Protein 7ZH4 (pdb70)

B-factor: mean 16.84, std 9.89, range [3.86, 49.09]

Sequence (362 aa):
SMQIFVKTLTGKTITLEVEPSDTIENVKAKIQDKEGIPPDQQRLIFAGKQLEDGRTLSDYNIQKESTLHLVLRLRGGGLNNLGNTSYLNSILQVLYFCPGFKSGVKHLFNIISRKKYELICSLQSLIISVEQLQASFLLNPLQHDAQEVLQCILGNIQETCQLLKKGFELVEKLFQGQLVLRTRCLECESLTERREDFQDISVPVQEDMKTLRWAISQFASVERIVGEDKYFCENCHHYTEAERSLLFDKMPEVITIHLKCFAASGLSKINTPLLTPLKLSLEEWSTKPTNDSYGLFAVVMHSGITISSGHYTASVKVTYEGKWLLFDDSEVKVTEEKDFLNSLSPSTSPTSTPYLLFYKKL

Nearest PDB structures (foldseek):
  7zh4-assembly1_D  TM=1.004E+00  e=1.076E-63  Homo sapiens
  7zh3-assembly1_D  TM=9.764E-01  e=8.180E-55  Homo sapiens
  9fci-assembly1_D  TM=9.762E-01  e=3.890E-54  Homo sapiens
  7ay1-assembly1_D  TM=9.703E-01  e=2.088E-48  Homo sapiens
  2y5b-assembly1_A  TM=7.813E-01  e=5.963E-24  Homo sapiens

Foldseek 3Di:
DAKEWEQEPVRDIDIDDDDQFDWLQRVLVVVCVVPVDHSVFWWKAFPRDTRDGPDGNVVVPQGHHGYIYIDGDDDDD/DLPCLQVVQLVVQLLVAQLQQPCNVVLLVLLPVLVVVVVHVLSVVNNVVSVVVVVVVVCCVPPNLPDHNVVSNVVSLVVLLVSLVVSVCVSCNLVQAFKFKKWKWKAFPPVRDIDIDIDMDRAFEFEFDPCLAAVVVRVCVRFPWDKQDDPRFDQDPVVNDTTIMIMGMATEGDHQKYKYFYPQWDVVPIWGNQQGHLYDQKADRCVRHPDRDPKIWGWFKWKWWADGGDSDTTIWMWGAAVLHQWIWTDDSPDIDTHHPVVVSVQQHSVVRHRTGTGMIMIGID

Secondary structure (DSSP, 8-state):
-EEEEEE-TTS-EEEEEE-TT-BHHHHHHHHHHHH---GGG-EEEETTEEPPTT-BHHHHT--TT-EEEEE---EE-/--TTGGGGHHHHHHHHHHHTSTTHHHHHHHHHHHHHHH--HHHHHHHHHHHHHHHHHHHHHH----EEHHHHHHHHHHHHHHHHHHHH----HHHHHH-EEEEEEEEETTT--EEEEEEEESSEEEESS----BHHHHHHHHHS-EEE-GGG-EEETTTTEEE-EEEEEEE-S--SEEEEEEE-EEE--EEE--PPPB--SEE--GGGBSS-----EEEEEEEEEESSSSSS-EEEEEEE---TTPEEEEETTEEEEE-HHHHHHHT-GGG--SEEEEEEEEEE-

Radius of gyration: 20.9 Å; Cα contacts (8 Å, |Δi|>4): 756; chains: 2; bounding box: 49×69×42 Å

Solvent-accessible surface area: 16731 Å² total; per-residue (Å²): 98,22,5,0,0,0,6,2,11,36,5,90,3,3,11,8,82,0,75,60,86,14,35,0,69,63,0,17,45,64,0,69,129,79,52,55,2,52,44,103,63,1,1,0,12,21,32,8,79,46,4,105,84,54,97,33,0,68,70,40,111,5,110,34,6,6,0,0,23,0,0,0,56,0,74,0,21,107,111,147,107,61,14,84,46,2,24,58,20,2,0,28,35,0,2,17,37,6,55,42,2,69,76,12,0,116,79,0,52,72,15,0,49,171,127,166,93,150,47,0,32,64,10,15,66,59,8,84,56,49,69,120,124,66,56,58,86,91,139,118,150,179,57,62,0,0,5,28,24,8,18,73,14,4,11,70,0,17,109,12,2,76,118,24,102,186,60,55,61,16,1,37,130,8,2,35,1,50,5,3,1,75,1,84,2,53,122,47,99,47,94,50,80,72,134,15,53,10,15,24,0,8,0,1,9,70,122,142,166,58,50,0,149,50,0,0,19,74,5,2,46,88,39,141,3,66,43,163,11,77,6,57,6,97,100,44,138,118,100,2,66,0,38,8,22,5,30,1,38,88,43,0,78,0,1,3,0,1,6,2,2,1,21,38,138,92,45,60,13,19,68,90,13,7,72,14,45,44,125,13,59,5,89,94,9,21,41,136,122,53,157,73,34,4,10,4,1,0,0,0,16,0,31,29,153,63,12,74,54,16,45,4,20,0,2,0,47,26,94,122,134,32,60,0,20,45,33,52,62,61,83,59,82,58,21,70,33,138,81,4,58,98,63,11,19,17,93,70,88,30,117,32,2,5,0,0,0,1,0,28,68,136

Structure (mmCIF, N/CA/C/O backbone):
data_7ZH4
#
_entry.id   7ZH4
#
_cell.length_a   1.00
_cell.length_b   1.00
_cell.length_c   1.00
_cell.angle_alpha   90.00
_cell.angle_beta   90.00
_cell.angle_gamma   90.00
#
_symmetry.space_group_name_H-M   'P 1'
#
loop_
_entity.id
_entity.type
_entity.pdbx_description
1 polymer 'Ubiquitin-60S ribosomal protein L40'
2 polymer 'Ubiquitin carboxyl-terminal hydrolase 1'
3 non-polymer 'ZINC ION'
4 non-polymer 5-methyl-2-(2-propan-2-ylphenyl)-~{N}-[[4-(1,2,3-triazol-1-yl)phenyl]methyl]pyrimidin-4-amine
5 water water
#
loop_
_atom_site.group_PDB
_atom_site.id
_atom_site.type_symbol
_atom_site.label_atom_id
_atom_site.label_alt_id
_atom_site.label_comp_id
_atom_site.label_asym_id
_atom_site.label_entity_id
_atom_site.label_seq_id
_atom_site.pdbx_PDB_ins_code
_atom_site.Cartn_x
_atom_site.Cartn_y
_atom_site.Cartn_z
_atom_site.occupancy
_atom_site.B_iso_or_equiv
_atom_site.auth_seq_id
_atom_site.auth_comp_id
_atom_site.auth_asym_id
_atom_site.auth_atom_id
_atom_site.pdbx_PDB_model_num
ATOM 1 N N . SER A 1 4 ? 184.58099 167.47999 128.89499 1.000 17.65784 0 SER C N 1
ATOM 2 C CA . SER A 1 4 ? 185.41199 167.49199 127.69699 1.000 17.65784 0 SER C CA 1
ATOM 3 C C . SER A 1 4 ? 184.58499 167.16399 126.45799 1.000 17.65784 0 SER C C 1
ATOM 4 O O . SER A 1 4 ? 184.66799 167.85399 125.44399 1.000 17.65784 0 SER C O 1
ATOM 7 N N . MET A 1 5 ? 183.79099 166.10199 126.54599 1.000 15.92504 1 MET C N 1
ATOM 8 C CA . MET A 1 5 ? 182.89399 165.70199 125.47299 1.000 15.92504 1 MET C CA 1
ATOM 9 C C . MET A 1 5 ? 181.53399 165.35699 126.05799 1.000 15.92504 1 MET C C 1
ATOM 10 O O . MET A 1 5 ? 181.41499 165.00999 127.23399 1.000 15.92504 1 MET C O 1
ATOM 15 N N . GLN A 1 6 ? 180.50699 165.46299 125.22599 1.000 11.00092 2 GLN C N 1
ATOM 16 C CA . GLN A 1 6 ? 179.13399 165.25299 125.65999 1.000 11.00092 2 GLN C CA 1
ATOM 17 C C . GLN A 1 6 ? 178.60999 163.94899 125.07999 1.000 11.00092 2 GLN C C 1
ATOM 18 O O . GLN A 1 6 ? 178.75499 163.69399 123.88099 1.000 11.00092 2 GLN C O 1
ATOM 24 N N . ILE A 1 7 ? 178.01399 163.12199 125.93699 1.000 10.13705 3 ILE C N 1
ATOM 25 C CA . ILE A 1 7 ? 177.42599 161.85699 125.52499 1.000 10.13705 3 ILE C CA 1
ATOM 26 C C . ILE A 1 7 ? 175.96499 161.82799 125.94999 1.000 10.13705 3 ILE C C 1
ATOM 27 O O . ILE A 1 7 ? 175.51999 162.59899 126.80099 1.000 10.13705 3 ILE C O 1
ATOM 32 N N . PHE A 1 8 ? 175.22099 160.91399 125.34099 1.000 9.29765 4 PHE C N 1
ATOM 33 C CA . PHE A 1 8 ? 173.80499 160.73399 125.61099 1.000 9.29765 4 PHE C CA 1
ATOM 34 C C . PHE A 1 8 ? 173.56799 159.43099 126.36099 1.000 9.29765 4 PHE C C 1
ATOM 35 O O . PHE A 1 8 ? 174.29699 158.45299 126.19099 1.000 9.29765 4 PHE C O 1
ATOM 43 N N . VAL A 1 9 ? 172.53699 159.42999 127.19999 1.000 8.95804 5 VAL C N 1
ATOM 44 C CA . VAL A 1 9 ? 172.11999 158.25099 127.95199 1.000 8.95804 5 VAL C CA 1
ATOM 45 C C . VAL A 1 9 ? 170.60699 158.14099 127.85299 1.000 8.95804 5 VAL C C 1
ATOM 46 O O . VAL A 1 9 ? 169.88799 159.05799 128.26099 1.000 8.95804 5 VAL C O 1
ATOM 50 N N . LYS A 1 10 ? 170.12299 157.02799 127.30799 1.000 8.79493 6 LYS C N 1
ATOM 51 C CA . LYS A 1 10 ? 168.69099 156.75099 127.28899 1.000 8.79493 6 LYS C CA 1
ATOM 52 C C . LYS A 1 10 ? 168.30199 156.10599 128.61299 1.000 8.79493 6 LYS C C 1
ATOM 53 O O . LYS A 1 10 ? 168.85599 155.07399 128.99699 1.000 8.79493 6 LYS C O 1
ATOM 59 N N . THR A 1 11 ? 167.34599 156.71099 129.30699 1.000 9.00482 7 THR C N 1
ATOM 60 C CA . THR A 1 11 ? 167.02899 156.32999 130.67499 1.000 9.00482 7 THR C CA 1
ATOM 61 C C . THR A 1 11 ? 165.90799 155.29099 130.69399 1.000 9.00482 7 THR C C 1
ATOM 62 O O . THR A 1 11 ? 165.49599 154.76099 129.65999 1.000 9.00482 7 THR C O 1
ATOM 66 N N . LEU A 1 12 ? 165.39899 154.99299 131.89299 1.000 8.94548 8 LEU C N 1
ATOM 67 C CA . LEU A 1 12 ? 164.43499 153.90799 132.05199 1.000 8.94548 8 LEU C CA 1
ATOM 68 C C . LEU A 1 12 ? 163.11699 154.20099 131.35399 1.000 8.94548 8 LEU C C 1
ATOM 69 O O . LEU A 1 12 ? 162.39299 153.27199 130.98499 1.000 8.94548 8 LEU C O 1
ATOM 74 N N . THR A 1 13 ? 162.78099 155.47299 131.16799 1.000 12.04591 9 THR C N 1
ATOM 75 C CA . THR A 1 13 ? 161.55699 155.84099 130.47099 1.000 12.04591 9 THR C CA 1
ATOM 76 C C . THR A 1 13 ? 161.78899 156.20199 129.01099 1.000 12.04591 9 THR C C 1
ATOM 77 O O . THR A 1 13 ? 160.88599 156.75399 128.37799 1.000 12.04591 9 THR C O 1
ATOM 81 N N . GLY A 1 14 ? 162.96599 155.90899 128.46399 1.000 10.55447 10 GLY C N 1
ATOM 82 C CA . GLY A 1 14 ? 163.30199 156.30699 127.11799 1.000 10.55447 10 GLY C CA 1
ATOM 83 C C . GLY A 1 14 ? 163.77099 157.73499 126.96599 1.000 10.55447 10 GLY C C 1
ATOM 84 O O . GLY A 1 14 ? 164.30499 158.07999 125.90799 1.000 10.55447 10 GLY C O 1
ATOM 85 N N . LYS A 1 15 ? 163.58399 158.57699 127.97999 1.000 10.74008 11 LYS C N 1
ATOM 86 C CA . LYS A 1 15 ? 164.03999 159.95799 127.91499 1.000 10.74008 11 LYS C CA 1
ATOM 87 C C . LYS A 1 15 ? 165.56299 160.01699 127.87899 1.000 10.74008 11 LYS C C 1
ATOM 88 O O . LYS A 1 15 ? 166.24699 159.24899 128.55699 1.000 10.74008 11 LYS C O 1
ATOM 94 N N . THR A 1 16 ? 166.09299 160.93199 127.07599 1.000 9.93466 12 THR C N 1
ATOM 95 C CA . THR A 1 16 ? 167.52899 161.07899 126.89099 1.000 9.93466 12 THR C CA 1
ATOM 96 C C . THR A 1 16 ? 168.05399 162.20799 127.76799 1.000 9.93466 12 THR C C 1
ATOM 97 O O . THR A 1 16 ? 167.47999 163.30099 127.78899 1.000 9.93466 12 THR C O 1
ATOM 101 N N . ILE A 1 17 ? 169.13199 161.93599 128.49599 1.000 9.96311 13 ILE C N 1
ATOM 102 C CA . ILE A 1 17 ? 169.85799 162.94899 129.24599 1.000 9.96311 13 ILE C CA 1
ATOM 103 C C . ILE A 1 17 ? 171.25499 163.06799 128.65199 1.000 9.96311 13 ILE C C 1
ATOM 104 O O . ILE A 1 17 ? 171.71499 162.20799 127.89799 1.000 9.96311 13 ILE C O 1
ATOM 109 N N . THR A 1 18 ? 171.93599 164.15099 128.99999 1.000 10.04398 14 THR C N 1
ATOM 110 C CA . THR A 1 18 ? 173.29299 164.38899 128.53899 1.000 10.04398 14 THR C CA 1
ATOM 111 C C . THR A 1 18 ? 174.27199 164.30599 129.70399 1.000 10.04398 14 THR C C 1
ATOM 112 O O . THR A 1 18 ? 173.90099 164.49199 130.86399 1.000 10.04398 14 THR C O 1
ATOM 116 N N . LEU A 1 19 ? 175.52799 164.00899 129.37999 1.000 11.33932 15 LEU C N 1
ATOM 117 C CA . LEU A 1 19 ? 176.61099 163.95599 130.35099 1.000 11.33932 15 LEU C CA 1
ATOM 118 C C . LEU A 1 19 ? 177.86799 164.56699 129.75299 1.000 11.33932 15 LEU C C 1
ATOM 119 O O . LEU A 1 19 ? 178.20799 164.29999 128.59899 1.000 11.33932 15 LEU C O 1
ATOM 124 N N . GLU A 1 20 ? 178.55499 165.38099 130.54799 1.000 14.79215 16 GLU C N 1
ATOM 125 C CA . GLU A 1 20 ? 179.87499 165.89299 130.20499 1.000 14.79215 16 GLU C CA 1
ATOM 126 C C . GLU A 1 20 ? 180.914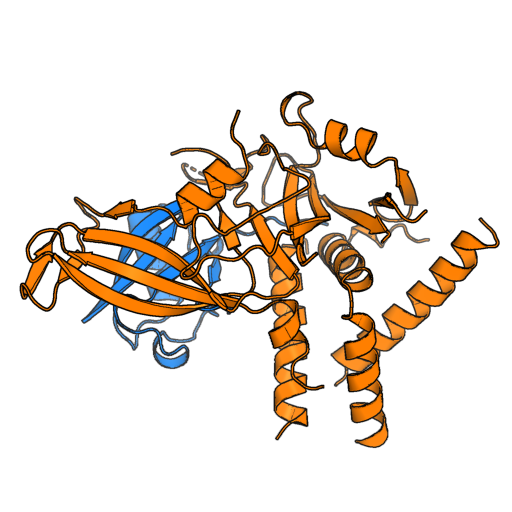99 164.96699 130.81799 1.000 14.79215 16 GLU C C 1
ATOM 127 O O . GLU A 1 20 ? 180.98999 164.83999 132.04299 1.000 14.79215 16 GLU C O 1
ATOM 133 N N . VAL A 1 21 ? 181.70999 164.31699 129.97099 1.000 16.42730 17 VAL C N 1
ATOM 134 C CA . VAL A 1 21 ? 182.64399 163.29199 130.41499 1.000 16.42730 17 VAL C CA 1
ATOM 135 C C . VAL A 1 21 ? 184.00199 163.51499 129.76699 1.000 16.42730 17 VAL C C 1
ATOM 136 O O . VAL A 1 21 ? 184.14899 164.28199 128.81499 1.000 16.42730 17 VAL C O 1
ATOM 140 N N . GLU A 1 22 ? 185.00099 162.83299 130.30899 1.000 20.00543 18 GLU C N 1
ATOM 141 C CA . GLU A 1 22 ? 186.36499 162.71599 129.82099 1.000 20.00543 18 GLU C CA 1
ATOM 142 C C . GLU A 1 22 ? 186.58199 161.34099 129.20999 1.000 20.00543 18 GLU C C 1
ATOM 143 O O . GLU A 1 22 ? 185.99899 160.35899 129.67699 1.000 20.00543 18 GLU C O 1
ATOM 149 N N . PRO A 1 23 ? 187.39799 161.22699 128.16599 1.000 21.59202 19 PRO C N 1
ATOM 150 C CA . PRO A 1 23 ? 187.78499 159.88899 127.69299 1.000 21.59202 19 PRO C CA 1
ATOM 151 C C . PRO A 1 23 ? 188.51499 159.07299 128.74599 1.000 21.59202 19 PRO C C 1
ATOM 152 O O . PRO A 1 23 ? 188.57899 157.84399 128.63599 1.000 21.59202 19 PRO C O 1
ATOM 156 N N . SER A 1 24 ? 189.06499 159.72299 129.77099 1.000 22.75977 20 SER C N 1
ATOM 157 C CA . SER A 1 24 ? 189.71899 159.02199 130.86599 1.000 22.75977 20 SER C CA 1
ATOM 158 C C . SER A 1 24 ? 188.77299 158.70599 132.01599 1.000 22.75977 20 SER C C 1
ATOM 159 O O . SER A 1 24 ? 189.20299 158.08699 132.99399 1.000 22.75977 20 SER C O 1
ATOM 162 N N . ASP A 1 25 ? 187.50999 159.11299 131.92599 1.000 22.00079 21 ASP C N 1
ATOM 163 C CA . ASP A 1 25 ? 186.55899 158.83799 132.99199 1.000 22.00079 21 ASP C CA 1
ATOM 164 C C . ASP A 1 25 ? 186.26899 157.34799 133.08099 1.000 22.00079 21 ASP C C 1
ATOM 165 O O . ASP A 1 25 ? 186.21899 156.64499 132.06899 1.000 22.00079 21 ASP C O 1
ATOM 170 N N . THR A 1 26 ? 186.07399 156.86699 134.30299 1.000 20.39297 22 THR C N 1
ATOM 171 C CA . THR A 1 26 ? 185.74499 155.46799 134.49999 1.000 20.39297 22 THR C CA 1
ATOM 172 C C . THR A 1 26 ? 184.23299 155.26299 134.50899 1.000 20.39297 22 THR C C 1
ATOM 173 O O . THR A 1 26 ? 183.43899 156.20599 134.62199 1.000 20.39297 22 THR C O 1
ATOM 177 N N . ILE A 1 27 ? 183.84399 153.99399 134.37899 1.000 18.93050 23 ILE C N 1
ATOM 178 C CA . ILE A 1 27 ? 182.43099 153.64399 134.37499 1.000 18.93050 23 ILE C CA 1
ATOM 179 C C . ILE A 1 27 ? 181.80299 153.98699 135.71599 1.000 18.93050 23 ILE C C 1
ATOM 180 O O . ILE A 1 27 ? 180.62799 154.35999 135.77999 1.000 18.93050 23 ILE C O 1
ATOM 185 N N . GLU A 1 28 ? 182.57999 153.91299 136.79999 1.000 20.63338 24 GLU C N 1
ATOM 186 C CA . GLU A 1 28 ? 182.08999 154.35299 138.10299 1.000 20.63338 24 GLU C CA 1
ATOM 187 C C . GLU A 1 28 ? 181.76399 155.84199 138.09899 1.000 20.63338 24 GLU C C 1
ATOM 188 O O . GLU A 1 28 ? 180.74599 156.26399 138.65999 1.000 20.63338 24 GLU C O 1
ATOM 194 N N . ASN A 1 29 ? 182.62799 156.65499 137.48899 1.000 19.42537 25 ASN C N 1
ATOM 195 C CA . ASN A 1 29 ? 182.36899 158.08899 137.40099 1.000 19.42537 25 ASN C CA 1
ATOM 196 C C . ASN A 1 29 ? 181.11999 158.36999 136.57999 1.000 19.42537 25 ASN C C 1
ATOM 197 O O . ASN A 1 29 ? 180.28799 159.20899 136.95499 1.000 19.42537 25 ASN C O 1
ATOM 202 N N . VAL A 1 30 ? 180.97999 157.68699 135.44399 1.000 16.02745 26 VAL C N 1
ATOM 203 C CA . VAL A 1 30 ? 179.79699 157.87599 134.60799 1.000 16.02745 26 VAL C CA 1
ATOM 204 C C . VAL A 1 30 ? 178.53799 157.48299 135.37299 1.000 16.02745 26 VAL C C 1
ATOM 205 O O . VAL A 1 30 ? 177.50599 158.15899 135.29899 1.000 16.02745 26 VAL C O 1
ATOM 209 N N . LYS A 1 31 ? 178.60999 156.39099 136.13499 1.000 14.24403 27 LYS C N 1
ATOM 210 C CA . LYS A 1 31 ? 177.45599 155.94999 136.90699 1.000 14.24403 27 LYS C CA 1
ATOM 211 C C . LYS A 1 31 ? 177.12499 156.93399 138.01999 1.000 14.24403 27 LYS C C 1
ATOM 212 O O . LYS A 1 31 ? 175.95199 157.14499 138.34099 1.000 14.24403 27 LYS C O 1
ATOM 218 N N . ALA A 1 32 ? 178.14499 157.56399 138.60699 1.000 15.00284 28 ALA C N 1
ATOM 219 C CA . ALA A 1 32 ? 177.89799 158.59599 139.60999 1.000 15.00284 28 ALA C CA 1
ATOM 220 C C . ALA A 1 32 ? 177.21199 159.81199 138.99799 1.000 15.00284 28 ALA C C 1
ATOM 221 O O . ALA A 1 32 ? 176.31799 160.40299 139.61199 1.000 15.00284 28 ALA C O 1
ATOM 223 N N . LYS A 1 33 ? 177.61399 160.19999 137.78799 1.000 14.38840 29 LYS C N 1
ATOM 224 C CA . LYS A 1 33 ? 176.94599 161.31599 137.11799 1.000 14.38840 29 LYS C CA 1
ATOM 225 C C . LYS A 1 33 ? 175.50199 160.96399 136.76499 1.000 14.38840 29 LYS C C 1
ATOM 226 O O . LYS A 1 33 ? 174.58799 161.79299 136.90599 1.000 14.38840 29 LYS C O 1
ATOM 232 N N . ILE A 1 34 ? 175.27799 159.72999 136.31399 1.000 13.57416 30 ILE C N 1
ATOM 233 C CA . ILE A 1 34 ? 173.92399 159.28399 136.01499 1.000 13.57416 30 ILE C CA 1
ATOM 234 C C . ILE A 1 34 ? 173.07699 159.26899 137.27799 1.000 13.57416 30 ILE C C 1
ATOM 235 O O . ILE A 1 34 ? 171.88599 159.57899 137.23899 1.000 13.57416 30 ILE C O 1
ATOM 240 N N . GLN A 1 35 ? 173.67099 158.92099 138.41899 1.000 15.34850 31 GLN C N 1
ATOM 241 C CA . GLN A 1 35 ? 172.92899 158.99499 139.67199 1.000 15.34850 31 GLN C CA 1
ATOM 242 C C . GLN 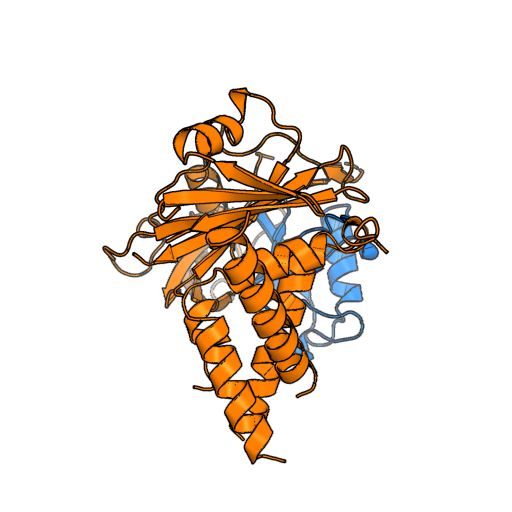A 1 35 ? 172.62099 160.43899 140.03899 1.000 15.34850 31 GLN C C 1
ATOM 243 O O . GLN A 1 35 ? 171.51799 160.74799 140.49899 1.000 15.34850 31 GLN C O 1
ATOM 249 N N . ASP A 1 36 ? 173.58899 161.33399 139.84199 1.000 18.99972 32 ASP C N 1
ATOM 250 C CA . ASP A 1 36 ? 173.35599 162.75299 140.07699 1.000 18.99972 32 ASP C CA 1
ATOM 251 C C . ASP A 1 36 ? 172.16899 163.26799 139.27799 1.000 18.99972 32 ASP C C 1
ATOM 252 O O . ASP A 1 36 ? 171.45199 164.16199 139.73999 1.000 18.99972 32 ASP C O 1
ATOM 257 N N . LYS A 1 37 ? 171.94699 162.73099 138.08099 1.000 15.96365 33 LYS C N 1
ATOM 258 C CA . LYS A 1 37 ? 170.82599 163.20699 137.27399 1.000 15.96365 33 LYS C CA 1
ATOM 259 C C . LYS A 1 37 ? 169.53499 162.40999 137.44599 1.000 15.96365 33 LYS C C 1
ATOM 260 O O . LYS A 1 37 ? 168.45599 162.96899 137.23599 1.000 15.96365 33 LYS C O 1
ATOM 266 N N . GLU A 1 38 ? 169.59699 161.13299 137.82399 1.000 15.39243 34 GLU C N 1
ATOM 267 C CA . GLU A 1 38 ? 168.42999 160.26299 137.77899 1.000 15.39243 34 GLU C CA 1
ATOM 268 C C . GLU A 1 38 ? 168.00699 159.69599 139.12599 1.000 15.39243 34 GLU C C 1
ATOM 269 O O . GLU A 1 38 ? 166.85499 159.26999 139.25799 1.000 15.39243 34 GLU C O 1
ATOM 275 N N . GLY A 1 39 ? 168.89299 159.65399 140.11499 1.000 14.44926 35 GLY C N 1
ATOM 276 C CA . GLY A 1 39 ? 168.53999 159.07299 141.39299 1.000 14.44926 35 GLY C CA 1
ATOM 277 C C . GLY A 1 39 ? 168.57899 157.56599 141.43999 1.000 14.44926 35 GLY C C 1
ATOM 278 O O . GLY A 1 39 ? 167.76399 156.95899 142.13699 1.000 14.44926 35 GLY C O 1
ATOM 279 N N . ILE A 1 40 ? 169.49699 156.94199 140.71899 1.000 13.33661 36 ILE C N 1
ATOM 280 C CA . ILE A 1 40 ? 169.65699 155.48999 140.71799 1.000 13.33661 36 ILE C CA 1
ATOM 281 C C . ILE A 1 40 ? 171.06099 155.16999 141.21599 1.000 13.33661 36 ILE C C 1
ATOM 282 O O . ILE A 1 40 ? 172.03399 155.67099 140.63899 1.000 13.33661 36 ILE C O 1
ATOM 287 N N . PRO A 1 41 ? 171.20899 154.36299 142.26499 1.000 13.55255 37 PRO C N 1
ATOM 288 C CA . PRO A 1 41 ? 172.54299 154.08499 142.78599 1.000 13.55255 37 PRO C CA 1
ATOM 289 C C . PRO A 1 41 ? 173.39499 153.38699 141.74499 1.000 13.55255 37 PRO C C 1
ATOM 290 O O . PRO A 1 41 ? 172.88999 152.57799 140.94499 1.000 13.55255 37 PRO C O 1
ATOM 294 N N . PRO A 1 42 ? 174.69899 153.66799 141.71999 1.000 14.08230 38 PRO C N 1
ATOM 295 C CA . PRO A 1 42 ? 175.55899 153.07999 140.67799 1.000 14.08230 38 PRO C CA 1
ATOM 296 C C . PRO A 1 42 ? 175.62799 151.56199 140.69099 1.000 14.08230 38 PRO C C 1
ATOM 297 O O . PRO A 1 42 ? 175.95999 150.96199 139.66199 1.000 14.08230 38 PRO C O 1
ATOM 301 N N . ASP A 1 43 ? 175.33499 150.91799 141.82199 1.000 15.69677 39 ASP C N 1
ATOM 302 C CA . ASP A 1 43 ? 175.39499 149.46099 141.86899 1.000 15.69677 39 ASP C CA 1
ATOM 303 C C . ASP A 1 43 ? 174.17599 148.81099 141.23399 1.000 15.69677 39 ASP C C 1
ATOM 304 O O . ASP A 1 43 ? 174.19399 147.60399 140.97999 1.000 15.69677 39 ASP C O 1
ATOM 309 N N . GLN A 1 44 ? 173.12099 149.57899 140.97999 1.000 14.00696 40 GLN C N 1
ATOM 310 C CA . GLN A 1 44 ? 171.92799 149.08399 140.31599 1.000 14.00696 40 GLN C CA 1
ATOM 311 C C . GLN A 1 44 ? 171.89999 149.41499 138.83299 1.000 14.00696 40 GLN C C 1
ATOM 312 O O . GLN A 1 44 ? 170.99599 148.95999 138.12799 1.000 14.00696 40 GLN C O 1
ATOM 318 N N . GLN A 1 45 ? 172.86799 150.17999 138.34399 1.000 11.43828 41 GLN C N 1
ATOM 319 C CA . GLN A 1 45 ? 172.89899 150.63299 136.96199 1.000 11.43828 41 GLN C CA 1
ATOM 320 C C . GLN A 1 45 ? 173.66399 149.63999 136.10099 1.000 11.43828 41 GLN C C 1
ATOM 321 O O . GLN A 1 45 ? 174.72399 149.15099 136.49899 1.000 11.43828 41 GLN C O 1
ATOM 327 N N . ARG A 1 46 ? 173.11799 149.34299 134.92799 1.000 7.88326 42 ARG C N 1
ATOM 328 C CA . ARG A 1 46 ? 173.83999 148.66299 133.86299 1.000 7.88326 42 ARG C CA 1
ATOM 329 C C . ARG A 1 46 ? 173.85299 149.57399 132.64599 1.000 7.88326 42 ARG C C 1
ATOM 330 O O . ARG A 1 46 ? 172.80799 150.09399 132.24599 1.000 7.88326 42 ARG C O 1
ATOM 338 N N . LEU A 1 47 ? 175.03399 149.77999 132.07499 1.000 10.02122 43 LEU C N 1
ATOM 339 C CA . LEU A 1 47 ? 175.21099 150.65199 130.92499 1.000 10.02122 43 LEU C CA 1
ATOM 340 C C . LEU A 1 47 ? 175.62299 149.82399 129.72099 1.000 10.02122 43 LEU C C 1
ATOM 341 O O . LEU A 1 47 ? 176.62099 149.10199 129.77099 1.000 10.02122 43 LEU C O 1
ATOM 346 N N . ILE A 1 48 ? 174.85099 149.92999 128.64599 1.000 10.44379 44 ILE C N 1
ATOM 347 C CA . ILE A 1 48 ? 175.10499 149.20599 127.40899 1.000 10.44379 44 ILE C CA 1
ATOM 348 C C . ILE A 1 48 ? 175.52499 150.22099 126.35799 1.000 10.44379 44 ILE C C 1
ATOM 349 O O . ILE A 1 48 ? 174.83099 151.22099 126.14099 1.000 10.44379 44 ILE C O 1
ATOM 354 N N . PHE A 1 49 ? 176.65899 149.97299 125.71199 1.000 11.81559 45 PHE C N 1
ATOM 355 C CA . PHE A 1 49 ? 177.10199 150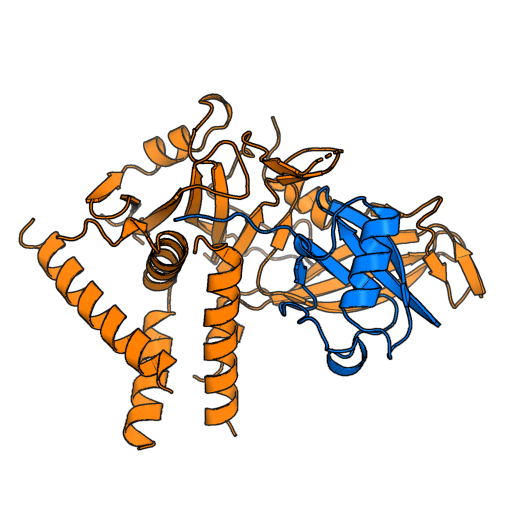.77299 124.58199 1.000 11.81559 45 PHE C CA 1
ATOM 356 C C . PHE A 1 49 ? 177.44499 149.85899 123.41899 1.000 11.81559 45 PHE C C 1
ATOM 357 O O . PHE A 1 49 ? 178.30599 148.98599 123.54899 1.000 11.81559 45 PHE C O 1
ATOM 365 N N . ALA A 1 50 ? 176.78199 150.07799 122.28499 1.000 13.01964 46 ALA C N 1
ATOM 366 C CA . ALA A 1 50 ? 177.01999 149.31499 121.05999 1.000 13.01964 46 ALA C CA 1
ATOM 367 C C . ALA A 1 50 ? 176.90699 147.81299 121.29999 1.000 13.01964 46 ALA C C 1
ATOM 368 O O . ALA A 1 50 ? 177.66199 147.01999 120.73699 1.000 13.01964 46 ALA C O 1
ATOM 370 N N . GLY A 1 51 ? 175.95999 147.41499 122.14299 1.000 14.28892 47 GLY C N 1
ATOM 371 C CA . GLY A 1 51 ? 175.73799 146.01699 122.42799 1.000 14.28892 47 GLY C CA 1
ATOM 372 C C . GLY A 1 51 ? 176.55899 145.44399 123.55699 1.000 14.28892 47 GLY C C 1
ATOM 373 O O . GLY A 1 51 ? 176.27399 144.32699 123.99899 1.000 14.28892 47 GLY C O 1
ATOM 374 N N . LYS A 1 52 ? 177.56699 146.16399 124.03999 1.000 14.94744 48 LYS C N 1
ATOM 375 C CA . LYS A 1 52 ? 178.44199 145.68099 125.09399 1.000 14.94744 48 LYS C CA 1
ATOM 376 C C . LYS A 1 52 ? 178.07999 146.35999 126.40299 1.000 14.94744 48 LYS C C 1
ATOM 377 O O . LYS A 1 52 ? 177.77599 147.55399 126.42699 1.000 14.94744 48 LYS C O 1
ATOM 383 N N . GLN A 1 53 ? 178.12899 145.59899 127.48999 1.000 11.70337 49 GLN C N 1
ATOM 384 C CA . GLN A 1 53 ? 177.94299 146.15899 128.81999 1.000 11.70337 49 GLN C CA 1
ATOM 385 C C . GLN A 1 53 ? 179.25399 146.75099 129.32199 1.000 11.70337 49 GLN C C 1
ATOM 386 O O . GLN A 1 53 ? 180.29099 146.08299 129.30999 1.000 11.70337 49 GLN C O 1
ATOM 392 N N . LEU A 1 54 ? 179.20599 148.00299 129.76599 1.000 15.16092 50 LEU C N 1
ATOM 393 C CA . LEU A 1 54 ? 180.39499 148.69099 130.25199 1.000 15.16092 50 LEU C CA 1
ATOM 394 C C . LEU A 1 54 ? 180.76799 148.16199 131.62999 1.000 15.16092 50 LEU C C 1
ATOM 395 O O . LEU A 1 54 ? 179.97199 148.24899 132.56999 1.000 15.16092 50 LEU C O 1
ATOM 400 N N . GLU A 1 55 ? 181.97599 147.62099 131.75099 1.000 22.54644 51 GLU C N 1
ATOM 401 C CA . GLU A 1 55 ? 182.41899 147.01299 132.99599 1.000 22.54644 51 GLU C CA 1
ATOM 402 C C . GLU A 1 55 ? 183.07099 148.04199 133.90799 1.000 22.54644 51 GLU C C 1
ATOM 403 O O . GLU A 1 55 ? 183.80399 148.92499 133.46199 1.000 22.54644 51 GLU C O 1
ATOM 409 N N . ASP A 1 56 ? 182.80599 147.90399 135.20199 1.000 24.20107 52 ASP C N 1
ATOM 410 C CA . ASP A 1 56 ? 183.37999 148.80099 136.19399 1.000 24.20107 52 ASP C CA 1
ATOM 411 C C . ASP A 1 56 ? 184.89699 148.66199 136.24599 1.000 24.20107 52 ASP C C 1
ATOM 412 O O . ASP A 1 56 ? 185.45499 147.57299 136.08699 1.000 24.20107 52 ASP C O 1
ATOM 417 N N . GLY A 1 57 ? 185.56699 149.79099 136.47399 1.000 23.31855 53 GLY C N 1
ATOM 418 C CA . GLY A 1 57 ? 187.00999 149.84499 136.45699 1.000 23.31855 53 GLY C CA 1
ATOM 419 C C . GLY A 1 57 ? 187.62299 150.16099 135.11199 1.000 23.31855 53 GLY C C 1
ATOM 420 O O . GLY A 1 57 ? 188.80399 150.51699 135.05599 1.000 23.31855 53 GLY C O 1
ATOM 421 N N . ARG A 1 58 ? 186.86799 150.03599 134.02699 1.000 25.07744 54 ARG C N 1
ATOM 422 C CA . ARG A 1 58 ? 187.36199 150.39399 132.71099 1.000 25.07744 54 ARG C CA 1
ATOM 423 C C . ARG A 1 58 ? 187.13399 151.88699 132.48499 1.000 25.07744 54 ARG C C 1
ATOM 424 O O . ARG A 1 58 ? 186.50799 152.56999 133.29699 1.000 25.07744 54 ARG C O 1
ATOM 432 N N . THR A 1 59 ? 187.64999 152.40499 131.37599 1.000 22.24707 55 THR C N 1
ATOM 433 C CA . THR A 1 59 ? 187.43299 153.79999 131.02299 1.000 22.24707 55 THR C CA 1
ATOM 434 C C . THR A 1 59 ? 186.66399 153.89099 129.71299 1.000 22.24707 55 THR C C 1
ATOM 435 O O . THR A 1 59 ? 186.52899 152.91199 128.97899 1.000 22.24707 55 THR C O 1
ATOM 439 N N . LEU A 1 60 ? 186.14899 155.09099 129.43499 1.000 20.70882 56 LEU C N 1
ATOM 440 C CA . LEU A 1 60 ? 185.41799 155.31699 128.19199 1.000 20.70882 56 LEU C CA 1
ATOM 441 C C . LEU A 1 60 ? 186.33399 155.15799 126.98599 1.000 20.70882 56 LEU C C 1
ATOM 442 O O . LEU A 1 60 ? 185.89499 154.74199 125.90599 1.000 20.70882 56 LEU C O 1
ATOM 447 N N . SER A 1 61 ? 187.61699 155.48299 127.15599 1.000 23.26595 57 SER C N 1
ATOM 448 C CA . SER A 1 61 ? 188.57999 155.29699 126.07699 1.000 23.26595 57 SER C CA 1
ATOM 449 C C . SER A 1 61 ? 188.77599 153.82099 125.75899 1.000 23.26595 57 SER C C 1
ATOM 450 O O . SER A 1 61 ? 189.05199 153.45899 124.61099 1.000 23.26595 57 SER C O 1
ATOM 453 N N . ASP A 1 62 ? 188.64799 152.95399 126.76699 1.000 23.25129 58 ASP C N 1
ATOM 454 C CA . ASP A 1 62 ? 188.73399 151.51899 126.52299 1.000 23.25129 58 ASP C CA 1
ATOM 455 C C . ASP A 1 62 ? 187.61999 151.04299 125.60499 1.000 23.25129 58 ASP C C 1
ATOM 456 O O . ASP A 1 62 ? 187.77699 150.03699 124.90499 1.000 23.25129 58 ASP C O 1
ATOM 461 N N . TYR A 1 63 ? 186.49399 151.74499 125.59599 1.000 18.82772 59 TYR C N 1
ATOM 462 C CA . TYR A 1 63 ? 185.34599 151.37399 124.78699 1.000 18.82772 59 TYR C CA 1
ATOM 463 C C . TYR A 1 63 ? 185.21599 152.21599 123.53099 1.000 18.82772 59 TYR C C 1
ATOM 464 O O . TYR A 1 63 ? 184.33499 151.94199 122.71199 1.000 18.82772 59 TYR C O 1
ATOM 473 N N . ASN A 1 64 ? 186.06699 153.22999 123.36699 1.000 20.82723 60 ASN C N 1
ATOM 474 C CA . ASN A 1 64 ? 186.02299 154.13199 122.21599 1.000 20.82723 60 ASN C CA 1
ATOM 475 C C . ASN A 1 64 ? 184.71099 154.90799 122.18699 1.000 20.82723 60 ASN C C 1
ATOM 476 O O . ASN A 1 64 ? 184.10799 155.10299 121.13299 1.000 20.82723 60 ASN C O 1
ATOM 481 N N . ILE A 1 65 ? 184.26499 155.34099 123.35899 1.000 16.30901 61 ILE C N 1
ATOM 482 C CA . ILE A 1 65 ? 183.09099 156.19499 123.46899 1.000 16.30901 61 ILE C CA 1
ATOM 483 C C . ILE A 1 65 ? 183.51199 157.61799 123.13499 1.000 16.30901 61 ILE C C 1
ATOM 484 O O . ILE A 1 65 ? 184.40299 158.18099 123.77899 1.000 16.30901 61 ILE C O 1
ATOM 489 N N . GLN A 1 66 ? 182.89099 158.19199 122.11699 1.000 15.78068 62 GLN C N 1
ATOM 490 C CA . GLN A 1 66 ? 183.23999 159.50499 121.60399 1.000 15.78068 62 GLN C CA 1
ATOM 491 C C . GLN A 1 66 ? 182.12999 160.49199 121.94799 1.000 15.78068 62 GLN C C 1
ATOM 492 O O . GLN A 1 66 ? 181.23499 160.19999 122.74299 1.000 15.78068 62 GLN C O 1
ATOM 498 N N . LYS A 1 67 ? 182.19799 161.67499 121.34499 1.000 13.85580 63 LYS C N 1
ATOM 499 C CA . LYS A 1 67 ? 181.11899 162.63899 121.49499 1.000 13.85580 63 LYS C CA 1
ATOM 500 C C . LYS A 1 67 ? 179.88599 162.15099 120.74599 1.000 13.85580 63 LYS C C 1
ATOM 501 O O . LYS A 1 67 ? 179.99199 161.54099 119.67899 1.000 13.85580 63 LYS C O 1
ATOM 507 N N . GLU A 1 68 ? 178.71299 162.41099 121.32499 1.000 12.73912 64 GLU C N 1
ATOM 508 C CA . GLU A 1 68 ? 177.41199 161.97399 120.82499 1.000 12.73912 64 GLU C CA 1
ATOM 509 C C . GLU A 1 68 ? 177.24099 160.46399 120.85899 1.000 12.73912 64 GLU C C 1
ATOM 510 O O . GLU A 1 68 ? 176.34799 159.93399 120.19499 1.000 12.73912 64 GLU C O 1
ATOM 516 N N . SER A 1 69 ? 178.07699 159.75199 121.60599 1.000 11.23632 65 SER C N 1
ATOM 517 C CA . SER A 1 69 ? 177.86299 158.33799 121.85799 1.000 11.23632 65 SER C CA 1
ATOM 518 C C . SER A 1 69 ? 176.70199 158.18199 122.82599 1.000 11.23632 65 SER C C 1
ATOM 519 O O . SER A 1 69 ? 176.51899 158.99999 123.72899 1.000 11.23632 65 SER C O 1
ATOM 522 N N . THR A 1 70 ? 175.91199 157.13599 122.62799 1.000 10.54850 66 THR C N 1
ATOM 523 C CA . THR A 1 70 ? 174.69599 156.92399 123.39699 1.000 10.54850 66 THR C CA 1
ATOM 524 C C . THR A 1 70 ? 174.84999 155.67799 124.25599 1.000 10.54850 66 THR C C 1
ATOM 525 O O . THR A 1 70 ? 175.03099 154.57499 123.73199 1.000 10.54850 66 THR C O 1
ATOM 529 N N . LEU A 1 71 ? 174.78399 155.85899 125.56699 1.000 9.53529 67 LEU C N 1
ATOM 530 C CA . LEU A 1 71 ? 174.67999 154.74399 126.49099 1.000 9.53529 67 LEU C CA 1
ATOM 531 C C . LEU A 1 71 ? 173.21299 154.42499 126.73799 1.000 9.53529 67 LEU C C 1
ATOM 532 O O . LEU A 1 71 ? 172.33899 155.28099 126.59699 1.000 9.53529 67 LEU C O 1
ATOM 537 N N . HIS A 1 72 ? 172.94799 153.17799 127.09899 1.000 8.65443 68 HIS C N 1
ATOM 538 C CA . HIS A 1 72 ? 171.60599 152.72699 127.43099 1.000 8.65443 68 HIS C CA 1
ATOM 539 C C . HIS A 1 72 ? 171.59199 152.25599 128.87499 1.000 8.65443 68 HIS C C 1
ATOM 540 O O . HIS A 1 72 ? 172.38799 151.39499 129.25999 1.000 8.65443 68 HIS C O 1
ATOM 547 N N . LEU A 1 73 ? 170.69999 152.82999 129.66999 1.000 8.19510 69 LEU C N 1
ATOM 548 C CA . LEU A 1 73 ? 170.62699 152.55299 131.09499 1.000 8.19510 69 LEU C CA 1
ATOM 549 C C . LEU A 1 73 ? 169.48499 151.58899 131.37699 1.000 8.19510 69 LEU C C 1
ATOM 550 O O . LEU A 1 73 ? 168.31799 151.91699 131.14399 1.000 8.19510 69 LEU C O 1
ATOM 555 N N . VAL A 1 74 ? 169.82599 150.39999 131.86799 1.000 7.35532 70 VAL C N 1
ATOM 556 C CA . VAL A 1 74 ? 168.84699 149.42699 132.32499 1.000 7.35532 70 VAL C CA 1
ATOM 557 C C . VAL A 1 74 ? 169.16799 149.06599 133.76799 1.000 7.35532 70 VAL C C 1
ATOM 558 O O . VAL A 1 74 ? 170.19699 149.45899 134.31999 1.000 7.35532 70 VAL C O 1
ATOM 562 N N . LEU A 1 75 ? 168.25799 148.32399 134.38099 1.000 7.36837 71 LEU C N 1
ATOM 563 C CA . LEU A 1 75 ? 168.45199 147.77499 135.70899 1.000 7.36837 71 LEU C CA 1
ATOM 564 C C . LEU A 1 75 ? 168.59299 146.25899 135.60799 1.000 7.36837 71 LEU C C 1
ATOM 565 O O . LEU A 1 75 ? 168.53999 145.67799 134.52199 1.000 7.36837 71 LEU C O 1
ATOM 570 N N . ARG A 1 76 ? 168.78399 145.60599 136.74699 1.000 6.63478 72 ARG C N 1
ATOM 571 C CA . ARG A 1 76 ? 168.83199 144.15399 136.82599 1.000 6.63478 72 ARG C CA 1
ATOM 572 C C . ARG A 1 76 ? 167.50099 143.64099 137.34999 1.000 6.63478 72 ARG C C 1
ATOM 573 O O . ARG A 1 76 ? 167.00799 144.11799 138.37599 1.000 6.63478 72 ARG C O 1
ATOM 581 N N . LEU A 1 77 ? 166.93299 142.67499 136.64599 1.000 4.90027 73 LEU C N 1
ATOM 582 C CA . LEU A 1 77 ? 165.72399 141.97799 137.06599 1.000 4.90027 73 LEU C CA 1
ATOM 583 C C . LEU A 1 77 ? 166.14899 140.55699 137.42199 1.000 4.90027 73 LEU C C 1
ATOM 584 O O . LEU A 1 77 ? 166.29399 139.70499 136.54599 1.000 4.90027 73 LEU C O 1
ATOM 589 N N . ARG A 1 78 ? 166.35999 140.30899 138.70899 1.000 4.95491 74 ARG C N 1
ATOM 590 C CA . ARG A 1 78 ? 166.97499 139.06899 139.15799 1.000 4.95491 74 ARG C CA 1
ATOM 591 C C . ARG A 1 78 ? 165.93899 137.97099 139.34599 1.000 4.95491 74 ARG C C 1
ATOM 592 O O . ARG A 1 78 ? 164.87099 138.18699 139.91899 1.000 4.95491 74 ARG C O 1
ATOM 600 N N . GLY A 1 79 ? 166.27299 136.78099 138.86099 1.000 4.56768 75 GLY C N 1
ATOM 601 C CA . GLY A 1 79 ? 165.36199 135.65799 138.94599 1.000 4.56768 75 GLY C CA 1
ATOM 602 C C . GLY A 1 79 ? 166.09299 134.39499 139.32799 1.000 4.56768 75 GLY C C 1
ATOM 603 O O . GLY A 1 79 ? 167.29499 134.25799 139.09299 1.000 4.56768 75 GLY C O 1
ATOM 604 N N . GLY A 1 80 ? 165.35499 133.46599 139.91999 1.000 5.43524 76 GLY C N 1
ATOM 605 C CA . GLY A 1 80 ? 165.89699 132.19599 140.35399 1.000 5.43524 76 GLY C CA 1
ATOM 606 C C . GLY A 1 80 ? 164.82099 131.33099 140.97499 1.000 5.43524 76 GLY C C 1
ATOM 607 O O . GLY A 1 80 ? 165.06499 130.59799 141.93299 1.000 5.43524 76 GLY C O 1
ATOM 608 N N . GLY B 2 83 ? 163.96699 114.81999 141.04199 1.000 36.12027 82 GLY D N 1
ATOM 609 C CA . GLY B 2 83 ? 165.32599 115.24799 141.31499 1.000 36.12027 82 GLY D CA 1
ATOM 610 C C . GLY B 2 83 ? 165.65299 116.58399 140.68299 1.000 36.12027 82 GLY D C 1
ATOM 611 O O . GLY B 2 83 ? 166.62999 117.23499 141.04899 1.000 36.12027 82 GLY D O 1
ATOM 612 N N . LEU B 2 84 ? 164.82099 116.99799 139.72799 1.000 31.91409 83 LEU D N 1
ATOM 613 C CA . LEU B 2 84 ? 165.01099 118.26699 139.02799 1.000 31.91409 83 LEU D CA 1
ATOM 614 C C . LEU B 2 84 ? 164.34499 119.40799 139.80199 1.000 31.91409 83 LEU D C 1
ATOM 615 O O . LEU B 2 84 ? 163.77499 120.34399 139.24199 1.000 31.91409 83 LEU D O 1
ATOM 620 N N . ASN B 2 85 ? 164.42299 119.30399 141.12899 1.000 34.39934 84 ASN D N 1
ATOM 621 C CA . ASN B 2 85 ? 164.05499 120.38499 142.03399 1.000 34.39934 84 ASN D CA 1
ATOM 622 C C . ASN B 2 85 ? 165.21899 121.34799 142.24299 1.000 34.39934 84 ASN D C 1
ATOM 623 O O . ASN B 2 85 ? 165.29499 122.03199 143.26499 1.000 34.39934 84 ASN D O 1
ATOM 628 N N . ASN B 2 86 ? 166.14599 121.38799 141.28799 1.000 24.86841 85 ASN D N 1
ATOM 629 C CA . ASN B 2 86 ? 167.23699 122.34999 141.32499 1.000 24.86841 85 ASN D CA 1
ATOM 630 C C . ASN B 2 86 ? 167.34699 123.13099 140.02199 1.000 24.86841 85 ASN D C 1
ATOM 631 O O . ASN B 2 86 ? 168.20099 124.01999 139.92399 1.000 24.86841 85 ASN D O 1
ATOM 636 N N . LEU B 2 87 ? 166.52099 122.82099 139.01999 1.000 15.71508 86 LEU D N 1
ATOM 637 C CA . LEU B 2 87 ? 166.48899 123.62999 137.80799 1.000 15.71508 86 LEU D CA 1
ATOM 638 C C . LEU B 2 87 ? 166.05199 125.05499 138.09999 1.000 15.71508 86 LEU D C 1
ATOM 639 O O . LEU B 2 87 ? 166.49399 125.98699 137.42199 1.000 15.71508 86 LEU D O 1
ATOM 644 N N . GLY B 2 88 ? 165.19199 125.24099 139.09899 1.000 11.63411 87 GLY D N 1
ATOM 645 C CA . GLY B 2 88 ? 164.66299 126.56299 139.37399 1.000 11.63411 87 GLY D CA 1
ATOM 646 C C . GLY B 2 88 ? 165.69999 127.54199 139.87699 1.000 11.63411 87 GLY D C 1
ATOM 647 O O . GLY B 2 88 ? 165.48699 128.75099 139.82099 1.000 11.63411 87 GLY D O 1
ATOM 648 N N . ASN B 2 89 ? 166.83799 127.04299 140.36199 1.000 12.07480 88 ASN D N 1
ATOM 649 C CA . ASN B 2 89 ? 167.85699 127.93799 140.89899 1.000 12.07480 88 ASN D CA 1
ATOM 650 C C . ASN B 2 89 ? 168.53999 128.74199 139.80299 1.000 12.07480 88 ASN D C 1
ATOM 651 O O . ASN B 2 89 ? 169.05999 129.83099 140.06599 1.000 12.07480 88 ASN D O 1
ATOM 656 N N . THR B 2 90 ? 168.55199 128.23199 138.57499 1.000 8.94420 89 THR D N 1
ATOM 657 C CA . THR B 2 90 ? 169.13999 128.92199 137.43599 1.000 8.94420 89 THR D CA 1
ATOM 658 C C . THR B 2 90 ? 168.09999 129.25099 136.37099 1.000 8.94420 89 THR D C 1
ATOM 659 O O . THR B 2 90 ? 168.36999 129.11899 135.17799 1.000 8.94420 89 THR D O 1
ATOM 663 N N . SER B 2 91 ? 166.90999 129.68599 136.78999 1.000 6.77274 90 SER D N 1
ATOM 664 C CA . SER B 2 91 ? 165.81399 129.89099 135.84599 1.000 6.77274 90 SER D CA 1
ATOM 665 C C . SER B 2 91 ? 166.13699 130.96799 134.81699 1.000 6.77274 90 SER D C 1
ATOM 666 O O . SER B 2 91 ? 165.60699 130.93499 133.70299 1.000 6.77274 90 SER D O 1
ATOM 669 N N . TYR B 2 92 ? 167.00999 131.91699 135.16099 1.000 6.19525 91 TYR D N 1
ATOM 670 C CA . TYR B 2 92 ? 167.48299 132.88999 134.17999 1.000 6.19525 91 TYR D CA 1
ATOM 671 C C . TYR B 2 92 ? 168.27799 132.20499 133.07199 1.000 6.19525 91 TYR D C 1
ATOM 672 O O . TYR B 2 92 ? 167.99399 132.37899 131.87699 1.000 6.19525 91 TYR D O 1
ATOM 681 N N . LEU B 2 93 ? 169.25699 131.38799 133.45999 1.000 6.51281 92 LEU D N 1
ATOM 682 C CA . LEU B 2 93 ? 170.06599 130.67099 132.48699 1.000 6.51281 92 LEU D CA 1
ATOM 683 C C . LEU B 2 93 ? 169.23999 129.63199 131.74599 1.000 6.51281 92 LEU D C 1
ATOM 684 O O . LEU B 2 93 ? 169.42899 129.42899 130.54399 1.000 6.51281 92 LEU D O 1
ATOM 689 N N . ASN B 2 94 ? 168.31399 128.96999 132.44299 1.000 7.70641 93 ASN D N 1
ATOM 690 C CA . ASN B 2 94 ? 167.45699 127.98899 131.78499 1.000 7.70641 93 ASN D CA 1
ATOM 691 C C . ASN B 2 94 ? 166.57599 128.64599 130.73499 1.000 7.70641 93 ASN D C 1
ATOM 692 O O . ASN B 2 94 ? 166.41899 128.11799 129.63199 1.000 7.70641 93 ASN D O 1
ATOM 697 N N . SER B 2 95 ? 165.99299 129.79999 131.05899 1.000 6.52985 94 SER D N 1
ATOM 698 C CA . SER B 2 95 ? 165.16199 130.50299 130.09099 1.000 6.52985 94 SER D CA 1
ATOM 699 C C . SER B 2 95 ? 165.97499 130.93499 128.87999 1.000 6.52985 94 SER D C 1
ATOM 700 O O . SER B 2 95 ? 165.52399 130.79599 127.73599 1.000 6.52985 94 SER D O 1
ATOM 703 N N . ILE B 2 96 ? 167.18799 131.44199 129.10999 1.000 6.90907 95 ILE D N 1
ATOM 704 C CA . ILE B 2 96 ? 168.01899 131.87699 127.98899 1.000 6.90907 95 ILE D CA 1
ATOM 705 C C . ILE B 2 96 ? 168.43499 130.69199 127.12699 1.000 6.90907 95 ILE D C 1
ATOM 706 O O . ILE B 2 96 ? 168.46699 130.78599 125.89499 1.000 6.90907 95 ILE D O 1
ATOM 711 N N . LEU B 2 97 ? 168.73999 129.55499 127.74999 1.000 7.70541 96 LEU D N 1
ATOM 712 C CA . LEU B 2 97 ? 169.11799 128.37699 126.97999 1.000 7.70541 96 LEU D CA 1
ATOM 713 C C . LEU B 2 97 ? 167.94199 127.81099 126.20099 1.000 7.70541 96 LEU D C 1
ATOM 714 O O . LEU B 2 97 ? 168.12199 127.33099 125.07899 1.000 7.70541 96 LEU D O 1
ATOM 719 N N . GLN B 2 98 ? 166.73599 127.86499 126.77199 1.000 8.61665 97 GLN D N 1
ATOM 720 C CA . GLN B 2 98 ? 165.55399 127.39999 126.05399 1.000 8.61665 97 GLN D CA 1
ATOM 721 C C . GLN B 2 98 ? 165.22499 128.31799 124.88799 1.000 8.61665 97 GLN D C 1
ATOM 722 O O . GLN B 2 98 ? 164.69499 127.86399 123.86999 1.000 8.61665 97 GLN D O 1
ATOM 728 N N . VAL B 2 99 ? 165.51699 129.61299 125.01899 1.000 7.87273 98 VAL D N 1
ATOM 729 C CA . VAL B 2 99 ? 165.29099 130.52999 123.90299 1.000 7.87273 98 VAL D CA 1
ATOM 730 C C . VAL B 2 99 ? 166.33499 130.31199 122.81199 1.000 7.87273 98 VAL D C 1
ATOM 731 O O . VAL B 2 99 ? 166.02299 130.33599 121.61799 1.000 7.87273 98 VAL D O 1
ATOM 735 N N . LEU B 2 100 ? 167.58799 130.08399 123.20699 1.000 10.15928 99 LEU D N 1
ATOM 736 C CA . LEU B 2 100 ? 168.64499 129.88899 122.22099 1.000 10.15928 99 LEU D CA 1
ATOM 737 C C . LEU B 2 100 ? 168.52799 128.54899 121.50999 1.000 10.15928 99 LEU D C 1
ATOM 738 O O . LEU B 2 100 ? 168.91899 128.43599 120.34399 1.000 10.15928 99 LEU D O 1
ATOM 743 N N . TYR B 2 101 ? 167.99999 127.52599 122.18099 1.000 12.89924 100 TYR D N 1
ATOM 744 C CA . TYR B 2 101 ? 167.85599 126.22699 121.53899 1.000 12.89924 100 TYR D CA 1
ATOM 745 C C . TYR B 2 101 ? 166.84199 126.27199 120.40299 1.000 12.89924 100 TYR D C 1
ATOM 746 O O . TYR B 2 101 ? 166.92999 125.47899 119.45999 1.000 12.89924 100 TYR D O 1
ATOM 755 N N . PHE B 2 102 ? 165.88699 127.19599 120.46299 1.000 12.44241 101 PHE D N 1
ATOM 756 C CA . PHE B 2 102 ? 164.86199 127.32399 119.43999 1.000 12.44241 101 PHE D CA 1
ATOM 757 C C . PHE B 2 102 ? 165.07499 128.52299 118.52599 1.000 12.44241 101 PHE D C 1
ATOM 758 O O . PHE B 2 102 ? 164.20899 128.80599 117.69499 1.000 12.44241 101 PHE D O 1
ATOM 766 N N . CYS B 2 103 ? 166.18799 129.23599 118.66099 1.000 14.54985 102 CYS D N 1
ATOM 767 C CA . CYS B 2 103 ? 166.55399 130.23199 117.65999 1.000 14.54985 102 CYS D CA 1
ATOM 768 C C . CYS B 2 103 ? 166.92299 129.51999 116.36399 1.000 14.54985 102 CYS D C 1
ATOM 769 O O . CYS B 2 103 ? 167.60799 128.49299 116.40499 1.000 14.54985 102 CYS D O 1
ATOM 772 N N . PRO B 2 104 ? 166.50499 130.02699 115.20699 1.000 17.05958 103 PRO D N 1
ATOM 773 C CA . PRO B 2 104 ? 166.81299 129.33399 113.95099 1.000 17.05958 103 PRO D CA 1
ATOM 774 C C . PRO B 2 104 ? 168.26399 129.54499 113.54699 1.000 17.05958 103 PRO D C 1
ATOM 775 O O . PRO B 2 104 ? 168.73499 130.67699 113.41999 1.000 17.05958 103 PRO D O 1
ATOM 779 N N . GLY B 2 105 ? 168.97499 128.43799 113.35399 1.000 17.55035 104 GLY D N 1
ATOM 780 C CA . GLY B 2 105 ? 170.35199 128.46599 112.93199 1.000 17.55035 104 GLY D CA 1
ATOM 781 C C . GLY B 2 105 ? 171.36599 128.58699 114.04699 1.000 17.55035 104 GLY D C 1
ATOM 782 O O . GLY B 2 105 ? 172.56799 128.53399 113.77499 1.000 17.55035 104 GLY D O 1
ATOM 783 N N . PHE B 2 106 ? 170.91999 128.74399 115.29499 1.000 16.61701 105 PHE D N 1
ATOM 784 C CA . PHE B 2 106 ? 171.85799 128.89999 116.40199 1.000 16.61701 105 PHE D CA 1
ATOM 785 C C . PHE B 2 106 ? 172.60899 127.60399 116.67699 1.000 16.61701 105 PHE D C 1
ATOM 786 O O . PHE B 2 106 ? 173.84199 127.59599 116.76899 1.000 16.61701 105 PHE D O 1
ATOM 794 N N . LYS B 2 107 ? 171.88499 126.49699 116.82399 1.000 20.74579 106 LYS D N 1
ATOM 795 C CA . LYS B 2 107 ? 172.55799 125.25699 117.18499 1.000 20.74579 106 LYS D CA 1
ATOM 796 C C . LYS B 2 107 ? 173.29699 124.65299 115.99799 1.000 20.74579 106 LYS D C 1
ATOM 797 O O . LYS B 2 107 ? 174.27699 123.92899 116.18799 1.000 20.74579 106 LYS D O 1
ATOM 803 N N . SER B 2 108 ? 172.89699 124.99699 114.77399 1.000 24.46472 107 SER D N 1
ATOM 804 C CA . SER B 2 108 ? 173.71299 124.65799 113.61199 1.000 24.46472 107 SER D CA 1
ATOM 805 C C . SER B 2 108 ? 175.06299 125.36299 113.66799 1.000 24.46472 107 SER D C 1
ATOM 806 O O . SER B 2 108 ? 176.10999 124.74499 113.42499 1.000 24.46472 107 SER D O 1
ATOM 809 N N . GLY B 2 109 ? 175.05899 126.65399 113.99999 1.000 24.50718 108 GLY D N 1
ATOM 810 C CA . GLY B 2 109 ? 176.31099 127.37999 114.11799 1.000 24.50718 108 GLY D CA 1
ATOM 811 C C . GLY B 2 109 ? 177.16499 126.88599 115.26599 1.000 24.50718 108 GLY D C 1
ATOM 812 O O . GLY B 2 109 ? 178.39399 126.83799 115.16199 1.000 24.50718 108 GLY D O 1
ATOM 813 N N . VAL B 2 110 ? 176.52999 126.49899 116.37299 1.000 24.97601 109 VAL D N 1
ATOM 814 C CA . VAL B 2 110 ? 177.28599 125.98699 117.51299 1.000 24.97601 109 VAL D CA 1
ATOM 815 C C . VAL B 2 110 ? 177.90099 124.63299 117.17899 1.000 24.97601 109 VAL D C 1
ATOM 816 O O . VAL B 2 110 ? 179.03199 124.33699 117.57399 1.000 24.97601 109 VAL D O 1
ATOM 820 N N . LYS B 2 111 ? 177.18599 123.80499 116.41399 1.000 30.28203 110 LYS D N 1
ATOM 821 C CA . LYS B 2 111 ? 177.76299 122.54899 115.94199 1.000 30.28203 110 LYS D CA 1
ATOM 822 C C . LYS B 2 111 ? 178.94999 122.79899 115.01899 1.000 30.28203 110 LYS D C 1
ATOM 823 O O . LYS B 2 111 ? 179.96899 122.10199 115.09599 1.000 30.28203 110 LYS D O 1
ATOM 829 N N . HIS B 2 112 ? 178.82799 123.78299 114.12399 1.000 32.89954 111 HIS D N 1
AT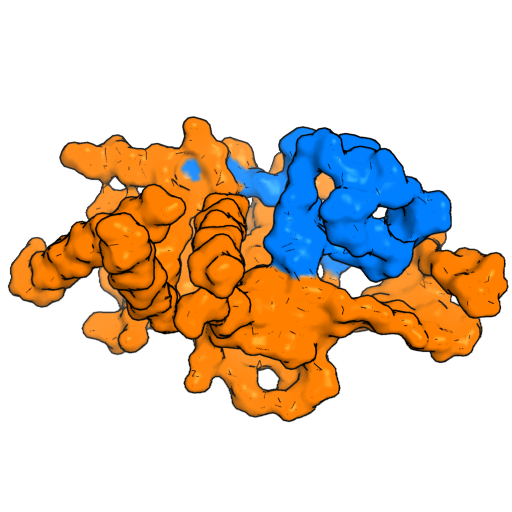OM 830 C CA . HIS B 2 112 ? 179.93399 124.11099 113.22799 1.000 32.89954 111 HIS D CA 1
ATOM 831 C C . HIS B 2 112 ? 181.16999 124.53799 114.01299 1.000 32.89954 111 HIS D C 1
ATOM 832 O O . HIS B 2 112 ? 182.28399 124.04999 113.76799 1.000 32.89954 111 HIS D O 1
ATOM 839 N N . LEU B 2 113 ? 180.98799 125.44999 114.96699 1.000 32.34065 112 LEU D N 1
ATOM 840 C CA . LEU B 2 113 ? 182.11299 125.89599 115.77899 1.000 32.34065 112 LEU D CA 1
ATOM 841 C C . LEU B 2 113 ? 182.68099 124.75499 116.60899 1.000 32.34065 112 LEU D C 1
ATOM 842 O O . LEU B 2 113 ? 183.89099 124.68899 116.83799 1.000 32.34065 112 LEU D O 1
ATOM 847 N N . PHE B 2 114 ? 181.82399 123.84199 117.06799 1.000 34.21901 113 PHE D N 1
ATOM 848 C CA . PHE B 2 114 ? 182.30699 122.70199 117.83599 1.000 34.21901 113 PHE D CA 1
ATOM 849 C C . PHE B 2 114 ? 183.17399 121.79399 116.98099 1.000 34.21901 113 PHE D C 1
ATOM 850 O O . PHE B 2 114 ? 184.20999 121.30999 117.43799 1.000 34.21901 113 PHE D O 1
ATOM 858 N N . ASN B 2 115 ? 182.75799 121.53999 115.73999 1.000 37.46557 114 ASN D N 1
ATOM 859 C CA . ASN B 2 115 ? 183.58299 120.75199 114.82799 1.000 37.46557 114 ASN D CA 1
ATOM 860 C C . ASN B 2 115 ? 184.92899 121.42499 114.59399 1.000 37.46557 114 ASN D C 1
ATOM 861 O O . ASN B 2 115 ? 185.98099 120.76199 114.59599 1.000 37.46557 114 ASN D O 1
ATOM 866 N N . ILE B 2 116 ? 184.91399 122.74499 114.39499 1.000 38.61448 115 ILE D N 1
ATOM 867 C CA . ILE B 2 116 ? 186.15799 123.47899 114.17499 1.000 38.61448 115 ILE D CA 1
ATOM 868 C C . ILE B 2 116 ? 187.08099 123.33799 115.37999 1.000 38.61448 115 ILE D C 1
ATOM 869 O O . ILE B 2 116 ? 188.26499 123.01799 115.24199 1.000 38.61448 115 ILE D O 1
ATOM 874 N N . ILE B 2 117 ? 186.54699 123.56499 116.58099 1.000 39.69150 116 ILE D N 1
ATOM 875 C CA . ILE B 2 117 ? 187.35499 123.48099 117.79499 1.000 39.69150 116 ILE D CA 1
ATOM 876 C C . ILE B 2 117 ? 187.80999 122.04999 118.05099 1.000 39.69150 116 ILE D C 1
ATOM 877 O O . ILE B 2 117 ? 188.87599 121.82199 118.63399 1.000 39.69150 116 ILE D O 1
ATOM 882 N N . SER B 2 118 ? 187.03099 121.06499 117.60699 1.000 42.00561 117 SER D N 1
ATOM 883 C CA . SER B 2 118 ? 187.41699 119.67399 117.80399 1.000 42.00561 117 SER D CA 1
ATOM 884 C C . SER B 2 118 ? 188.62699 119.31799 116.95499 1.000 42.00561 117 SER D C 1
ATOM 885 O O . SER B 2 118 ? 189.59199 118.72999 117.45499 1.000 42.00561 117 SER D O 1
ATOM 888 N N . ARG B 2 119 ? 188.60599 119.66499 115.66599 1.000 44.89085 118 ARG D N 1
ATOM 889 C CA . ARG B 2 119 ? 189.81599 119.33599 114.91599 1.000 44.89085 118 ARG D CA 1
ATOM 890 C C . ARG B 2 119 ? 190.89799 120.39899 115.07699 1.000 44.89085 118 ARG D C 1
ATOM 891 O O . ARG B 2 119 ? 191.99099 120.24199 114.52299 1.000 44.89085 118 ARG D O 1
ATOM 899 N N . LYS B 2 120 ? 190.62099 121.46799 115.82899 1.000 46.59100 119 LYS D N 1
ATOM 900 C CA . LYS B 2 120 ? 191.67899 122.35999 116.28999 1.000 46.59100 119 LYS D CA 1
ATOM 901 C C . LYS B 2 120 ? 192.58099 121.67599 117.30799 1.000 46.59100 119 LYS D C 1
ATOM 902 O O . LYS B 2 120 ? 193.79399 121.91499 117.32499 1.000 46.59100 119 LYS D O 1
ATOM 908 N N . LYS B 2 121 ? 192.01299 120.82999 118.15799 1.000 47.52829 120 LYS D N 1
ATOM 909 C CA . LYS B 2 121 ? 192.78199 120.10999 119.16199 1.000 47.52829 120 LYS D CA 1
ATOM 910 C C . LYS B 2 121 ? 193.57999 118.97199 118.53599 1.000 47.52829 120 LYS D C 1
ATOM 911 O O . LYS B 2 121 ? 193.05299 117.88399 118.31299 1.000 47.52829 120 LYS D O 1
ATOM 917 N N . TYR B 2 144 ? 186.84799 127.93699 124.49499 1.000 39.16831 143 TYR D N 1
ATOM 918 C CA . TYR B 2 144 ? 186.44299 126.75199 123.74799 1.000 39.16831 143 TYR D CA 1
ATOM 919 C C . TYR B 2 144 ? 185.53899 125.87399 124.60399 1.000 39.16831 143 TYR D C 1
ATOM 920 O O . TYR B 2 144 ? 184.69899 125.12199 124.09399 1.000 39.16831 143 TYR D O 1
ATOM 929 N N . GLU B 2 145 ? 185.71799 125.97599 125.91999 1.000 37.53453 144 GLU D N 1
ATOM 930 C CA . GLU B 2 145 ? 184.92599 125.16199 126.83099 1.000 37.53453 144 GLU D CA 1
ATOM 931 C C . GLU B 2 145 ? 183.46099 125.57399 126.80999 1.000 37.53453 144 GLU D C 1
ATOM 932 O O . GLU B 2 145 ? 182.58099 124.73099 126.99699 1.000 37.53453 144 GLU D O 1
ATOM 938 N N . LEU B 2 146 ? 183.17499 126.85399 126.55299 1.000 31.75777 145 LEU D N 1
ATOM 939 C CA . LEU B 2 146 ? 181.78799 127.26899 126.37999 1.000 31.75777 145 LEU D CA 1
ATOM 940 C C . LEU B 2 146 ? 181.15599 126.59199 125.17699 1.000 31.75777 145 LEU D C 1
ATOM 941 O O . LEU B 2 146 ? 180.02099 126.11999 125.25099 1.000 31.75777 145 LEU D O 1
ATOM 946 N N . ILE B 2 147 ? 181.87299 126.53699 124.05699 1.000 30.81727 146 ILE D N 1
ATOM 947 C CA . ILE B 2 147 ? 181.32399 125.89899 122.86799 1.000 30.81727 146 ILE D CA 1
ATOM 948 C C . ILE B 2 147 ? 181.12599 124.41099 123.10699 1.000 30.81727 146 ILE D C 1
ATOM 949 O O . ILE B 2 147 ? 180.10999 123.83399 122.70099 1.000 30.81727 146 ILE D O 1
ATOM 954 N N . CYS B 2 148 ? 182.06999 123.76699 123.79399 1.000 31.75775 147 CYS D N 1
ATOM 955 C CA . CYS B 2 148 ? 181.93399 122.33099 124.01999 1.000 31.75775 147 CYS D CA 1
ATOM 956 C C . CYS B 2 148 ? 180.80799 122.01699 125.00299 1.000 31.75775 147 CYS D C 1
ATOM 957 O O . CYS B 2 148 ? 180.06299 121.04899 124.80799 1.000 31.75775 147 CYS D O 1
ATOM 960 N N . SER B 2 149 ? 180.63799 122.83399 126.04499 1.000 26.57872 148 SER D N 1
ATOM 961 C CA . SER B 2 149 ? 179.52599 122.60799 126.95999 1.000 26.57872 148 SER D CA 1
ATOM 962 C C . SER B 2 149 ? 178.19299 122.93899 126.29799 1.000 26.57872 148 SER D C 1
ATOM 963 O O . SER B 2 149 ? 177.18399 122.27599 126.55799 1.000 26.57872 148 SER D O 1
ATOM 966 N N . LEU B 2 150 ? 178.16899 123.94799 125.42499 1.000 23.89972 149 LEU D N 1
ATOM 967 C CA . LEU B 2 150 ? 176.96999 124.22599 124.64499 1.000 23.89972 149 LEU D CA 1
ATOM 968 C C . LEU B 2 150 ? 176.60399 123.03899 123.77099 1.000 23.89972 149 LEU D C 1
ATOM 969 O O . LEU B 2 150 ? 175.43099 122.67599 123.66099 1.000 23.89972 149 LEU D O 1
ATOM 974 N N . GLN B 2 151 ? 177.60099 122.42099 123.13699 1.000 25.65872 150 GLN D N 1
ATOM 975 C CA . GLN B 2 151 ? 177.33199 121.24799 122.31399 1.000 25.65872 150 GLN D CA 1
ATOM 976 C C . GLN B 2 151 ? 176.80999 120.08699 123.15099 1.000 25.65872 150 GLN D C 1
ATOM 977 O O . GLN B 2 151 ? 175.85699 119.40399 122.75599 1.000 25.65872 150 GLN D O 1
ATOM 983 N N . SER B 2 152 ? 177.42799 119.84299 124.30799 1.000 23.51602 151 SER D N 1
ATOM 984 C CA . SER B 2 152 ? 176.94399 118.78699 125.19099 1.000 23.51602 151 SER D CA 1
ATOM 985 C C . SER B 2 152 ? 175.49899 119.03599 125.60399 1.000 23.51602 151 SER D C 1
ATOM 986 O O . SER B 2 152 ? 174.67099 118.11699 125.58699 1.000 23.51602 151 SER D O 1
ATOM 989 N N . LEU B 2 153 ? 175.17799 120.27899 125.96899 1.000 20.41559 152 LEU D N 1
ATOM 990 C CA . LEU B 2 153 ? 173.81999 120.61899 126.37499 1.000 20.41559 152 LEU D CA 1
ATOM 991 C C . LEU B 2 153 ? 172.83999 120.43799 125.22699 1.000 20.41559 152 LEU D C 1
ATOM 992 O O . LEU B 2 153 ? 171.72599 119.94499 125.42199 1.000 20.41559 152 LEU D O 1
ATOM 997 N N . ILE B 2 154 ? 173.22899 120.84499 124.02199 1.000 21.08718 153 ILE D N 1
ATOM 998 C CA . ILE B 2 154 ? 172.33099 120.71299 122.88199 1.000 21.08718 153 ILE D CA 1
ATOM 999 C C . ILE B 2 154 ? 172.07399 119.24399 122.57399 1.000 21.08718 153 ILE D C 1
ATOM 1000 O O . ILE B 2 154 ? 170.95199 118.85599 122.23899 1.000 21.08718 153 ILE D O 1
ATOM 1005 N N . ILE B 2 155 ? 173.08999 118.39399 122.73199 1.000 22.98514 154 ILE D N 1
ATOM 1006 C CA . ILE B 2 155 ? 172.88499 116.96499 122.49599 1.000 22.98514 154 ILE D CA 1
ATOM 1007 C C . ILE B 2 155 ? 171.99899 116.35699 123.58099 1.000 22.98514 154 ILE D C 1
ATOM 1008 O O . ILE B 2 155 ? 171.13899 115.51299 123.29899 1.000 22.98514 154 ILE D O 1
ATOM 1013 N N . SER B 2 156 ? 172.17699 116.78199 124.83199 1.000 21.24891 155 SER D N 1
ATOM 1014 C CA . SER B 2 156 ? 171.30999 116.29599 125.90199 1.000 21.24891 155 SER D CA 1
ATOM 1015 C C . SER B 2 156 ? 169.86099 116.69999 125.65999 1.000 21.24891 155 SER D C 1
ATOM 1016 O O . SER B 2 156 ? 168.93499 115.90199 125.85599 1.000 21.24891 155 SER D O 1
ATOM 1019 N N . VAL B 2 157 ? 169.64399 117.94499 125.23599 1.000 19.48145 156 VAL D N 1
ATOM 1020 C CA . VAL B 2 157 ? 168.28399 118.41599 125.00699 1.000 19.48145 156 VAL D CA 1
ATOM 1021 C C . VAL B 2 157 ? 167.68999 117.74499 123.77599 1.000 19.48145 156 VAL D C 1
ATOM 1022 O O . VAL B 2 157 ? 166.47999 117.51399 123.70999 1.000 19.48145 156 VAL D O 1
ATOM 1026 N N . GLU B 2 158 ? 168.52599 117.39599 122.79199 1.000 23.81362 157 GLU D N 1
ATOM 1027 C CA . GLU B 2 158 ? 168.02799 116.60499 121.66799 1.000 23.81362 157 GLU D CA 1
ATOM 1028 C C . GLU B 2 158 ? 167.57499 115.22599 122.12299 1.000 23.81362 157 GLU D C 1
ATOM 1029 O O . GLU B 2 158 ? 166.51199 114.74999 121.70899 1.000 23.81362 157 GLU D O 1
ATOM 1035 N N . GLN B 2 159 ? 168.36799 114.56799 122.97199 1.000 26.86385 158 GLN D N 1
ATOM 1036 C CA . GLN B 2 159 ? 167.94099 113.29699 123.55499 1.000 26.86385 158 GLN D CA 1
ATOM 1037 C C . GLN B 2 159 ? 166.59299 113.43699 124.25399 1.000 26.86385 158 GLN D C 1
ATOM 1038 O O . GLN B 2 159 ? 165.66699 112.64999 124.01899 1.000 26.86385 158 GLN D O 1
ATOM 1044 N N . LEU B 2 160 ? 166.47099 114.44099 125.12699 1.000 24.27369 159 LEU D N 1
ATOM 1045 C CA . LEU B 2 160 ? 165.24399 114.60399 125.90199 1.000 24.27369 159 LEU D CA 1
ATOM 1046 C C . LEU B 2 160 ? 164.05099 114.91599 125.00699 1.000 24.27369 159 LEU D C 1
AT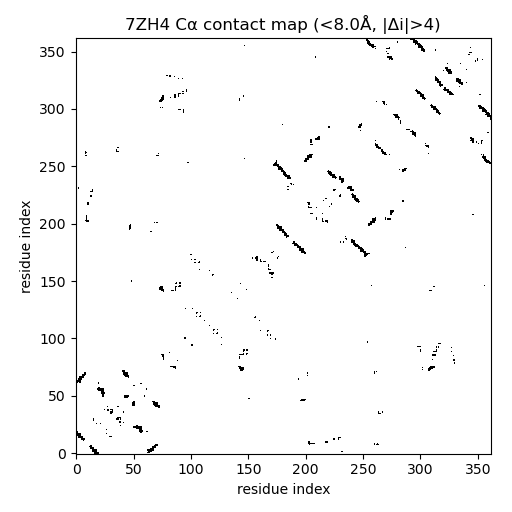OM 1047 O O . LEU B 2 160 ? 162.94899 114.40099 125.22599 1.000 24.27369 159 LEU D O 1
ATOM 1052 N N . GLN B 2 161 ? 164.24899 115.75499 123.99199 1.000 25.81665 160 GLN D N 1
ATOM 1053 C CA . GLN B 2 161 ? 163.15399 116.11699 123.10199 1.000 25.81665 160 GLN D CA 1
ATOM 1054 C C . GLN B 2 161 ? 162.73699 114.93599 122.23399 1.000 25.81665 160 GLN D C 1
ATOM 1055 O O . GLN B 2 161 ? 161.55699 114.78299 121.89999 1.000 25.81665 160 GLN D O 1
ATOM 1061 N N . ALA B 2 162 ? 163.69299 114.08299 121.85799 1.000 30.74513 161 ALA D N 1
ATOM 1062 C CA . ALA B 2 162 ? 163.34299 112.88499 121.10199 1.000 30.74513 161 ALA D CA 1
ATOM 1063 C C . ALA B 2 162 ? 162.58699 111.89499 121.97399 1.000 30.74513 161 ALA D C 1
ATOM 1064 O O . ALA B 2 162 ? 161.70099 111.17999 121.49199 1.000 30.74513 161 ALA D O 1
ATOM 1066 N N . SER B 2 163 ? 162.92499 111.83499 123.26199 1.000 33.27694 162 SER D N 1
ATOM 1067 C CA . SER B 2 163 ? 162.15599 111.00099 124.17999 1.000 33.27694 162 SER D CA 1
ATOM 1068 C C . SER B 2 163 ? 160.74799 111.55299 124.36399 1.000 33.27694 162 SER D C 1
ATOM 1069 O O . SER B 2 163 ? 159.77999 110.79399 124.47799 1.000 33.27694 162 SER D O 1
ATOM 1072 N N . PHE B 2 164 ? 160.61499 112.88199 124.38599 1.000 34.16028 163 PHE D N 1
ATOM 1073 C CA . PHE B 2 164 ? 159.31199 113.50599 124.60099 1.000 34.16028 163 PHE D CA 1
ATOM 1074 C C . PHE B 2 164 ? 158.35899 113.22699 123.44799 1.000 34.16028 163 PHE D C 1
ATOM 1075 O O . PHE B 2 164 ? 157.19099 112.88599 123.66799 1.000 34.16028 163 PHE D O 1
ATOM 1083 N N . LEU B 2 165 ? 158.83399 113.37999 122.21099 1.000 39.39240 164 LEU D N 1
ATOM 1084 C CA . LEU B 2 165 ? 157.94599 113.28899 121.05699 1.000 39.39240 164 LEU D CA 1
ATOM 1085 C C . LEU B 2 165 ? 157.45899 111.86099 120.84499 1.000 39.39240 164 LEU D C 1
ATOM 1086 O O . LEU B 2 165 ? 156.33499 111.63799 120.38099 1.000 39.39240 164 LEU D O 1
ATOM 1091 N N . LEU B 2 166 ? 158.28699 110.87999 121.19299 1.000 43.41319 165 LEU D N 1
ATOM 1092 C CA . LEU B 2 166 ? 157.97699 109.49099 120.87799 1.000 43.41319 165 LEU D CA 1
ATOM 1093 C C . LEU B 2 166 ? 157.43699 108.71799 122.07599 1.000 43.41319 165 LEU D C 1
ATOM 1094 O O . LEU B 2 166 ? 156.51299 107.91199 121.92199 1.000 43.41319 165 LEU D O 1
ATOM 1099 N N . ASN B 2 167 ? 157.98399 108.94299 123.26699 1.000 46.89735 166 ASN D N 1
ATOM 1100 C CA . ASN B 2 167 ? 157.56399 108.22899 124.47399 1.000 46.89735 166 ASN D CA 1
ATOM 1101 C C . ASN B 2 167 ? 157.24499 109.22899 125.57499 1.000 46.89735 166 ASN D C 1
ATOM 1102 O O . ASN B 2 167 ? 158.01299 109.39499 126.52899 1.000 46.89735 166 ASN D O 1
ATOM 1107 N N . PRO B 2 168 ? 156.09299 109.91699 125.47899 1.000 49.08684 167 PRO D N 1
ATOM 1108 C CA . PRO B 2 168 ? 155.67299 110.89199 126.49399 1.000 49.08684 167 PRO D CA 1
ATOM 1109 C C . PRO B 2 168 ? 155.61299 110.30399 127.89999 1.000 49.08684 167 PRO D C 1
ATOM 1110 O O . PRO B 2 168 ? 156.56799 110.47699 128.65799 1.000 49.08684 167 PRO D O 1
ATOM 1114 N N . LEU B 2 197 ? 173.22599 132.80199 143.46899 1.000 5.55501 196 LEU D N 1
ATOM 1115 C CA . LEU B 2 197 ? 172.49199 134.05899 143.40299 1.000 5.55501 196 LEU D CA 1
ATOM 1116 C C . LEU B 2 197 ? 171.42299 134.04299 142.32399 1.000 5.55501 196 LEU D C 1
ATOM 1117 O O . LEU B 2 197 ? 171.36499 133.14099 141.49599 1.000 5.55501 196 LEU D O 1
ATOM 1122 N N . GLN B 2 198 ? 170.57299 135.05999 142.35199 1.000 4.57980 197 GLN D N 1
ATOM 1123 C CA . GLN B 2 198 ? 169.57199 135.27599 141.32199 1.000 4.57980 197 GLN D CA 1
ATOM 1124 C C . GLN B 2 198 ? 170.08399 136.33299 140.35399 1.000 4.57980 197 GLN D C 1
ATOM 1125 O O . GLN B 2 198 ? 170.65999 137.33899 140.76899 1.000 4.57980 197 GLN D O 1
ATOM 1131 N N . HIS B 2 199 ? 169.89899 136.08599 139.05899 1.000 4.86136 198 HIS D N 1
ATOM 1132 C CA . HIS B 2 199 ? 170.55999 136.87599 138.02999 1.000 4.86136 198 HIS D CA 1
ATOM 1133 C C . HIS B 2 199 ? 169.57299 137.31299 136.95699 1.000 4.86136 198 HIS D C 1
ATOM 1134 O O . HIS B 2 199 ? 168.49499 136.73999 136.79599 1.000 4.86136 198 HIS D O 1
ATOM 1141 N N . ASP B 2 200 ? 169.96899 138.34699 136.21999 1.000 5.94602 199 ASP D N 1
ATOM 1142 C CA . ASP B 2 200 ? 169.17099 138.88799 135.12899 1.000 5.94602 199 ASP D CA 1
ATOM 1143 C C . ASP B 2 200 ? 169.32299 138.02099 133.88299 1.000 5.94602 199 ASP D C 1
ATOM 1144 O O . ASP B 2 200 ? 170.42499 137.57599 133.55999 1.000 5.94602 199 ASP D O 1
ATOM 1149 N N . ALA B 2 201 ? 168.21399 137.79599 133.17699 1.000 5.59491 200 ALA D N 1
ATOM 1150 C CA . ALA B 2 201 ? 168.23599 136.90699 132.01699 1.000 5.59491 200 ALA D CA 1
ATOM 1151 C C . ALA B 2 201 ? 168.88699 137.57299 130.80899 1.000 5.59491 200 ALA D C 1
ATOM 1152 O O . ALA B 2 201 ? 169.64399 136.93099 130.06999 1.000 5.59491 200 ALA D O 1
ATOM 1154 N N . GLN B 2 202 ? 168.59799 138.85699 130.58599 1.000 7.45293 201 GLN D N 1
ATOM 1155 C CA . GLN B 2 202 ? 169.22199 139.58399 129.48399 1.000 7.45293 201 GLN D CA 1
ATOM 1156 C C . GLN B 2 202 ? 170.73299 139.67499 129.66799 1.000 7.45293 201 GLN D C 1
ATOM 1157 O O . GLN B 2 202 ? 171.48999 139.57799 128.69699 1.000 7.45293 201 GLN D O 1
ATOM 1163 N N . GLU B 2 203 ? 171.19199 139.83999 130.90799 1.000 7.59005 202 GLU D N 1
ATOM 1164 C CA . GLU B 2 203 ? 172.62599 139.89599 131.16999 1.000 7.59005 202 GLU D CA 1
ATOM 1165 C C . GLU B 2 203 ? 173.29999 138.55899 130.87099 1.000 7.59005 202 GLU D C 1
ATOM 1166 O O . GLU B 2 203 ? 174.40999 138.52199 130.32899 1.000 7.59005 202 GLU D O 1
ATOM 1172 N N . VAL B 2 204 ? 172.63999 137.45099 131.20799 1.000 7.84545 203 VAL D N 1
ATOM 1173 C CA . VAL B 2 204 ? 173.18899 136.12799 130.91699 1.000 7.84545 203 VAL D CA 1
ATOM 1174 C C . VAL B 2 204 ? 173.24199 135.89399 129.41499 1.000 7.84545 203 VAL D C 1
ATOM 1175 O O . VAL B 2 204 ? 174.22399 135.35999 128.88299 1.000 7.84545 203 VAL D O 1
ATOM 1179 N N . LEU B 2 205 ? 172.17599 136.27899 128.70999 1.000 8.25885 204 LEU D N 1
ATOM 1180 C CA . LEU B 2 205 ? 172.17899 136.19399 127.25499 1.000 8.25885 204 LEU D CA 1
ATOM 1181 C C . LEU B 2 205 ? 173.33599 136.99099 126.66999 1.000 8.25885 204 LEU D C 1
ATOM 1182 O O . LEU B 2 205 ? 174.04099 136.52099 125.76899 1.000 8.25885 204 LEU D O 1
ATOM 1187 N N . GLN B 2 206 ? 173.54999 138.20099 127.18899 1.000 10.90644 205 GLN D N 1
ATOM 1188 C CA . GLN B 2 206 ? 174.63599 139.04999 126.71699 1.000 10.90644 205 GLN D CA 1
ATOM 1189 C C . GLN B 2 206 ? 175.99199 138.39899 126.94699 1.000 10.90644 205 GLN D C 1
ATOM 1190 O O . GLN B 2 206 ? 176.85799 138.42899 126.06699 1.000 10.90644 205 GLN D O 1
ATOM 1196 N N . CYS B 2 207 ? 176.19299 137.80599 128.12499 1.000 13.55832 206 CYS D N 1
ATOM 1197 C CA . CYS B 2 207 ? 177.47299 137.17199 128.43099 1.000 13.55832 206 CYS D CA 1
ATOM 1198 C C . CYS B 2 207 ? 177.73599 135.98899 127.50899 1.000 13.55832 206 CYS D C 1
ATOM 1199 O O . CYS B 2 207 ? 178.84199 135.83199 126.98199 1.000 13.55832 206 CYS D O 1
ATOM 1202 N N . ILE B 2 208 ? 176.72599 135.14499 127.30199 1.000 13.48497 207 ILE D N 1
ATOM 1203 C CA . ILE B 2 208 ? 176.90799 133.97299 126.44899 1.000 13.48497 207 ILE D CA 1
ATOM 1204 C C . ILE B 2 208 ? 177.19699 134.39899 125.01399 1.000 13.48497 207 ILE D C 1
ATOM 1205 O O . ILE B 2 208 ? 178.07999 133.84299 124.34599 1.000 13.48497 207 ILE D O 1
ATOM 1210 N N . LEU B 2 209 ? 176.46299 135.39799 124.51899 1.000 14.73775 208 LEU D N 1
ATOM 1211 C CA . LEU B 2 209 ? 176.66299 135.83499 123.14199 1.000 14.73775 208 LEU D CA 1
ATOM 1212 C C . LEU B 2 209 ? 178.02799 136.48899 122.96199 1.000 14.73775 208 LEU D C 1
ATOM 1213 O O . LEU B 2 209 ? 178.69799 136.26499 121.94699 1.000 14.73775 208 LEU D O 1
ATOM 1218 N N . GLY B 2 210 ? 178.46899 137.27899 123.94399 1.000 19.13277 209 GLY D N 1
ATOM 1219 C CA . GLY B 2 210 ? 179.79699 137.85999 123.86799 1.000 19.13277 209 GLY D CA 1
ATOM 1220 C C . GLY B 2 210 ? 180.89799 136.81799 123.90299 1.000 19.13277 209 GLY D C 1
ATOM 1221 O O . GLY B 2 210 ? 181.89399 136.93199 123.18399 1.000 19.13277 209 GLY D O 1
ATOM 1222 N N . ASN B 2 211 ? 180.73799 135.78899 124.73599 1.000 21.80565 210 ASN D N 1
ATOM 1223 C CA . ASN B 2 211 ? 181.72799 134.71999 124.77899 1.000 21.80565 210 ASN D CA 1
ATOM 1224 C C . ASN B 2 211 ? 181.79599 133.97099 123.45399 1.000 21.80565 210 ASN D C 1
ATOM 1225 O O . ASN B 2 211 ? 182.89199 133.66799 122.96399 1.000 21.80565 210 ASN D O 1
ATOM 1230 N N . ILE B 2 212 ? 180.64099 133.65799 122.86099 1.000 22.35752 211 ILE D N 1
ATOM 1231 C CA . ILE B 2 212 ? 180.64299 132.99299 121.55899 1.000 22.35752 211 ILE D CA 1
ATOM 1232 C C . ILE B 2 212 ? 181.31199 133.87699 120.51599 1.000 22.35752 211 ILE D C 1
ATOM 1233 O O . ILE B 2 212 ? 182.09599 133.40199 119.68399 1.000 22.35752 211 ILE D O 1
ATOM 1238 N N . GLN B 2 213 ? 181.02899 135.17899 120.55499 1.000 25.66902 212 GLN D N 1
ATOM 1239 C CA . GLN B 2 213 ? 181.61999 136.10499 119.59699 1.000 25.66902 212 GLN D CA 1
ATOM 1240 C C . GLN B 2 213 ? 183.13699 136.15499 119.72899 1.000 25.66902 212 GLN D C 1
ATOM 1241 O O . GLN B 2 213 ? 183.85399 136.14299 118.71999 1.000 25.66902 212 GLN D O 1
ATOM 1247 N N . GLU B 2 214 ? 183.64299 136.21499 120.96299 1.000 31.34111 213 GLU D N 1
ATOM 1248 C CA . GLU B 2 214 ? 185.08699 136.22099 121.17599 1.000 31.34111 213 GLU D CA 1
ATOM 1249 C C . GLU B 2 214 ? 185.72399 134.92099 120.70099 1.000 31.34111 213 GLU D C 1
ATOM 1250 O O . GLU B 2 214 ? 186.79499 134.94099 120.08099 1.000 31.34111 213 GLU D O 1
ATOM 1256 N N . THR B 2 215 ? 185.08899 133.78299 120.98799 1.000 32.28534 214 THR D N 1
ATOM 1257 C CA . THR B 2 215 ? 185.57899 132.51199 120.46199 1.000 32.28534 214 THR D CA 1
ATOM 1258 C C . THR B 2 215 ? 185.65699 132.54099 118.94199 1.000 32.28534 214 THR D C 1
ATOM 1259 O O . THR B 2 215 ? 186.61899 132.04099 118.34699 1.000 32.28534 214 THR D O 1
ATOM 1263 N N . CYS B 2 216 ? 184.64399 133.12199 118.29399 1.000 35.41049 215 CYS D N 1
ATOM 1264 C CA . CYS B 2 216 ? 184.63499 133.16899 116.83599 1.000 35.41049 215 CYS D CA 1
ATOM 1265 C C . CYS B 2 216 ? 185.76399 134.03699 116.30199 1.000 35.41049 215 CYS D C 1
ATOM 1266 O O . CYS B 2 216 ? 186.43999 133.65699 115.34299 1.000 35.41049 215 CYS D O 1
ATOM 1269 N N . GLN B 2 217 ? 185.98799 135.20399 116.90799 1.000 38.46278 216 GLN D N 1
ATOM 1270 C CA . GLN B 2 217 ? 187.08499 136.05899 116.45599 1.000 38.46278 216 GLN D CA 1
ATOM 1271 C C . GLN B 2 217 ? 188.43799 135.38499 116.65899 1.000 38.46278 216 GLN D C 1
ATOM 1272 O O . GLN B 2 217 ? 189.32599 135.49199 115.80199 1.000 38.46278 216 GLN D O 1
ATOM 1278 N N . LEU B 2 218 ? 188.61199 134.67899 117.77999 1.000 38.82007 217 LEU D N 1
ATOM 1279 C CA . LEU B 2 218 ? 189.87499 133.98799 118.02399 1.000 38.82007 217 LEU D CA 1
ATOM 1280 C C . LEU B 2 218 ? 190.09699 132.86899 117.01599 1.000 38.82007 217 LEU D C 1
ATOM 1281 O O . LEU B 2 218 ? 191.20299 132.71399 116.48599 1.000 38.82007 217 LEU D O 1
ATOM 1286 N N . LEU B 2 219 ? 189.06299 132.07099 116.74399 1.000 37.76393 218 LEU D N 1
ATOM 1287 C CA . LEU B 2 219 ? 189.18499 131.04099 115.71799 1.000 37.76393 218 LEU D CA 1
ATOM 1288 C C . LEU B 2 219 ? 189.39199 131.65299 114.33999 1.000 37.76393 218 LEU D C 1
ATOM 1289 O O . LEU B 2 219 ? 189.96699 131.01099 113.45299 1.000 37.76393 218 LEU D O 1
ATOM 1294 N N . LYS B 2 220 ? 188.91999 132.88399 114.13999 1.000 39.67776 219 LYS D N 1
ATOM 1295 C CA . LYS B 2 220 ? 189.09399 133.55399 112.85899 1.000 39.67776 219 LYS D CA 1
ATOM 1296 C C . LYS B 2 220 ? 190.54199 133.96999 112.65399 1.000 39.67776 219 LYS D C 1
ATOM 1297 O O . LYS B 2 220 ? 191.10299 133.77199 111.57099 1.000 39.67776 219 LYS D O 1
ATOM 1303 N N . LYS B 2 221 ? 191.16099 134.54699 113.67999 1.000 42.73333 220 LYS D N 1
ATOM 1304 C CA . LYS B 2 221 ? 192.57599 134.90099 113.60599 1.000 42.73333 220 LYS D CA 1
ATOM 1305 C C . LYS B 2 221 ? 193.46299 133.66399 113.72299 1.000 42.73333 220 LYS D C 1
ATOM 1306 O O . LYS B 2 221 ? 193.38699 132.74499 112.90499 1.000 42.73333 220 LYS D O 1
ATOM 1312 N N . GLY B 2 423 ? 180.83299 131.32999 108.78799 1.000 36.27312 422 GLY D N 1
ATOM 1313 C CA . GLY B 2 423 ? 180.87899 130.35499 109.85999 1.000 36.27312 422 GLY D CA 1
ATOM 1314 C C . GLY B 2 423 ? 181.25999 130.95999 111.19499 1.000 36.27312 422 GLY D C 1
ATOM 1315 O O . GLY B 2 423 ? 180.69499 130.61099 112.22799 1.000 36.27312 422 GLY D O 1
ATOM 1316 N N . PHE B 2 424 ? 182.22899 131.86899 111.17099 1.000 34.03357 423 PHE D N 1
ATOM 1317 C CA . PHE B 2 424 ? 182.65399 132.57499 112.37099 1.000 34.03357 423 PHE D CA 1
ATOM 1318 C C . PHE B 2 424 ? 181.87799 133.86299 112.60299 1.000 34.03357 423 PHE D C 1
ATOM 1319 O O . PHE B 2 424 ? 182.30499 134.68899 113.41499 1.000 34.03357 423 PHE D O 1
ATOM 1327 N N . GLU B 2 425 ? 180.75799 134.05299 111.91499 1.000 30.49635 424 GLU D N 1
ATOM 1328 C CA . GLU B 2 425 ? 179.88899 135.20499 112.10699 1.000 30.49635 424 GLU D CA 1
ATOM 1329 C C . GLU B 2 425 ? 178.50299 134.76499 112.56099 1.000 30.49635 424 GLU D C 1
ATOM 1330 O O . GLU B 2 425 ? 177.48499 135.17899 112.00799 1.000 30.49635 424 GLU D O 1
ATOM 1336 N N . LEU B 2 426 ? 178.45399 133.91699 113.58699 1.000 22.54229 425 LEU D N 1
ATOM 1337 C CA . LEU B 2 426 ? 177.17799 133.39599 114.06199 1.000 22.54229 425 LEU D CA 1
ATOM 1338 C C . LEU B 2 426 ? 176.38899 134.47399 114.79799 1.000 22.54229 425 LEU D C 1
ATOM 1339 O O . LEU B 2 426 ? 175.22299 134.73599 114.47999 1.000 22.54229 425 LEU D O 1
ATOM 1344 N N . VAL B 2 427 ? 177.01999 135.12199 115.77899 1.000 19.65125 426 VAL D N 1
ATOM 1345 C CA . VAL B 2 427 ? 176.32999 136.13899 116.56399 1.000 19.65125 426 VAL D CA 1
ATOM 1346 C C . VAL B 2 427 ? 176.06199 137.37599 115.71899 1.000 19.65125 426 VAL D C 1
ATOM 1347 O O . VAL B 2 427 ? 175.00399 138.00499 115.83299 1.000 19.65125 426 VAL D O 1
ATOM 1351 N N . GLU B 2 428 ? 177.00999 137.74299 114.85599 1.000 22.51748 427 GLU D N 1
ATOM 1352 C CA . GLU B 2 428 ? 176.82299 138.90899 114.00099 1.000 22.51748 427 GLU D CA 1
ATOM 1353 C C . GLU B 2 428 ? 175.63099 138.73399 113.07199 1.000 22.51748 427 GLU D C 1
ATOM 1354 O O . GLU B 2 428 ? 174.87099 139.67899 112.84099 1.000 22.51748 427 GLU D O 1
ATOM 1360 N N . LYS B 2 429 ? 175.44899 137.53099 112.52799 1.000 20.57864 428 LYS D N 1
ATOM 1361 C CA . LYS B 2 429 ? 174.36599 137.31899 111.57699 1.000 20.57864 428 LYS D CA 1
ATOM 1362 C C . LYS B 2 429 ? 173.04299 137.03899 112.27999 1.000 20.57864 428 LYS D C 1
ATOM 1363 O O . LYS B 2 429 ? 171.97599 137.30499 111.71799 1.000 20.57864 428 LYS D O 1
ATOM 1369 N N . LEU B 2 430 ? 173.07899 136.51299 113.50499 1.000 17.82221 429 LEU D N 1
ATOM 1370 C CA . LEU B 2 430 ? 171.81399 136.22599 114.17199 1.000 17.82221 429 LEU D CA 1
ATOM 1371 C C . LEU B 2 430 ? 171.29199 137.41999 114.95899 1.000 17.82221 429 LEU D C 1
ATOM 1372 O O . LEU B 2 430 ? 170.12799 137.80099 114.80999 1.000 17.82221 429 LEU D O 1
ATOM 1377 N N . PHE B 2 431 ? 172.12499 138.01999 115.80699 1.000 15.73253 430 PHE D N 1
ATOM 1378 C CA . PHE B 2 431 ? 171.62299 138.94799 116.80599 1.000 15.73253 430 PHE D CA 1
ATOM 1379 C C . PHE B 2 431 ? 172.13399 140.37299 116.68399 1.000 15.73253 430 PHE D C 1
ATOM 1380 O O . PHE B 2 431 ? 171.69899 141.22199 117.46699 1.000 15.73253 430 PHE D O 1
ATOM 1388 N N . GLN B 2 432 ? 173.02299 140.67599 115.74599 1.000 17.06785 431 GLN D N 1
ATOM 1389 C CA . GLN B 2 432 ? 173.64799 141.99099 115.69399 1.000 17.06785 431 GLN D CA 1
ATOM 1390 C C . GLN B 2 432 ? 173.11399 142.80199 114.52199 1.000 17.06785 431 GLN D C 1
ATOM 1391 O O . GLN B 2 432 ? 173.20099 142.37299 113.36899 1.000 17.06785 431 GLN D O 1
ATOM 1397 N N . GLY B 2 433 ? 172.56299 143.97499 114.82899 1.000 15.48715 432 GLY D N 1
ATOM 1398 C CA . GLY B 2 433 ? 172.19599 144.95499 113.83499 1.000 15.48715 432 GLY D CA 1
ATOM 1399 C C . GLY B 2 433 ? 172.98499 146.23599 114.04099 1.000 15.48715 432 GLY D C 1
ATOM 1400 O O . GLY B 2 433 ? 173.87699 146.31499 114.88599 1.000 15.48715 432 GLY D O 1
ATOM 1401 N N . GLN B 2 434 ? 172.63099 147.24499 113.25499 1.000 17.40743 433 GLN D N 1
ATOM 1402 C CA . GLN B 2 434 ? 173.34199 148.51399 113.29099 1.000 17.40743 433 GLN D CA 1
ATOM 1403 C C . GLN B 2 434 ? 172.34299 149.65899 113.24399 1.000 17.40743 433 GLN D C 1
ATOM 1404 O O . GLN B 2 434 ? 171.40399 149.63599 112.44399 1.000 17.40743 433 GLN D O 1
ATOM 1410 N N . LEU B 2 435 ? 172.54399 150.64899 114.10599 1.000 14.38041 434 LEU D N 1
ATOM 1411 C CA . LEU B 2 435 ? 171.67099 151.80999 114.19699 1.000 14.38041 434 LEU D CA 1
ATOM 1412 C C . LEU B 2 435 ? 172.34499 153.03799 113.60699 1.000 14.38041 434 LEU D C 1
ATOM 1413 O O . LEU B 2 435 ? 173.57299 153.14699 113.60399 1.000 14.38041 434 LEU D O 1
ATOM 1418 N N . VAL B 2 436 ? 171.53399 153.96199 113.11699 1.000 13.79819 435 VAL D N 1
ATOM 1419 C CA . VAL B 2 436 ? 172.00199 155.27999 112.71499 1.000 13.79819 435 VAL D CA 1
ATOM 1420 C C . VAL B 2 436 ? 171.33399 156.30999 113.61199 1.000 13.79819 435 VAL D C 1
ATOM 1421 O O . VAL B 2 436 ? 170.12299 156.53899 113.51599 1.000 13.79819 435 VAL D O 1
ATOM 1425 N N . LEU B 2 437 ? 172.11199 156.91299 114.50199 1.000 12.96430 436 LEU D N 1
ATOM 1426 C CA . LEU B 2 437 ? 171.60999 157.88999 115.45999 1.000 12.96430 436 LEU D CA 1
ATOM 1427 C C . LEU B 2 437 ? 171.86899 159.28699 114.91999 1.000 12.96430 436 LEU D C 1
ATOM 1428 O O . LEU B 2 437 ? 173.02099 159.65999 114.68199 1.000 12.96430 436 LEU D O 1
ATOM 1433 N N . ARG B 2 438 ? 170.80299 160.05299 114.72999 1.000 12.41250 437 ARG D N 1
ATOM 1434 C CA . ARG B 2 438 ? 170.88199 161.38899 114.16699 1.000 12.41250 437 ARG D CA 1
ATOM 1435 C C . ARG B 2 438 ? 170.58499 162.42999 115.23399 1.000 12.41250 437 ARG D C 1
ATOM 1436 O O . ARG B 2 438 ? 169.72999 162.21999 116.09699 1.000 12.41250 437 ARG D O 1
ATOM 1444 N N . THR B 2 439 ? 171.30099 163.54799 115.17199 1.000 10.09635 438 THR D N 1
ATOM 1445 C CA . THR B 2 439 ? 171.03199 164.71099 116.00399 1.000 10.09635 438 THR D CA 1
ATOM 1446 C C . THR B 2 439 ? 170.85399 165.92099 115.10199 1.000 10.09635 438 THR D C 1
ATOM 1447 O O . THR B 2 439 ? 171.68099 166.16899 114.22199 1.000 10.09635 438 THR D O 1
ATOM 1451 N N . ARG B 2 440 ? 169.78099 166.66799 115.32299 1.000 8.88584 439 ARG D N 1
ATOM 1452 C CA . ARG B 2 440 ? 169.49699 167.88199 114.57199 1.000 8.88584 439 ARG D CA 1
ATOM 1453 C C . ARG B 2 440 ? 169.45499 169.05399 115.53999 1.000 8.88584 439 ARG D C 1
ATOM 1454 O O . ARG B 2 440 ? 168.55099 169.13599 116.37599 1.000 8.88584 439 ARG D O 1
ATOM 1462 N N . CYS B 2 441 ? 170.43499 169.94599 115.43599 1.000 8.28253 440 CYS D N 1
ATOM 1463 C CA . CYS B 2 441 ? 170.42499 171.17099 116.22399 1.000 8.28253 440 CYS D CA 1
ATOM 1464 C C . CYS B 2 441 ? 169.26099 172.05299 115.79199 1.000 8.28253 440 CYS D C 1
ATOM 1465 O O . CYS B 2 441 ? 169.00799 172.21799 114.59899 1.000 8.28253 440 CYS D O 1
ATOM 1468 N N . LEU B 2 442 ? 168.53999 172.61299 116.75999 1.000 8.46151 441 LEU D N 1
ATOM 1469 C CA . LEU B 2 442 ? 167.38299 173.43099 116.42299 1.000 8.46151 441 LEU D CA 1
ATOM 1470 C C . LEU B 2 442 ? 167.73999 174.88599 116.15199 1.000 8.46151 441 LEU D C 1
ATOM 1471 O O . LEU B 2 442 ? 166.87099 175.64299 115.71199 1.000 8.46151 441 LEU D O 1
ATOM 1476 N N . GLU B 2 443 ? 168.98799 175.29399 116.38899 1.000 9.56274 442 GLU D N 1
ATOM 1477 C CA . GLU B 2 443 ? 169.43499 176.61699 115.96699 1.000 9.56274 442 GLU D CA 1
ATOM 1478 C C . GLU B 2 443 ? 169.83499 176.62099 114.49699 1.000 9.56274 442 GLU D C 1
ATOM 1479 O O . GLU B 2 443 ? 169.16099 177.22799 113.65999 1.000 9.56274 442 GLU D O 1
ATOM 1485 N N . CYS B 2 444 ? 170.93299 175.94799 114.16899 1.000 9.33609 443 CYS D N 1
ATOM 1486 C CA . CYS B 2 444 ? 171.48299 175.95999 112.82199 1.000 9.33609 443 CYS D CA 1
ATOM 1487 C C . CYS B 2 444 ? 170.88999 174.88799 111.92099 1.000 9.33609 443 CYS D C 1
ATOM 1488 O O . CYS B 2 444 ? 171.12799 174.92299 110.71099 1.000 9.33609 443 CYS D O 1
ATOM 1491 N N . GLU B 2 445 ? 170.13899 173.93999 112.47899 1.000 9.65311 444 GLU D N 1
ATOM 1492 C CA . GLU B 2 445 ? 169.47799 172.87299 111.72899 1.000 9.65311 444 GLU D CA 1
ATOM 1493 C C . GLU B 2 445 ? 170.46099 172.01099 110.94699 1.000 9.65311 444 GLU D C 1
ATOM 1494 O O . GLU B 2 445 ? 170.15699 171.56299 109.83999 1.000 9.65311 444 GLU D O 1
ATOM 1500 N N . SER B 2 446 ? 171.63699 171.77299 111.51499 1.000 10.38868 445 SER D N 1
ATOM 1501 C CA . SER B 2 446 ? 172.60899 170.86599 110.93099 1.000 10.38868 445 SER D CA 1
ATOM 1502 C C . SER B 2 446 ? 172.43899 169.47199 111.51799 1.000 10.38868 445 SER D C 1
ATOM 1503 O O . SER B 2 446 ? 172.00299 169.30499 112.65899 1.000 10.38868 445 SER D O 1
ATOM 1506 N N . LEU B 2 447 ? 172.78699 168.46799 110.72199 1.000 11.90889 446 LEU D N 1
ATOM 1507 C CA . LEU B 2 447 ? 172.58599 167.07199 111.07399 1.000 11.90889 446 LEU D CA 1
ATOM 1508 C C . LEU B 2 447 ? 173.92299 166.38299 111.30999 1.000 11.90889 446 LEU D C 1
ATOM 1509 O O . LEU B 2 447 ? 174.82799 166.46099 110.47499 1.000 11.90889 446 LEU D O 1
ATOM 1514 N N . THR B 2 448 ? 174.03899 165.70199 112.44499 1.000 12.87898 447 THR D N 1
ATOM 1515 C CA . THR B 2 448 ? 175.18199 164.85099 112.73999 1.000 12.87898 447 THR D CA 1
ATOM 1516 C C . THR B 2 448 ? 174.68799 163.42999 112.96199 1.000 12.87898 447 THR D C 1
ATOM 1517 O O . THR B 2 448 ? 173.61699 163.22499 113.53599 1.000 12.87898 447 THR D O 1
ATOM 1521 N N . GLU B 2 449 ? 175.46299 162.45499 112.49599 1.000 15.86208 448 GLU D N 1
ATOM 1522 C CA . GLU B 2 449 ? 175.08299 161.05199 112.56099 1.000 15.86208 448 GLU D CA 1
ATOM 1523 C C . GLU B 2 449 ? 176.13299 160.23999 113.30699 1.000 15.86208 448 GLU D C 1
ATOM 1524 O O . GLU B 2 449 ? 177.33499 160.47199 113.16899 1.000 15.86208 448 GLU D O 1
ATOM 1530 N N . ARG B 2 450 ? 175.66299 159.28099 114.09499 1.000 16.22166 449 ARG D N 1
ATOM 1531 C CA . ARG B 2 450 ? 176.50199 158.25399 114.68999 1.000 16.22166 449 ARG D CA 1
ATOM 1532 C C . ARG B 2 450 ? 175.96099 156.88499 114.31399 1.000 16.22166 449 ARG D C 1
ATOM 1533 O O . ARG B 2 450 ? 174.74999 156.65299 114.33299 1.000 16.22166 449 ARG D O 1
ATOM 1541 N N . ARG B 2 451 ? 176.86999 155.98199 113.96399 1.000 18.13866 450 ARG D N 1
ATOM 1542 C CA . ARG B 2 451 ? 176.52699 154.60499 113.63999 1.000 18.13866 450 ARG D CA 1
ATOM 1543 C C . ARG B 2 451 ? 176.97899 153.69999 114.77599 1.000 18.13866 450 ARG D C 1
ATOM 1544 O O . ARG B 2 451 ? 178.15799 153.69999 115.14199 1.000 18.13866 450 ARG D O 1
ATOM 1552 N N . GLU B 2 452 ? 176.04499 152.93999 115.33399 1.000 15.83874 451 GLU D N 1
ATOM 1553 C CA . GLU B 2 452 ? 176.33699 152.05699 116.45099 1.000 15.83874 451 GLU D CA 1
ATOM 1554 C C . GLU B 2 452 ? 175.72999 150.68599 116.19899 1.000 15.83874 451 GLU D C 1
ATOM 1555 O O . GLU B 2 452 ? 174.69399 150.56299 115.54099 1.000 15.83874 451 GLU D O 1
ATOM 1561 N N . ASP B 2 453 ? 176.39199 149.65899 116.71699 1.000 15.77249 452 ASP D N 1
ATOM 1562 C CA . ASP B 2 453 ? 175.85399 148.31399 116.66599 1.000 15.77249 452 ASP D CA 1
ATOM 1563 C C . ASP B 2 453 ? 174.87099 148.10299 117.81199 1.000 15.77249 452 ASP D C 1
ATOM 1564 O O . ASP B 2 453 ? 174.89399 148.80599 118.82199 1.000 15.77249 452 ASP D O 1
ATOM 1569 N N . PHE B 2 454 ? 173.98699 147.12599 117.64099 1.000 13.34007 453 PHE D N 1
ATOM 1570 C CA . PHE B 2 454 ? 173.07699 146.73499 118.70599 1.000 13.34007 453 PHE D CA 1
ATOM 1571 C C . PHE B 2 454 ? 172.80799 145.24299 118.60299 1.000 13.34007 453 PHE D C 1
ATOM 1572 O O . PHE B 2 454 ? 172.77899 144.66899 117.51399 1.000 13.34007 453 PHE D O 1
ATOM 1580 N N . GLN B 2 455 ? 172.63599 144.61399 119.76399 1.000 15.26519 454 GLN D N 1
ATOM 1581 C CA . GLN B 2 455 ? 172.18299 143.23599 119.84199 1.000 15.26519 454 GLN D CA 1
ATOM 1582 C C . GLN B 2 455 ? 170.74399 143.09999 120.30399 1.000 15.26519 454 GLN D C 1
ATOM 1583 O O . GLN B 2 455 ? 170.12099 142.07199 120.02699 1.000 15.26519 454 GLN D O 1
ATOM 1589 N N . ASP B 2 456 ? 170.20399 144.09699 120.99299 1.000 12.08210 455 ASP D N 1
ATOM 1590 C CA . ASP B 2 456 ? 168.80899 144.10199 121.39499 1.000 12.08210 455 ASP D CA 1
ATOM 1591 C C . ASP B 2 456 ? 168.33199 145.54399 121.43899 1.000 12.08210 455 ASP D C 1
ATOM 1592 O O . ASP B 2 456 ? 169.11099 146.47999 121.25199 1.000 12.08210 455 ASP D O 1
ATOM 1597 N N . ILE B 2 457 ? 167.04099 145.71299 121.68299 1.000 9.93240 456 ILE D N 1
ATOM 1598 C CA . ILE B 2 457 ? 166.40099 147.01999 121.68699 1.000 9.93240 456 ILE D CA 1
ATOM 1599 C C . ILE B 2 457 ? 165.75699 147.19999 123.05299 1.000 9.93240 456 ILE D C 1
ATOM 1600 O O . ILE B 2 457 ? 164.84799 146.44899 123.42299 1.000 9.93240 456 ILE D O 1
ATOM 1605 N N . SER B 2 458 ? 166.22699 148.18599 123.80899 1.000 9.03334 457 SER D N 1
ATOM 1606 C CA . SER B 2 458 ? 165.70599 148.45599 125.14199 1.000 9.03334 457 SER D CA 1
ATOM 1607 C C . SER B 2 458 ? 164.63099 149.53299 125.05899 1.000 9.03334 457 SER D C 1
ATOM 1608 O O . SER B 2 458 ? 164.93999 150.71099 124.85499 1.000 9.03334 457 SER D O 1
ATOM 1611 N N . VAL B 2 459 ? 163.37599 149.13199 125.22299 1.000 8.26517 458 VAL D N 1
ATOM 1612 C CA . VAL B 2 459 ? 162.24899 150.04999 125.09699 1.000 8.26517 458 VAL D CA 1
ATOM 1613 C C . VAL B 2 459 ? 161.55999 150.20399 126.44699 1.000 8.26517 458 VAL D C 1
ATOM 1614 O O . VAL B 2 459 ? 161.58499 149.27399 127.26399 1.000 8.26517 458 VAL D O 1
ATOM 1618 N N . PRO B 2 460 ? 160.94899 151.34899 126.73199 1.000 9.89912 459 PRO D N 1
ATOM 1619 C CA . PRO B 2 460 ? 160.17499 151.48699 127.96899 1.000 9.89912 459 PRO D CA 1
ATOM 1620 C C . PRO B 2 460 ? 158.81799 150.81099 127.84399 1.000 9.89912 459 PRO D C 1
ATOM 1621 O O . PRO B 2 460 ? 158.31499 150.54599 126.75299 1.000 9.89912 459 PRO D O 1
ATOM 1625 N N . VAL B 2 461 ? 158.21999 150.52199 128.99499 1.000 11.74143 460 VAL D N 1
ATOM 1626 C CA . VAL B 2 461 ? 156.89499 149.91599 129.03899 1.000 11.74143 460 VAL D CA 1
ATOM 1627 C C . VAL B 2 461 ? 155.82399 150.86299 129.55099 1.000 11.74143 460 VAL D C 1
ATOM 1628 O O . VAL B 2 461 ? 154.63399 150.60599 129.31999 1.000 11.74143 460 VAL D O 1
ATOM 1632 N N . GLN B 2 462 ? 156.18999 151.94699 130.22799 1.000 16.63583 461 GLN D N 1
ATOM 1633 C CA . GLN B 2 462 ? 155.21699 152.91899 130.69699 1.000 16.63583 461 GLN D CA 1
ATOM 1634 C C . GLN B 2 462 ? 155.77799 154.31999 130.50999 1.000 16.63583 461 GLN D C 1
ATOM 1635 O O . GLN B 2 462 ? 156.96199 154.49899 130.21899 1.000 16.63583 461 GLN D O 1
ATOM 1641 N N . GLU B 2 463 ? 154.91299 155.31199 130.69499 1.000 25.58607 462 GLU D N 1
ATOM 1642 C CA . GLU B 2 463 ? 155.23599 156.68899 130.34599 1.000 25.58607 462 GLU D CA 1
ATOM 1643 C C . GLU B 2 463 ? 155.63399 157.47999 131.58699 1.000 25.58607 462 GLU D C 1
ATOM 1644 O O . GLU B 2 463 ? 155.00199 157.35499 132.64099 1.000 25.58607 462 GLU D O 1
ATOM 1650 N N . ASP B 2 464 ? 156.68199 158.28699 131.45799 1.000 31.32967 463 ASP D N 1
ATOM 1651 C CA . ASP B 2 464 ? 157.09799 159.21399 132.50499 1.000 31.32967 463 ASP D CA 1
ATOM 1652 C C . ASP B 2 464 ? 158.10799 160.21499 131.96199 1.000 31.32967 463 ASP D C 1
ATOM 1653 O O . ASP B 2 464 ? 158.63999 160.03899 130.86599 1.000 31.32967 463 ASP D O 1
ATOM 1658 N N . MET B 2 483 ? 146.18499 151.67599 127.88499 1.000 28.79027 482 MET D N 1
ATOM 1659 C CA . MET B 2 483 ? 146.91099 150.47099 127.50399 1.000 28.79027 482 MET D CA 1
ATOM 1660 C C . MET B 2 483 ? 147.82599 150.74899 126.31499 1.000 28.79027 482 MET D C 1
ATOM 1661 O O . MET B 2 483 ? 147.38099 151.23199 125.27699 1.000 28.79027 482 MET D O 1
ATOM 1666 N N . LYS B 2 484 ? 149.10899 150.43899 126.47799 1.000 17.81750 483 LYS D N 1
ATOM 1667 C CA . LYS B 2 484 ? 150.13299 150.76699 125.49899 1.000 17.81750 483 LYS D CA 1
ATOM 1668 C C . LYS B 2 484 ? 150.51999 149.53399 124.69599 1.000 17.81750 483 LYS D C 1
ATOM 1669 O O . LYS B 2 484 ? 150.33199 148.39799 125.13699 1.000 17.81750 483 LYS D O 1
ATOM 1675 N N . THR B 2 485 ? 151.06099 149.77399 123.50999 1.000 12.88776 484 THR D N 1
ATOM 1676 C CA . THR B 2 485 ? 151.46499 148.72099 122.59599 1.000 12.88776 484 THR D CA 1
ATOM 1677 C C . THR B 2 485 ? 152.98099 148.69799 122.44999 1.000 12.88776 484 THR D C 1
ATOM 1678 O O . THR B 2 485 ? 153.69999 149.53799 122.99399 1.000 12.88776 484 THR D O 1
ATOM 1682 N N . LEU B 2 486 ? 153.46799 147.71199 121.69799 1.000 10.98493 485 LEU D N 1
ATOM 1683 C CA . LEU B 2 486 ? 154.89399 147.66099 121.39999 1.000 10.98493 485 LEU D CA 1
ATOM 1684 C C . LEU B 2 486 ? 155.28999 148.76799 120.43099 1.000 10.98493 485 LEU D C 1
ATOM 1685 O O . LEU B 2 486 ? 156.41399 149.27899 120.48699 1.000 10.98493 485 LEU D O 1
ATOM 1690 N N . ARG B 2 487 ? 154.37699 149.14999 119.53299 1.000 12.49422 486 ARG D N 1
ATOM 1691 C CA . ARG B 2 487 ? 154.63499 150.27399 118.63899 1.000 12.49422 486 ARG D CA 1
ATOM 1692 C C . ARG B 2 487 ? 154.92499 151.54599 119.41999 1.000 12.49422 486 ARG D C 1
ATOM 1693 O O . ARG B 2 487 ? 155.82599 152.30899 119.06099 1.000 12.49422 486 ARG D O 1
ATOM 1701 N N . TRP B 2 488 ? 154.16299 151.79399 120.48599 1.000 11.86188 487 TRP D N 1
ATOM 1702 C CA . TRP B 2 488 ? 154.42599 152.95299 121.32899 1.000 11.86188 487 TRP D CA 1
ATOM 1703 C C . TRP B 2 488 ? 155.83299 152.90399 121.90799 1.000 11.86188 487 TRP D C 1
ATOM 1704 O O . TRP B 2 488 ? 156.53599 153.91899 121.92799 1.000 11.86188 487 TRP D O 1
ATOM 1715 N N . ALA B 2 489 ? 156.26199 151.73099 122.37499 1.000 10.50428 488 ALA D N 1
ATOM 1716 C CA . ALA B 2 489 ? 157.57699 151.60599 122.99499 1.000 10.50428 488 ALA D CA 1
ATOM 1717 C C . ALA B 2 489 ? 158.69699 151.80399 121.98099 1.000 10.50428 488 ALA D C 1
ATOM 1718 O O . ALA B 2 489 ? 159.68899 152.48699 122.26399 1.000 10.50428 488 ALA D O 1
ATOM 1720 N N . ILE B 2 490 ? 158.55399 151.22899 120.78699 1.000 11.01806 489 ILE D N 1
ATOM 1721 C CA . ILE B 2 490 ? 159.58099 151.41899 119.77099 1.000 11.01806 489 ILE D CA 1
ATOM 1722 C C . ILE B 2 490 ? 159.58199 152.85699 119.26399 1.000 11.01806 489 ILE D C 1
ATOM 1723 O O . ILE B 2 490 ? 160.62199 153.36699 118.83899 1.000 11.01806 489 ILE D O 1
ATOM 1728 N N . SER B 2 491 ? 158.43899 153.54599 119.30799 1.000 11.51755 490 SER D N 1
ATOM 1729 C CA . SER B 2 491 ? 158.43099 154.96699 118.97299 1.000 11.51755 490 SER D CA 1
ATOM 1730 C C . SER B 2 491 ? 159.15399 155.77899 120.03899 1.000 11.51755 490 SER D C 1
ATOM 1731 O O . SER B 2 491 ? 159.94299 156.67399 119.72399 1.000 11.51755 490 SER D O 1
ATOM 1734 N N . GLN B 2 492 ? 158.89999 155.47299 121.30999 1.000 11.12374 491 GLN D N 1
ATOM 1735 C CA . GLN B 2 492 ? 159.62999 156.12299 122.39099 1.000 11.12374 491 GLN D CA 1
ATOM 1736 C C . GLN B 2 492 ? 161.12599 155.87999 122.26199 1.000 11.12374 491 GLN D C 1
ATOM 1737 O O . GLN B 2 492 ? 161.93899 156.72099 122.65899 1.000 11.12374 491 GLN D O 1
ATOM 1743 N N . PHE B 2 493 ? 161.50299 154.72799 121.71199 1.000 9.66691 492 PHE D N 1
ATOM 1744 C CA . PHE B 2 493 ? 162.91299 154.41599 121.50999 1.000 9.66691 492 PHE D CA 1
ATOM 1745 C C . PHE B 2 493 ? 163.49399 155.19199 120.33099 1.000 9.66691 492 PHE D C 1
ATOM 1746 O O . PHE B 2 493 ? 164.56899 155.79199 120.43899 1.000 9.66691 492 PHE D O 1
ATOM 1754 N N . ALA B 2 494 ? 162.78499 155.21499 119.20099 1.000 10.72067 493 ALA D N 1
ATOM 1755 C CA . ALA B 2 494 ? 163.37399 155.59799 117.92799 1.000 10.72067 493 ALA D CA 1
ATOM 1756 C C . ALA B 2 494 ? 162.75099 156.81199 117.25399 1.000 10.72067 493 ALA D C 1
ATOM 1757 O O . ALA B 2 494 ? 163.32699 157.30299 116.27899 1.000 10.72067 493 ALA D O 1
ATOM 1759 N N . SER B 2 495 ? 161.60399 157.30199 117.71299 1.000 11.09786 494 SER D N 1
ATOM 1760 C CA . SER B 2 495 ? 161.03899 158.48499 117.08199 1.000 11.09786 494 SER D CA 1
ATOM 1761 C C . SER B 2 495 ? 161.77599 159.74199 117.53899 1.000 11.09786 494 SER D C 1
ATOM 1762 O O . SER B 2 495 ? 162.56699 159.72899 118.48499 1.000 11.09786 494 SER D O 1
ATOM 1765 N N . VAL B 2 496 ? 161.49999 160.84299 116.84199 1.000 11.31068 495 VAL D N 1
ATOM 1766 C CA . VAL B 2 496 ? 162.17999 162.10299 117.11199 1.000 11.31068 495 VAL D CA 1
ATOM 1767 C C . VAL B 2 496 ? 161.89099 162.54399 118.53799 1.000 11.31068 495 VAL D C 1
ATOM 1768 O O . VAL B 2 496 ? 160.73599 162.77199 118.91499 1.000 11.31068 495 VAL D O 1
ATOM 1772 N N . GLU B 2 497 ? 162.94199 162.66299 119.33899 1.000 10.56420 496 GLU D N 1
ATOM 1773 C CA . GLU B 2 497 ? 162.84799 163.18699 120.69099 1.000 10.56420 496 GLU D CA 1
ATOM 1774 C C . GLU B 2 497 ? 163.55399 164.53099 120.74699 1.000 10.56420 496 GLU D C 1
ATOM 1775 O O . GLU B 2 497 ? 164.64899 164.68499 120.20099 1.000 10.56420 496 GLU D O 1
ATOM 1781 N N . ARG B 2 498 ? 162.92399 165.49899 121.39899 1.000 9.70802 497 ARG D N 1
ATOM 1782 C CA . ARG B 2 498 ? 163.49799 166.82499 121.56399 1.000 9.70802 497 ARG D CA 1
ATOM 1783 C C . ARG B 2 498 ? 164.16599 166.90499 122.93099 1.000 9.70802 497 ARG D C 1
ATOM 1784 O O . ARG B 2 498 ? 163.50899 166.71499 123.95699 1.000 9.70802 497 ARG D O 1
ATOM 1792 N N . ILE B 2 499 ? 165.47099 167.16599 122.94299 1.000 8.58415 498 ILE D N 1
ATOM 1793 C CA . ILE B 2 499 ? 166.23899 167.29099 124.17599 1.000 8.58415 498 ILE D CA 1
ATOM 1794 C C . ILE B 2 499 ? 166.43399 168.77099 124.46799 1.000 8.58415 498 ILE D C 1
ATOM 1795 O O . ILE B 2 499 ? 167.03699 169.49999 123.67299 1.000 8.58415 498 ILE D O 1
ATOM 1800 N N . VAL B 2 500 ? 165.89799 169.22099 125.59899 1.000 8.37360 499 VAL D N 1
ATOM 1801 C CA . VAL B 2 500 ? 165.82799 170.64299 125.91299 1.000 8.37360 499 VAL D CA 1
ATOM 1802 C C . VAL B 2 500 ? 166.21899 170.86899 127.36599 1.000 8.37360 499 VAL D C 1
ATOM 1803 O O . VAL B 2 500 ? 166.46299 169.91599 128.11099 1.000 8.37360 499 VAL D O 1
ATOM 1807 N N . GLY B 2 501 ? 166.27399 172.12899 127.77199 1.000 8.92777 500 GLY D N 1
ATOM 1808 C CA . GLY B 2 501 ? 166.37999 172.45699 129.18299 1.000 8.92777 500 GLY D CA 1
ATOM 1809 C C . GLY B 2 501 ? 167.73999 172.11599 129.74699 1.000 8.92777 500 GLY D C 1
ATOM 1810 O O . GLY B 2 501 ? 168.76899 172.64699 129.31999 1.000 8.92777 500 GLY D O 1
ATOM 1811 N N . GLU B 2 502 ? 167.74599 171.22599 130.73899 1.000 13.38172 501 GLU D N 1
ATOM 1812 C CA . GLU B 2 502 ? 168.99299 170.79399 131.35499 1.000 13.38172 501 GLU D CA 1
ATOM 1813 C C . GLU B 2 502 ? 169.75399 169.81799 130.47299 1.000 13.38172 501 GLU D C 1
ATOM 1814 O O . GLU B 2 502 ? 170.94599 169.59299 130.69899 1.000 13.38172 501 GLU D O 1
ATOM 1820 N N . ASP B 2 503 ? 169.09399 169.24199 129.47699 1.000 10.49417 502 ASP D N 1
ATOM 1821 C CA . ASP B 2 503 ? 169.68899 168.27399 128.56899 1.000 10.49417 502 ASP D CA 1
ATOM 1822 C C . ASP B 2 503 ? 169.89199 168.88299 127.19299 1.000 10.49417 502 ASP D C 1
ATOM 1823 O O . ASP B 2 503 ? 169.60399 168.26399 126.16999 1.000 10.49417 502 ASP D O 1
ATOM 1828 N N . LYS B 2 504 ? 170.39199 170.11299 127.15799 1.000 7.28111 503 LYS D N 1
ATOM 1829 C CA . LYS B 2 504 ? 170.64299 170.77399 125.88799 1.000 7.28111 503 LYS D CA 1
ATOM 1830 C C . LYS B 2 504 ? 171.83499 170.14399 125.18599 1.000 7.28111 503 LYS D C 1
ATOM 1831 O O . LYS B 2 504 ? 172.78199 169.67499 125.81899 1.000 7.28111 503 LYS D O 1
ATOM 1837 N N . TYR B 2 505 ? 171.77199 170.13299 123.86399 1.000 7.17260 504 TYR D N 1
ATOM 1838 C CA . TYR B 2 505 ? 172.85199 169.59699 123.05499 1.000 7.17260 504 TYR D CA 1
ATOM 1839 C C . TYR B 2 505 ? 173.91699 170.65999 122.83499 1.000 7.17260 504 TYR D C 1
ATOM 1840 O O . TYR B 2 505 ? 173.60799 171.83099 122.60899 1.000 7.17260 504 TYR D O 1
ATOM 1849 N N . PHE B 2 506 ? 175.17999 170.26299 122.91299 1.000 6.93796 505 PHE D N 1
ATOM 1850 C CA . PHE B 2 506 ? 176.26599 171.16299 122.55199 1.000 6.93796 505 PHE D CA 1
ATOM 1851 C C . PHE B 2 506 ? 176.55299 171.00999 121.06599 1.000 6.93796 505 PHE D C 1
ATOM 1852 O O . PHE B 2 506 ? 177.03199 169.96399 120.62299 1.000 6.93796 505 PHE D O 1
ATOM 1860 N N . CYS B 2 507 ? 176.27099 172.05699 120.30099 1.000 7.56338 506 CYS D N 1
ATOM 1861 C CA . CYS B 2 507 ? 176.49699 172.04799 118.86499 1.000 7.56338 506 CYS D CA 1
ATOM 1862 C C . CYS B 2 507 ? 177.86599 172.64299 118.56599 1.000 7.56338 506 CYS D C 1
ATOM 1863 O O . CYS B 2 507 ? 178.15099 173.78099 118.94899 1.000 7.56338 506 CYS D O 1
ATOM 1866 N N . GLU B 2 508 ? 178.70999 171.87099 117.87799 1.000 11.15292 507 GLU D N 1
ATOM 1867 C CA . GLU B 2 508 ? 180.02899 172.36399 117.50499 1.000 11.15292 507 GLU D CA 1
ATOM 1868 C C . GLU B 2 508 ? 179.94399 173.42499 116.41899 1.000 11.15292 507 GLU D C 1
ATOM 1869 O O . GLU B 2 508 ? 180.85299 174.24899 116.28799 1.000 11.15292 507 GLU D O 1
ATOM 1875 N N . ASN B 2 509 ? 178.87199 173.41599 115.62999 1.000 9.88073 508 ASN D N 1
ATOM 1876 C CA . ASN B 2 509 ? 178.69099 174.42499 114.59699 1.000 9.88073 508 ASN D CA 1
ATOM 1877 C C . ASN B 2 509 ? 178.28499 175.77299 115.17899 1.000 9.88073 508 ASN D C 1
ATOM 1878 O O . ASN B 2 509 ? 178.76699 176.81099 114.71699 1.000 9.88073 508 ASN D O 1
ATOM 1883 N N . CYS B 2 510 ? 177.40999 175.78299 116.18199 1.000 8.93555 509 CYS D N 1
ATOM 1884 C CA . CYS B 2 510 ? 177.06599 177.01999 116.86599 1.000 8.93555 509 CYS D CA 1
ATOM 1885 C C . CYS B 2 510 ? 178.05199 177.36599 117.96999 1.000 8.93555 509 CYS D C 1
ATOM 1886 O O . CYS B 2 510 ? 178.07999 178.51899 118.41199 1.000 8.93555 509 CYS D O 1
ATOM 1889 N N . HIS B 2 511 ? 178.85599 176.39799 118.41599 1.000 8.66589 510 HIS D N 1
ATOM 1890 C CA . HIS B 2 511 ? 179.74399 176.56399 119.56799 1.000 8.66589 510 HIS D CA 1
ATOM 1891 C C . HIS B 2 511 ? 178.95199 177.01199 120.78999 1.000 8.66589 510 HIS D C 1
ATOM 1892 O O . HIS B 2 511 ? 179.40199 177.83299 121.58799 1.000 8.66589 510 HIS D O 1
ATOM 1899 N N . HIS B 2 512 ? 177.75499 176.45399 120.93199 1.000 5.84417 511 HIS D N 1
ATOM 1900 C CA . HIS B 2 512 ? 176.80799 176.89499 121.93799 1.000 5.84417 511 HIS D CA 1
ATOM 1901 C C . HIS B 2 512 ? 175.95999 175.70599 122.35699 1.000 5.84417 511 HIS D C 1
ATOM 1902 O O . HIS B 2 512 ? 175.94199 174.67599 121.68299 1.000 5.84417 511 HIS D O 1
ATOM 1909 N N . TYR B 2 513 ? 175.27599 175.84899 123.48699 1.000 6.68981 512 TYR D N 1
ATOM 1910 C CA . TYR B 2 513 ? 174.28299 174.86199 123.88399 1.000 6.68981 512 TYR D CA 1
ATOM 1911 C C . TYR B 2 513 ? 172.95699 175.16699 123.20799 1.000 6.68981 512 TYR D C 1
ATOM 1912 O O . TYR B 2 513 ? 172.46199 176.29399 123.26699 1.000 6.68981 512 TYR D O 1
ATOM 1921 N N . THR B 2 514 ? 172.39199 174.16699 122.54399 1.000 6.79771 513 THR D N 1
ATOM 1922 C CA . THR B 2 514 ? 171.17899 174.34499 121.76499 1.000 6.79771 513 THR D CA 1
ATOM 1923 C C . THR B 2 514 ? 170.21299 173.21599 122.08699 1.000 6.79771 513 THR D C 1
ATOM 1924 O O . THR B 2 514 ? 170.60599 172.17499 122.61399 1.000 6.79771 513 THR D O 1
ATOM 1928 N N . GLU B 2 515 ? 168.93999 173.44099 121.78299 1.000 8.29746 514 GLU D N 1
ATOM 1929 C CA . GLU B 2 515 ? 167.98499 172.34399 121.76499 1.000 8.29746 514 GLU D CA 1
ATOM 1930 C C . GLU B 2 515 ? 168.19499 171.51299 120.50799 1.000 8.29746 514 GLU D C 1
ATOM 1931 O O . GLU B 2 515 ? 168.53999 172.03299 119.44699 1.000 8.29746 514 GLU D O 1
ATOM 1937 N N . ALA B 2 516 ? 167.98899 170.20599 120.62599 1.000 8.83085 515 ALA D N 1
ATOM 1938 C CA . ALA B 2 516 ? 168.23299 169.32099 119.50099 1.000 8.83085 515 ALA D CA 1
ATOM 1939 C C . ALA B 2 516 ? 167.12699 168.28799 119.38499 1.000 8.83085 515 ALA D C 1
ATOM 1940 O O . ALA B 2 516 ? 166.39599 168.02299 120.33999 1.000 8.83085 515 ALA D O 1
ATOM 1942 N N . GLU B 2 517 ? 167.02099 167.70699 118.19699 1.000 10.25081 516 GLU D N 1
ATOM 1943 C CA . GLU B 2 517 ? 166.13499 166.58199 117.93599 1.000 10.25081 516 GLU D CA 1
ATOM 1944 C C . GLU B 2 517 ? 166.97099 165.34799 117.64099 1.000 10.25081 516 GLU D C 1
ATOM 1945 O O . GLU B 2 517 ? 167.79899 165.35999 116.72699 1.000 10.25081 516 GLU D O 1
ATOM 1951 N N . ARG B 2 518 ? 166.75399 164.28799 118.40999 1.000 9.75624 517 ARG D N 1
ATOM 1952 C CA . ARG B 2 518 ? 167.42299 163.01599 118.18699 1.000 9.75624 517 ARG D CA 1
ATOM 1953 C C . ARG B 2 518 ? 166.42699 161.99599 117.65999 1.000 9.75624 517 ARG D C 1
ATOM 1954 O O . ARG B 2 518 ? 165.26699 161.97399 118.07799 1.000 9.75624 517 ARG D O 1
ATOM 1962 N N . SER B 2 519 ? 166.88299 161.16299 116.73099 1.000 10.49497 518 SER D N 1
ATOM 1963 C CA . SER B 2 519 ? 166.08199 160.07899 116.19199 1.000 10.49497 518 SER D CA 1
ATOM 1964 C C . SER B 2 519 ? 166.99699 158.91599 115.84499 1.000 10.49497 518 SER D C 1
ATOM 1965 O O . SER B 2 519 ? 168.13499 159.10599 115.41499 1.000 10.49497 518 SER D O 1
ATOM 1968 N N . LEU B 2 520 ? 166.49199 157.70799 116.05399 1.000 11.49628 519 LEU D N 1
ATOM 1969 C CA . LEU B 2 520 ? 167.23099 156.48599 115.78599 1.000 11.49628 519 LEU D CA 1
ATOM 1970 C C . LEU B 2 520 ? 166.60299 155.78799 114.59099 1.000 11.49628 519 LEU D C 1
ATOM 1971 O O . LEU B 2 520 ? 165.37899 155.77599 114.44499 1.000 11.49628 519 LEU D O 1
ATOM 1976 N N . LEU B 2 521 ? 167.43999 155.21399 113.73399 1.000 14.56430 520 LEU D N 1
ATOM 1977 C CA . LEU B 2 521 ? 166.95299 154.49099 112.57099 1.000 14.56430 520 LEU D CA 1
ATOM 1978 C C . LEU B 2 521 ? 167.65099 153.14599 112.47799 1.000 14.56430 520 LEU D C 1
ATOM 1979 O O . LEU B 2 521 ? 168.82799 153.02299 112.82099 1.000 14.56430 520 LEU D O 1
ATOM 1984 N N . PHE B 2 522 ? 166.91899 152.13999 112.01499 1.000 15.16547 521 PHE D N 1
ATOM 1985 C CA . PHE B 2 522 ? 167.47299 150.80599 111.83899 1.000 15.16547 521 PHE D CA 1
ATOM 1986 C C . PHE B 2 522 ? 168.09999 150.69699 110.45599 1.000 15.16547 521 PHE D C 1
ATOM 1987 O O . PHE B 2 522 ? 167.41099 150.83599 109.44299 1.000 15.16547 521 PHE D O 1
ATOM 1995 N N . ASP B 2 523 ? 169.40999 150.46499 110.40899 1.000 19.05080 522 ASP D N 1
ATOM 1996 C CA . ASP B 2 523 ? 170.11199 150.26799 109.14599 1.000 19.05080 522 ASP D CA 1
ATOM 1997 C C . ASP B 2 523 ? 170.21899 148.78999 108.78899 1.000 19.05080 522 ASP D C 1
ATOM 1998 O O . ASP B 2 523 ? 169.33799 148.24499 108.11999 1.000 19.05080 522 ASP D O 1
ATOM 2003 N N . LYS B 2 524 ? 171.28899 148.13399 109.22099 1.000 19.36989 523 LYS D N 1
ATOM 2004 C CA . LYS B 2 524 ? 171.47199 146.70299 109.03599 1.000 19.36989 523 LYS D CA 1
ATOM 2005 C C . LYS B 2 524 ? 170.65899 145.96099 110.08699 1.000 19.36989 523 LYS D C 1
ATOM 2006 O O . LYS B 2 524 ? 170.60499 146.37399 111.24799 1.000 19.36989 523 LYS D O 1
ATOM 2012 N N . MET B 2 525 ? 170.02999 144.86299 109.67599 1.000 18.95729 524 MET D N 1
ATOM 2013 C CA . MET B 2 525 ? 169.06599 144.17599 110.52199 1.000 18.95729 524 MET D CA 1
ATOM 2014 C C . MET B 2 525 ? 169.52299 142.75799 110.81399 1.000 18.95729 524 MET D C 1
ATOM 2015 O O . MET B 2 525 ? 169.92999 142.03999 109.88899 1.000 18.95729 524 MET D O 1
ATOM 2020 N N . PRO B 2 526 ? 169.47599 142.31599 112.06599 1.000 15.95101 525 PRO D N 1
ATOM 2021 C CA . PRO B 2 526 ? 169.75999 140.91199 112.36199 1.000 15.95101 525 PRO D CA 1
ATOM 2022 C C . PRO B 2 526 ? 168.59199 140.02899 111.95599 1.000 15.95101 525 PRO D C 1
ATOM 2023 O O . PRO B 2 526 ? 167.52499 140.50099 111.56299 1.000 15.95101 525 PRO D O 1
ATOM 2027 N N . GLU B 2 527 ? 168.81199 138.71799 112.04599 1.000 17.87795 526 GLU D N 1
ATOM 2028 C CA . GLU B 2 527 ? 167.71899 137.79099 111.78299 1.000 17.87795 526 GLU D CA 1
ATOM 2029 C C . GLU B 2 527 ? 166.78099 137.69999 112.97699 1.000 17.87795 526 GLU D C 1
ATOM 2030 O O . GLU B 2 527 ? 165.57099 137.51999 112.80799 1.000 17.87795 526 GLU D O 1
ATOM 2036 N N . VAL B 2 528 ? 167.31399 137.83799 114.18599 1.000 12.15619 527 VAL D N 1
ATOM 2037 C CA . VAL B 2 528 ? 166.53099 137.77199 115.41199 1.000 12.15619 527 VAL D CA 1
ATOM 2038 C C . VAL B 2 528 ? 166.55299 139.14099 116.07599 1.000 12.15619 527 VAL D C 1
ATOM 2039 O O . VAL B 2 528 ? 167.62499 139.66799 116.39099 1.000 12.15619 527 VAL D O 1
ATOM 2043 N N . ILE B 2 529 ? 165.37299 139.71299 116.28799 1.000 9.93550 528 ILE D N 1
ATOM 2044 C CA . ILE B 2 529 ? 165.22099 140.97999 116.99299 1.000 9.93550 528 ILE D CA 1
ATOM 2045 C C . ILE B 2 529 ? 164.85299 140.68299 118.43699 1.000 9.93550 528 ILE D C 1
ATOM 2046 O O . ILE B 2 529 ? 163.83699 140.03399 118.70899 1.000 9.93550 528 ILE D O 1
ATOM 2051 N N . THR B 2 530 ? 165.67499 141.15499 119.36199 1.000 8.08375 529 THR D N 1
ATOM 2052 C CA . THR B 2 530 ? 165.44199 140.98799 120.78699 1.000 8.08375 529 THR D CA 1
ATOM 2053 C C . THR B 2 530 ? 164.93199 142.30599 121.34799 1.000 8.08375 529 THR D C 1
ATOM 2054 O O . THR B 2 530 ? 165.62199 143.32499 121.26899 1.000 8.08375 529 THR D O 1
ATOM 2058 N N . ILE B 2 531 ? 163.72499 142.28799 121.89899 1.000 6.13798 530 ILE D N 1
ATOM 2059 C CA . ILE B 2 531 ? 163.15399 143.44799 122.56799 1.000 6.13798 530 ILE D CA 1
ATOM 2060 C C . ILE B 2 531 ? 163.39399 143.29299 124.06099 1.000 6.13798 530 ILE D C 1
ATOM 2061 O O . ILE B 2 531 ? 162.84599 142.38899 124.69899 1.000 6.13798 530 ILE D O 1
ATOM 2066 N N . HIS B 2 532 ? 164.22599 144.16099 124.61399 1.000 6.38423 531 HIS D N 1
ATOM 2067 C CA . HIS B 2 532 ? 164.47099 144.21499 126.04699 1.000 6.38423 531 HIS D CA 1
ATOM 2068 C C . HIS B 2 532 ? 163.48699 145.21599 126.64099 1.000 6.38423 531 HIS D C 1
ATOM 2069 O O . HIS B 2 532 ? 163.55099 146.41099 126.34499 1.000 6.38423 531 HIS D O 1
ATOM 2076 N N . LEU B 2 533 ? 162.56399 144.72499 127.45799 1.000 6.21654 532 LEU D N 1
ATOM 2077 C CA . LEU B 2 533 ? 161.51399 145.55599 128.02899 1.000 6.21654 532 LEU D CA 1
ATOM 2078 C C . LEU B 2 533 ? 161.97399 146.10299 129.37199 1.000 6.21654 532 LEU D C 1
ATOM 2079 O O . LEU B 2 533 ? 162.22899 145.33699 130.30499 1.000 6.21654 532 LEU D O 1
ATOM 2084 N N . LYS B 2 534 ? 162.07399 147.42399 129.47199 1.000 7.44618 533 LYS D N 1
ATOM 2085 C CA . LYS B 2 534 ? 162.45199 148.05599 130.72599 1.000 7.44618 533 LYS D CA 1
ATOM 2086 C C . LYS B 2 534 ? 161.27399 148.07599 131.68999 1.000 7.44618 533 LYS D C 1
ATOM 2087 O O . LYS B 2 534 ? 160.72099 149.13999 131.97799 1.000 7.44618 533 LYS D O 1
ATOM 2093 N N . CYS B 2 535 ? 160.88799 146.90699 132.19899 1.000 7.07924 534 CYS D N 1
ATOM 2094 C CA . CYS B 2 535 ? 159.75499 146.80199 133.10899 1.000 7.07924 534 CYS D CA 1
ATOM 2095 C C . CYS B 2 535 ? 160.19299 147.09399 134.53799 1.000 7.07924 534 CYS D C 1
ATOM 2096 O O . CYS B 2 535 ? 159.93299 146.31599 135.45799 1.000 7.07924 534 CYS D O 1
ATOM 2099 N N . PHE B 2 536 ? 160.87499 148.21799 134.71899 1.000 7.22882 535 PHE D N 1
ATOM 2100 C CA . PHE B 2 536 ? 161.33599 148.67499 136.01699 1.000 7.22882 535 PHE D CA 1
ATOM 2101 C C . PHE B 2 536 ? 161.41199 150.19399 136.00499 1.000 7.22882 535 PHE D C 1
ATOM 2102 O O . PHE B 2 536 ? 161.70699 150.81399 134.98299 1.000 7.22882 535 PHE D O 1
ATOM 2110 N N . ALA B 2 537 ? 161.11999 150.78599 137.15999 1.000 9.55165 536 ALA D N 1
ATOM 2111 C CA . ALA B 2 537 ? 161.00799 152.22999 137.28699 1.000 9.55165 536 ALA D CA 1
ATOM 2112 C C . ALA B 2 537 ? 161.81699 152.70799 138.48099 1.000 9.55165 536 ALA D C 1
ATOM 2113 O O . ALA B 2 537 ? 162.17899 151.93299 139.36799 1.000 9.55165 536 ALA D O 1
ATOM 2115 N N . ALA B 2 538 ? 162.09199 154.00799 138.49199 1.000 14.58524 537 ALA D N 1
ATOM 2116 C CA . ALA B 2 538 ? 162.81099 154.66099 139.57299 1.000 14.58524 537 ALA D CA 1
ATOM 2117 C C . ALA B 2 538 ? 162.03799 155.88899 140.02199 1.000 14.58524 537 ALA D C 1
ATOM 2118 O O . ALA B 2 538 ? 161.47399 156.61199 139.19799 1.000 14.58524 537 ALA D O 1
ATOM 2120 N N . SER B 2 539 ? 162.00999 156.11899 141.32999 1.000 20.17232 538 SER D N 1
ATOM 2121 C CA . SER B 2 539 ? 161.35799 157.30299 141.88599 1.000 20.17232 538 SER D CA 1
ATOM 2122 C C . SER B 2 539 ? 162.33899 158.46299 142.01299 1.000 20.17232 538 SER D C 1
ATOM 2123 O O . SER B 2 539 ? 162.28599 159.41999 141.24099 1.000 20.17232 538 SER D O 1
ATOM 2126 N N . GLY B 2 549 ? 163.35699 152.69499 146.27999 1.000 14.32542 548 GLY D N 1
ATOM 2127 C CA . GLY B 2 549 ? 163.21699 153.66199 145.20799 1.000 14.32542 548 GLY D CA 1
ATOM 2128 C C . GLY B 2 549 ? 162.93099 153.01099 143.86999 1.000 14.32542 548 GLY D C 1
ATOM 2129 O O . GLY B 2 549 ? 162.17399 153.54099 143.06199 1.000 14.32542 548 GLY D O 1
ATOM 2130 N N . LEU B 2 550 ? 163.54399 151.85499 143.64299 1.000 10.70197 549 LEU D N 1
ATOM 2131 C CA . LEU B 2 550 ? 163.35399 151.10099 142.41499 1.000 10.70197 549 LEU D CA 1
ATOM 2132 C C . LEU B 2 550 ? 162.21399 150.11199 142.58799 1.000 10.70197 549 LEU D C 1
ATOM 2133 O O . LEU B 2 550 ? 162.09299 149.46499 143.62999 1.000 10.70197 549 LEU D O 1
ATOM 2138 N N . SER B 2 551 ? 161.38099 149.99499 141.56199 1.000 7.66037 550 SER D N 1
ATOM 2139 C CA . SER B 2 551 ? 160.24199 149.09599 141.61499 1.000 7.66037 550 SER D CA 1
ATOM 2140 C C . SER B 2 551 ? 160.05999 148.42199 140.26599 1.000 7.66037 550 SER D C 1
ATOM 2141 O O . SER B 2 551 ? 160.64299 148.82299 139.25899 1.000 7.66037 550 SER D O 1
ATOM 2144 N N . LYS B 2 552 ? 159.23699 147.38299 140.26599 1.000 7.19361 551 LYS D N 1
ATOM 2145 C CA . LYS B 2 552 ? 158.92199 146.65699 139.04999 1.000 7.19361 551 LYS D CA 1
ATOM 2146 C C . LYS B 2 552 ? 157.58099 147.11399 138.49599 1.000 7.19361 551 LYS D C 1
ATOM 2147 O O . LYS B 2 552 ? 156.61499 147.29599 139.23999 1.000 7.19361 551 LYS D O 1
ATOM 2153 N N . ILE B 2 553 ? 157.52799 147.30799 137.18499 1.000 9.18519 552 ILE D N 1
ATOM 2154 C CA . ILE B 2 553 ? 156.28699 147.60699 136.48499 1.000 9.18519 552 ILE D CA 1
ATOM 2155 C C . ILE B 2 553 ? 155.68199 146.28899 136.02899 1.000 9.18519 552 ILE D C 1
ATOM 2156 O O . ILE B 2 553 ? 156.25299 145.59299 135.18199 1.000 9.18519 552 ILE D O 1
ATOM 2161 N N . ASN B 2 554 ? 154.52699 145.94399 136.59199 1.000 11.78687 553 ASN D N 1
ATOM 2162 C CA . ASN B 2 554 ? 153.90399 144.66299 136.29799 1.000 11.78687 553 ASN D CA 1
ATOM 2163 C C . ASN B 2 554 ? 152.95999 144.71899 135.10699 1.000 11.78687 553 ASN D C 1
ATOM 2164 O O . ASN B 2 554 ? 152.54199 143.66499 134.61999 1.000 11.78687 553 ASN D O 1
ATOM 2169 N N . THR B 2 555 ? 152.62599 145.90699 134.61999 1.000 13.03413 554 THR D N 1
ATOM 2170 C CA . THR B 2 555 ? 151.69999 146.02799 133.49899 1.000 13.03413 554 THR D CA 1
ATOM 2171 C C . THR B 2 555 ? 152.44399 145.84199 132.18299 1.000 13.03413 554 THR D C 1
ATOM 2172 O O . THR B 2 555 ? 153.33899 146.63399 131.87199 1.000 13.03413 554 THR D O 1
ATOM 2176 N N . PRO B 2 556 ? 152.11399 144.83099 131.38899 1.000 14.35928 555 PRO D N 1
ATOM 2177 C CA . PRO B 2 556 ? 152.81199 144.62799 130.11999 1.000 14.35928 555 PRO D CA 1
ATOM 2178 C C . PRO B 2 556 ? 152.19699 145.43999 128.99099 1.000 14.35928 555 PRO D C 1
ATOM 2179 O O . PRO B 2 556 ? 151.06599 145.91999 129.06899 1.000 14.35928 555 PRO D O 1
ATOM 2183 N N . LEU B 2 557 ? 152.97999 145.59099 127.92799 1.000 12.80262 556 LEU D N 1
ATOM 2184 C CA . LEU B 2 557 ? 152.48899 146.20899 126.70699 1.000 12.80262 556 LEU D CA 1
ATOM 2185 C C . LEU B 2 557 ? 151.59599 145.24099 125.94499 1.000 12.80262 556 LEU D C 1
ATOM 2186 O O . LEU B 2 557 ? 151.57999 144.03599 126.20599 1.000 12.80262 556 LEU D O 1
ATOM 2191 N N . LEU B 2 558 ? 150.85799 145.77699 124.97999 1.000 13.92346 557 LEU D N 1
ATOM 2192 C CA . LEU B 2 558 ? 150.10499 144.92599 124.07199 1.000 13.92346 557 LEU D CA 1
ATOM 2193 C C . LEU B 2 558 ? 151.02999 144.40399 122.97899 1.000 13.92346 557 LEU D C 1
ATOM 2194 O O . LEU B 2 558 ? 151.24799 145.07399 121.96599 1.000 13.92346 557 LEU D O 1
ATOM 2199 N N . THR B 2 559 ? 151.57999 143.20799 123.18499 1.000 12.22161 558 THR D N 1
ATOM 2200 C CA . THR B 2 559 ? 152.59199 142.59399 122.33599 1.000 12.22161 558 THR D CA 1
ATOM 2201 C C . THR B 2 559 ? 151.95499 142.00699 121.08999 1.000 12.22161 558 THR D C 1
ATOM 2202 O O . THR B 2 559 ? 150.98899 141.23999 121.19799 1.000 12.22161 558 THR D O 1
ATOM 2206 N N . PRO B 2 560 ? 152.45399 142.33399 119.90399 1.000 11.94444 559 PRO D N 1
ATOM 2207 C CA . PRO B 2 560 ? 151.92799 141.72899 118.68099 1.000 11.94444 559 PRO D CA 1
ATOM 2208 C C . PRO B 2 560 ? 152.67599 140.46599 118.28699 1.000 11.94444 559 PRO D C 1
ATOM 2209 O O . PRO B 2 560 ? 153.79799 140.20599 118.71999 1.000 11.94444 559 PRO D O 1
ATOM 2213 N N . LEU B 2 561 ? 152.01999 139.66499 117.44699 1.000 14.15333 560 LEU D N 1
ATOM 2214 C CA . LEU B 2 561 ? 152.66799 138.47799 116.90099 1.000 14.15333 560 LEU D CA 1
ATOM 2215 C C . LEU B 2 561 ? 153.53199 138.81999 115.69799 1.000 14.15333 560 LEU D C 1
ATOM 2216 O O . LEU B 2 561 ? 154.47199 138.08399 115.37999 1.000 14.15333 560 LEU D O 1
ATOM 2221 N N . LYS B 2 562 ? 153.21799 139.91299 115.01499 1.000 15.80741 561 LYS D N 1
ATOM 2222 C CA . LYS B 2 562 ? 153.92599 140.35699 113.82699 1.000 15.80741 561 LYS D CA 1
ATOM 2223 C C . LYS B 2 562 ? 154.48499 141.74499 114.08399 1.000 15.80741 561 LYS D C 1
ATOM 2224 O O . LYS B 2 562 ? 153.81599 142.58899 114.68399 1.000 15.80741 561 LYS D O 1
ATOM 2230 N N . LEU B 2 563 ? 155.70599 141.98099 113.62799 1.000 14.82256 562 LEU D N 1
ATOM 2231 C CA . LEU B 2 563 ? 156.37899 143.24499 113.87199 1.000 14.82256 562 LEU D CA 1
ATOM 2232 C C . LEU B 2 563 ? 157.04999 143.72899 112.59899 1.000 14.82256 562 LEU D C 1
ATOM 2233 O O . LEU B 2 563 ? 157.68999 142.95199 111.88699 1.000 14.82256 562 LEU D O 1
ATOM 2238 N N . SER B 2 564 ? 156.88999 145.01599 112.31499 1.000 18.10819 563 SER D N 1
ATOM 2239 C CA . SER B 2 564 ? 157.56699 145.67099 111.20599 1.000 18.10819 563 SER D CA 1
ATOM 2240 C C . SER B 2 564 ? 158.24799 146.92399 111.72699 1.000 18.10819 563 SER D C 1
ATOM 2241 O O . SER B 2 564 ? 157.61999 147.73599 112.41099 1.000 18.10819 563 SER D O 1
ATOM 2244 N N . LEU B 2 565 ? 159.52999 147.07399 111.41299 1.000 17.16564 564 LEU D N 1
ATOM 2245 C CA . LEU B 2 565 ? 160.30399 148.22899 111.83599 1.000 17.16564 564 LEU D CA 1
ATOM 2246 C C . LEU B 2 565 ? 160.54399 149.21199 110.70199 1.000 17.16564 564 LEU D C 1
ATOM 2247 O O . LEU B 2 565 ? 161.46899 150.02199 110.78499 1.000 17.16564 564 LEU D O 1
ATOM 2252 N N . GLU B 2 566 ? 159.72199 149.16399 109.64999 1.000 23.64605 565 GLU D N 1
ATOM 2253 C CA . GLU B 2 566 ? 159.90699 150.04999 108.50699 1.000 23.64605 565 GLU D CA 1
ATOM 2254 C C . GLU B 2 566 ? 159.64799 151.50099 108.88499 1.000 23.64605 565 GLU D C 1
ATOM 2255 O O . GLU B 2 566 ? 160.19199 152.42099 108.26499 1.000 23.64605 565 GLU D O 1
ATOM 2261 N N . GLU B 2 567 ? 158.81599 151.72599 109.90199 1.000 19.14011 566 GLU D N 1
ATOM 2262 C CA . GLU B 2 567 ? 158.55699 153.07799 110.37799 1.000 19.14011 566 GLU D CA 1
ATOM 2263 C C . GLU B 2 567 ? 159.81599 153.75099 110.90799 1.000 19.14011 566 GLU D C 1
ATOM 2264 O O . GLU B 2 567 ? 159.88999 154.98399 110.91899 1.000 19.14011 566 GLU D O 1
ATOM 2270 N N . TRP B 2 568 ? 160.81499 152.97499 111.32799 1.000 16.18216 567 TRP D N 1
ATOM 2271 C CA . TRP B 2 568 ? 162.04599 153.51799 111.88499 1.000 16.18216 567 TRP D CA 1
ATOM 2272 C C . TRP B 2 568 ? 163.27299 152.98199 111.15899 1.000 16.18216 567 TRP D C 1
ATOM 2273 O O . TRP B 2 568 ? 164.33799 152.84799 111.75999 1.000 16.18216 567 TRP D O 1
ATOM 2284 N N . SER B 2 569 ? 163.14899 152.66699 109.87599 1.000 18.31694 568 SER D N 1
ATOM 2285 C CA . SER B 2 569 ? 164.26799 152.16999 109.08899 1.000 18.31694 568 SER D CA 1
ATOM 2286 C C . SER B 2 569 ? 164.80999 153.26999 108.18599 1.000 18.31694 568 SER D C 1
ATOM 2287 O O . SER B 2 569 ? 164.07399 154.17099 107.77599 1.000 18.31694 568 SER D O 1
ATOM 2290 N N . THR B 2 570 ? 166.10899 153.18999 107.88499 1.000 21.50531 569 THR D N 1
ATOM 2291 C CA . THR B 2 570 ? 166.71899 154.14699 106.96899 1.000 21.50531 569 THR D CA 1
ATOM 2292 C C . THR B 2 570 ? 166.22299 153.94999 105.54599 1.000 21.50531 569 THR D C 1
ATOM 2293 O O . THR B 2 570 ? 166.25199 154.88999 104.74399 1.000 21.50531 569 THR D O 1
ATOM 2297 N N . LYS B 2 571 ? 165.77399 152.74599 105.21299 1.000 30.61830 570 LYS D N 1
ATOM 2298 C CA . LYS B 2 571 ? 165.35499 152.39699 103.86899 1.000 30.61830 570 LYS D CA 1
ATOM 2299 C C . LYS B 2 571 ? 164.03499 151.64499 103.91599 1.000 30.61830 570 LYS D C 1
ATOM 2300 O O . LYS B 2 571 ? 163.76599 150.91199 104.87299 1.000 30.61830 570 LYS D O 1
ATOM 2306 N N . PRO B 2 572 ? 163.18999 151.81399 102.90199 1.000 34.53313 571 PRO D N 1
ATOM 2307 C CA . PRO B 2 572 ? 161.91999 151.07999 102.87799 1.000 34.53313 571 PRO D CA 1
ATOM 2308 C C . PRO B 2 572 ? 162.15799 149.58899 102.69699 1.000 34.53313 571 PRO D C 1
ATOM 2309 O O . PRO B 2 572 ? 162.76199 149.15099 101.71499 1.000 34.53313 571 PRO D O 1
ATOM 2313 N N . THR B 2 573 ? 161.68299 148.80999 103.66399 1.000 36.07471 572 THR D N 1
ATOM 2314 C CA . THR B 2 573 ? 161.84499 147.36599 103.66099 1.000 36.07471 572 THR D CA 1
ATOM 2315 C C . THR B 2 573 ? 160.47799 146.71199 103.74699 1.000 36.07471 572 THR D C 1
ATOM 2316 O O . THR B 2 573 ? 159.54299 147.28199 104.31399 1.000 36.07471 572 THR D O 1
ATOM 2320 N N . ASN B 2 574 ? 160.36899 145.51899 103.17599 1.000 39.92415 573 ASN D N 1
ATOM 2321 C CA . ASN B 2 574 ? 159.16999 144.70699 103.30699 1.000 39.92415 573 ASN D CA 1
ATOM 2322 C C . ASN B 2 574 ? 159.35999 143.53599 104.25799 1.000 39.92415 573 ASN D C 1
ATOM 2323 O O . ASN B 2 574 ? 158.45699 142.70199 104.37799 1.000 39.92415 573 ASN D O 1
ATOM 2328 N N . ASP B 2 575 ? 160.50399 143.45699 104.93199 1.000 33.33923 574 ASP D N 1
ATOM 2329 C CA . ASP B 2 575 ? 160.77199 142.34899 105.83499 1.000 33.33923 574 ASP D CA 1
ATOM 2330 C C . ASP B 2 575 ? 160.00499 142.52299 107.13699 1.000 33.33923 574 ASP D C 1
ATOM 2331 O O . ASP B 2 575 ? 160.20099 143.49599 107.86899 1.000 33.33923 574 ASP D O 1
ATOM 2336 N N . SER B 2 576 ? 159.12299 141.56999 107.42299 1.000 22.30806 575 SER D N 1
ATOM 2337 C CA . SER B 2 576 ? 158.36799 141.56299 108.66399 1.000 22.30806 575 SER D CA 1
ATOM 2338 C C . SER B 2 576 ? 158.99699 140.54999 109.60799 1.000 22.30806 575 SER D C 1
ATOM 2339 O O . SER B 2 576 ? 159.86899 139.76699 109.22499 1.000 22.30806 575 SER D O 1
ATOM 2342 N N . TYR B 2 577 ? 158.55299 140.58099 110.85899 1.000 16.15818 576 TYR D N 1
ATOM 2343 C CA . TYR B 2 577 ? 159.08999 139.71799 111.89499 1.000 16.15818 576 TYR D CA 1
ATOM 2344 C C . TYR B 2 577 ? 157.94999 139.02699 112.62199 1.000 16.15818 576 TYR D C 1
ATOM 2345 O O . TYR B 2 577 ? 156.81299 139.50299 112.61999 1.000 16.15818 576 TYR D O 1
ATOM 2354 N N . GLY B 2 578 ? 158.26299 137.88999 113.23399 1.000 11.41325 577 GLY D N 1
ATOM 2355 C CA . GLY B 2 578 ? 157.29099 137.09799 113.96199 1.000 11.41325 577 GLY D CA 1
ATOM 2356 C C . GLY B 2 578 ? 157.80999 136.73899 115.34399 1.000 11.41325 577 GLY D C 1
ATOM 2357 O O . GLY B 2 578 ? 158.96699 136.35099 115.50099 1.000 11.41325 577 GLY D O 1
ATOM 2358 N N . LEU B 2 579 ? 156.93399 136.87299 116.33299 1.000 9.80456 578 LEU D N 1
ATOM 2359 C CA . LEU B 2 579 ? 157.27999 136.52899 117.70399 1.000 9.80456 578 LEU D CA 1
ATOM 2360 C C . LEU B 2 579 ? 157.40899 135.02199 117.84599 1.000 9.80456 578 LEU D C 1
ATOM 2361 O O . LEU B 2 579 ? 156.46699 134.28199 117.55299 1.000 9.80456 578 LEU D O 1
ATOM 2366 N N . PHE B 2 580 ? 158.57299 134.56299 118.29999 1.000 9.20009 579 PHE D N 1
ATOM 2367 C CA . PHE B 2 580 ? 158.78499 133.13999 118.52299 1.000 9.20009 579 PHE D CA 1
ATOM 2368 C C . PHE B 2 580 ? 159.20499 132.77799 119.93999 1.000 9.20009 579 PHE D C 1
ATOM 2369 O O . PHE B 2 580 ? 159.05699 131.61099 120.31599 1.000 9.20009 579 PHE D O 1
ATOM 2377 N N . ALA B 2 581 ? 159.69799 133.71799 120.74299 1.000 6.81006 580 ALA D N 1
ATOM 2378 C CA . ALA B 2 581 ? 160.10299 133.39499 122.10099 1.000 6.81006 580 ALA D CA 1
ATOM 2379 C C . ALA B 2 581 ? 159.85999 134.58999 123.01099 1.000 6.81006 580 ALA D C 1
ATOM 2380 O O . ALA B 2 581 ? 160.05799 135.73999 122.61799 1.000 6.81006 580 ALA D O 1
ATOM 2382 N N . VAL B 2 582 ? 159.40699 134.30199 124.22799 1.000 6.64067 581 VAL D N 1
ATOM 2383 C CA . VAL B 2 582 ? 159.15399 135.31299 125.24899 1.000 6.64067 581 VAL D CA 1
ATOM 2384 C C . VAL B 2 582 ? 159.74699 134.82299 126.56099 1.000 6.64067 581 VAL D C 1
ATOM 2385 O O . VAL B 2 582 ? 159.50299 133.68499 126.96999 1.000 6.64067 581 VAL D O 1
ATOM 2389 N N . VAL B 2 583 ? 160.52199 135.67699 127.21999 1.000 4.80622 582 VAL D N 1
ATOM 2390 C CA . VAL B 2 583 ? 161.03399 135.40799 128.55699 1.000 4.80622 582 VAL D CA 1
ATOM 2391 C C . VAL B 2 583 ? 160.26799 136.28499 129.53399 1.000 4.80622 582 VAL D C 1
ATOM 2392 O O . VAL B 2 583 ? 160.13199 137.49399 129.31899 1.000 4.80622 582 VAL D O 1
ATOM 2396 N N . MET B 2 584 ? 159.75199 135.67599 130.59799 1.000 4.81958 583 MET D N 1
ATOM 2397 C CA . MET B 2 584 ? 158.92299 136.36199 131.57499 1.000 4.81958 583 MET D CA 1
ATOM 2398 C C . MET B 2 584 ? 159.54499 136.27099 132.95899 1.000 4.81958 583 MET D C 1
ATOM 2399 O O . MET B 2 584 ? 160.23999 135.30899 133.28499 1.000 4.81958 583 MET D O 1
ATOM 2404 N N . HIS B 2 585 ? 159.28399 137.28599 133.77399 1.000 4.30447 584 HIS D N 1
ATOM 2405 C CA . HIS B 2 585 ? 159.74799 137.33599 135.15199 1.000 4.30447 584 HIS D CA 1
ATOM 2406 C C . HIS B 2 585 ? 158.54099 137.43899 136.07399 1.000 4.30447 584 HIS D C 1
ATOM 2407 O O . HIS B 2 585 ? 157.65699 138.26899 135.85299 1.000 4.30447 584 HIS D O 1
ATOM 2414 N N . SER B 2 586 ? 158.49399 136.57999 137.08399 1.000 4.65509 585 SER D N 1
ATOM 2415 C CA . SER B 2 586 ? 157.43799 136.59899 138.08499 1.000 4.65509 585 SER D CA 1
ATOM 2416 C C . SER B 2 586 ? 157.98099 137.12999 139.39999 1.000 4.65509 585 SER D C 1
ATOM 2417 O O . SER B 2 586 ? 159.04199 136.70799 139.85899 1.000 4.65509 585 SER D O 1
ATOM 2420 N N . GLY B 2 587 ? 157.25599 138.05099 140.00099 1.000 4.96524 586 GLY D N 1
ATOM 2421 C CA . GLY B 2 587 ? 157.64799 138.62999 141.27299 1.000 4.96524 586 GLY D CA 1
ATOM 2422 C C . GLY B 2 587 ? 157.14799 140.05099 141.40999 1.000 4.96524 586 GLY D C 1
ATOM 2423 O O . GLY B 2 587 ? 156.88099 140.74499 140.42899 1.000 4.96524 586 GLY D O 1
ATOM 2424 N N . ILE B 2 588 ? 157.02099 140.50099 142.65699 1.000 5.02228 587 ILE D N 1
ATOM 2425 C CA . ILE B 2 588 ? 156.56499 141.86099 142.91399 1.000 5.02228 587 ILE D CA 1
ATOM 2426 C C . ILE B 2 588 ? 157.72199 142.84299 143.00399 1.000 5.02228 587 ILE D C 1
ATOM 2427 O O . ILE B 2 588 ? 157.49399 144.05699 142.98999 1.000 5.02228 587 ILE D O 1
ATOM 2432 N N . THR B 2 589 ? 158.95499 142.35799 143.08099 1.000 5.10587 588 THR D N 1
ATOM 2433 C CA . THR B 2 589 ? 160.13599 143.20199 143.15599 1.000 5.10587 588 THR D CA 1
ATOM 2434 C C . THR B 2 589 ? 161.06899 142.89799 141.99099 1.000 5.10587 588 THR D C 1
ATOM 2435 O O . THR B 2 589 ? 160.86599 141.94899 141.23099 1.000 5.10587 588 THR D O 1
ATOM 2439 N N . ILE B 2 590 ? 162.10199 143.72699 141.84499 1.000 5.07512 589 ILE D N 1
ATOM 2440 C CA . ILE B 2 590 ? 163.10699 143.48399 140.81599 1.000 5.07512 589 ILE D CA 1
ATOM 2441 C C . ILE B 2 590 ? 164.29999 142.69299 141.33999 1.000 5.07512 589 ILE D C 1
ATOM 2442 O O . ILE B 2 590 ? 165.06399 142.14099 140.53699 1.000 5.07512 589 ILE D O 1
ATOM 2447 N N . SER B 2 591 ? 164.47099 142.60599 142.65599 1.000 4.93983 590 SER D N 1
ATOM 2448 C CA . SER B 2 591 ? 165.64299 141.95599 143.22099 1.000 4.93983 590 SER D CA 1
ATOM 2449 C C . SER B 2 591 ? 165.49599 140.44799 143.32199 1.000 4.93983 590 SER D C 1
ATOM 2450 O O . SER B 2 591 ? 166.48099 139.76099 143.60499 1.000 4.93983 590 SER D O 1
ATOM 2453 N N . SER B 2 592 ? 164.29899 139.91899 143.09999 1.000 4.35769 591 SER D N 1
ATOM 2454 C CA . SER B 2 592 ? 164.04999 138.50099 143.27799 1.000 4.35769 591 SER D CA 1
ATOM 2455 C C . SER B 2 592 ? 162.88399 138.09599 142.39299 1.000 4.35769 591 SER D C 1
ATOM 2456 O O . SER B 2 592 ? 162.03599 138.91699 142.03999 1.000 4.35769 591 SER D O 1
ATOM 2459 N N . GLY B 2 593 ? 162.84499 136.82099 142.04099 1.000 4.02198 592 GLY D N 1
ATOM 2460 C CA . GLY B 2 593 ? 161.73999 136.33299 141.24399 1.000 4.02198 592 GLY D CA 1
ATOM 2461 C C . GLY B 2 593 ? 162.08499 135.01999 140.57199 1.000 4.02198 592 GLY D C 1
ATOM 2462 O O . GLY B 2 593 ? 163.00499 134.32099 140.97999 1.000 4.02198 592 GLY D O 1
ATOM 2463 N N . HIS B 2 594 ? 161.30799 134.70999 139.53999 1.000 4.69762 593 HIS D N 1
ATOM 2464 C CA . HIS B 2 594 ? 161.42899 133.46799 138.79499 1.000 4.69762 593 HIS D CA 1
ATOM 2465 C C . HIS B 2 594 ? 161.25899 133.75499 137.31399 1.000 4.69762 593 HIS D C 1
ATOM 2466 O O . HIS B 2 594 ? 160.34199 134.47799 136.91699 1.000 4.69762 593 HIS D O 1
ATOM 2473 N N . TYR B 2 595 ? 162.14899 133.19499 136.50199 1.000 4.41940 594 TYR D N 1
ATOM 2474 C CA . TYR B 2 595 ? 162.10999 133.36999 135.05899 1.000 4.41940 594 TYR D CA 1
ATOM 2475 C C . TYR B 2 595 ? 161.46099 132.16799 134.39299 1.000 4.41940 594 TYR D C 1
ATOM 2476 O O . TYR B 2 595 ? 161.78699 131.02099 134.70599 1.000 4.41940 594 TYR D O 1
ATOM 2485 N N . THR B 2 596 ? 160.54599 132.43799 133.46599 1.000 5.48625 595 THR D N 1
ATOM 2486 C CA . THR B 2 596 ? 159.98599 131.40999 132.59999 1.000 5.48625 595 THR D CA 1
ATOM 2487 C C . THR B 2 596 ? 160.21799 131.80499 131.15099 1.000 5.48625 595 THR D C 1
ATOM 2488 O O . THR B 2 596 ? 160.53099 132.95699 130.84899 1.000 5.48625 595 THR D O 1
ATOM 2492 N N . ALA B 2 597 ? 160.05999 130.83899 130.25499 1.000 7.23390 596 ALA D N 1
ATOM 2493 C CA . ALA B 2 597 ? 160.24499 131.07199 128.83299 1.000 7.23390 596 ALA D CA 1
ATOM 2494 C C . ALA B 2 597 ? 159.15699 130.36399 128.04799 1.000 7.23390 596 ALA D C 1
ATOM 2495 O O . ALA B 2 597 ? 158.87499 129.18799 128.28099 1.000 7.23390 596 ALA D O 1
ATOM 2497 N N . SER B 2 598 ? 158.55299 131.08499 127.11099 1.000 10.03186 597 SER D N 1
ATOM 2498 C CA . SER B 2 598 ? 157.60399 130.51299 126.16599 1.000 10.03186 597 SER D CA 1
ATOM 2499 C C . SER B 2 598 ? 158.22799 130.56799 124.78299 1.000 10.03186 597 SER D C 1
ATOM 2500 O O . SER B 2 598 ? 158.53799 131.65299 124.28599 1.000 10.03186 597 SER D O 1
ATOM 2503 N N . VAL B 2 599 ? 158.41699 129.41199 124.16599 1.000 12.21183 598 VAL D N 1
ATOM 2504 C CA . VAL B 2 599 ? 159.00299 129.35699 122.83799 1.000 12.21183 598 VAL D CA 1
ATOM 2505 C C . VAL B 2 599 ? 157.97399 128.79599 121.87199 1.000 12.21183 598 VAL D C 1
ATOM 2506 O O . VAL B 2 599 ? 157.13899 127.96299 122.23199 1.000 12.21183 598 VAL D O 1
ATOM 2510 N N . LYS B 2 600 ? 158.03099 129.27199 120.63899 1.000 18.49714 599 LYS D N 1
ATOM 2511 C CA . LYS B 2 600 ? 157.18499 128.77399 119.56699 1.000 18.49714 599 LYS D CA 1
ATOM 2512 C C . LYS B 2 600 ? 157.94499 127.72299 118.76999 1.000 18.49714 599 LYS D C 1
ATOM 2513 O O . LYS B 2 600 ? 159.12299 127.90999 118.45199 1.000 18.49714 599 LYS D O 1
ATOM 2519 N N . VAL B 2 601 ? 157.27799 126.61799 118.46699 1.000 28.54145 600 VAL D N 1
ATOM 2520 C CA . VAL B 2 601 ? 157.85099 125.59599 117.59999 1.000 28.54145 600 VAL D CA 1
ATOM 2521 C C . VAL B 2 601 ? 157.53099 125.94499 116.15399 1.000 28.54145 600 VAL D C 1
ATOM 2522 O O . VAL B 2 601 ? 156.36499 126.13999 115.79099 1.000 28.54145 600 VAL D O 1
ATOM 2526 N N . THR B 2 602 ? 158.56399 126.02599 115.32499 1.000 33.78666 601 THR D N 1
ATOM 2527 C CA . THR B 2 602 ? 158.38899 126.41799 113.93399 1.000 33.78666 601 THR D CA 1
ATOM 2528 C C . THR B 2 602 ? 158.76199 125.28599 112.98299 1.000 33.78666 601 THR D C 1
ATOM 2529 O O . THR B 2 602 ? 159.86799 124.74699 113.04699 1.000 33.78666 601 THR D O 1
ATOM 2533 N N . TYR B 2 744 ? 153.09599 119.82399 116.60399 1.000 37.50054 743 TYR D N 1
ATOM 2534 C CA . TYR B 2 744 ? 153.57499 120.78799 117.58399 1.000 37.50054 743 TYR D CA 1
ATOM 2535 C C . TYR B 2 744 ? 154.04799 122.07999 116.93099 1.000 37.50054 743 TYR D C 1
ATOM 2536 O O . TYR B 2 744 ? 154.21799 123.09299 117.60499 1.000 37.50054 743 TYR D O 1
ATOM 2545 N N . GLU B 2 745 ? 154.26399 122.04499 115.61799 1.000 40.05269 744 GLU D N 1
ATOM 2546 C CA . GLU B 2 745 ? 154.69599 123.24299 114.91099 1.000 40.05269 744 GLU D CA 1
ATOM 2547 C C . GLU B 2 745 ? 153.54699 124.23999 114.83699 1.000 40.05269 744 GLU D C 1
ATOM 2548 O O . GLU B 2 745 ? 152.48799 123.94699 114.27499 1.000 40.05269 744 GLU D O 1
ATOM 2554 N N . GLY B 2 746 ? 153.75999 125.41999 115.41399 1.000 31.57011 745 GLY D N 1
ATOM 2555 C CA . GLY B 2 746 ? 152.69299 126.37499 115.61199 1.000 31.57011 745 GLY D CA 1
ATOM 2556 C C . GLY B 2 746 ? 152.16299 126.43399 117.02599 1.000 31.57011 745 GLY D C 1
ATOM 2557 O O . GLY B 2 746 ? 151.29799 127.27199 117.31099 1.000 31.57011 745 GLY D O 1
ATOM 2558 N N . LYS B 2 747 ? 152.64599 125.57099 117.91199 1.000 27.76360 746 LYS D N 1
ATOM 2559 C CA . LYS B 2 747 ? 152.29599 125.58699 119.32199 1.000 27.76360 746 LYS D CA 1
ATOM 2560 C C . LYS B 2 747 ? 153.39699 126.26699 120.12699 1.000 27.76360 746 LYS D C 1
ATOM 2561 O O . LYS B 2 747 ? 154.56599 126.27399 119.74199 1.000 27.76360 746 LYS D O 1
ATOM 2567 N N . TRP B 2 748 ? 153.01099 126.82899 121.26399 1.000 18.65697 747 TRP D N 1
ATOM 2568 C CA . TRP B 2 748 ? 153.95499 127.43799 122.18699 1.000 18.65697 747 TRP D CA 1
ATOM 2569 C C . TRP B 2 748 ? 154.27099 126.48099 123.32799 1.000 18.65697 747 TRP D C 1
ATOM 2570 O O . TRP B 2 748 ? 153.36999 126.00299 124.01999 1.000 18.65697 747 TRP D O 1
ATOM 2581 N N . LEU B 2 749 ? 155.55499 126.19799 123.51599 1.000 13.79958 748 LEU D N 1
ATOM 2582 C CA . LEU B 2 749 ? 156.02099 125.40799 124.64599 1.000 13.799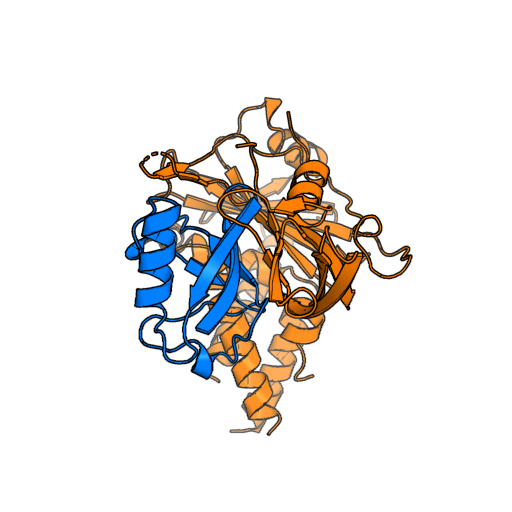58 748 LEU D CA 1
ATOM 2583 C C . LEU B 2 749 ? 156.21899 126.31799 125.84499 1.000 13.79958 748 LEU D C 1
ATOM 2584 O O . LEU B 2 749 ? 156.88299 127.35099 125.74399 1.000 13.79958 748 LEU D O 1
ATOM 2589 N N . LEU B 2 750 ? 155.64399 125.93199 126.97399 1.000 15.45046 749 LEU D N 1
ATOM 2590 C CA . LEU B 2 750 ? 155.72299 126.70799 128.19999 1.000 15.45046 749 LEU D CA 1
ATOM 2591 C C . LEU B 2 750 ? 156.69699 126.00599 129.13499 1.000 15.45046 749 LEU D C 1
ATOM 2592 O O . LEU B 2 750 ? 156.38399 124.93799 129.66599 1.000 15.45046 749 LEU D O 1
ATOM 2597 N N . PHE B 2 751 ? 157.87599 126.58699 129.32199 1.000 10.80605 750 PHE D N 1
ATOM 2598 C CA . PHE B 2 751 ? 158.89299 126.01099 130.19099 1.000 10.80605 750 PHE D CA 1
ATOM 2599 C C . PHE B 2 751 ? 158.77099 126.61799 131.58099 1.000 10.80605 750 PHE D C 1
ATOM 2600 O O . PHE B 2 751 ? 159.00499 127.81499 131.76199 1.000 10.80605 750 PHE D O 1
ATOM 2608 N N . ASP B 2 752 ? 158.39499 125.79199 132.55499 1.000 14.19077 751 ASP D N 1
ATOM 2609 C CA . ASP B 2 752 ? 158.35899 126.18899 133.96199 1.000 14.19077 751 ASP D CA 1
ATOM 2610 C C . ASP B 2 752 ? 159.16299 125.16099 134.74899 1.000 14.19077 751 ASP D C 1
ATOM 2611 O O . ASP B 2 752 ? 158.65799 124.08199 135.06599 1.000 14.19077 751 ASP D O 1
ATOM 2616 N N . ASP B 2 753 ? 160.40799 125.51099 135.06399 1.000 13.84837 752 ASP D N 1
ATOM 2617 C CA . ASP B 2 753 ? 161.33899 124.64499 135.77999 1.000 13.84837 752 ASP D CA 1
ATOM 2618 C C . ASP B 2 753 ? 161.45399 123.27399 135.12299 1.000 13.84837 752 ASP D C 1
ATOM 2619 O O . ASP B 2 753 ? 162.18499 123.11399 134.14199 1.000 13.84837 752 ASP D O 1
ATOM 2624 N N . SER B 2 754 ? 160.73299 122.28299 135.63899 1.000 17.45335 753 SER D N 1
ATOM 2625 C CA . SER B 2 754 ? 160.89699 120.91899 135.15499 1.000 17.45335 753 SER D CA 1
ATOM 2626 C C . SER B 2 754 ? 159.76299 120.44599 134.25899 1.000 17.45335 753 SER D C 1
ATOM 2627 O O . SER B 2 754 ? 159.90099 119.39199 133.63199 1.000 17.45335 753 SER D O 1
ATOM 2630 N N . GLU B 2 755 ? 158.65499 121.17299 134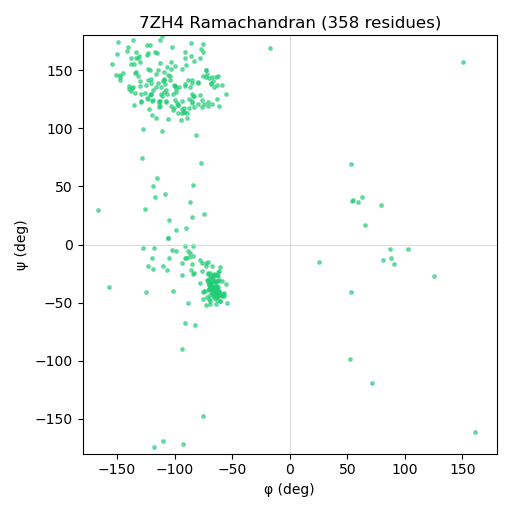.17799 1.000 18.57511 754 GLU D N 1
ATOM 2631 C CA . GLU B 2 755 ? 157.49099 120.71999 133.43299 1.000 18.57511 754 GLU D CA 1
ATOM 2632 C C . GLU B 2 755 ? 157.23699 121.63199 132.23999 1.000 18.57511 754 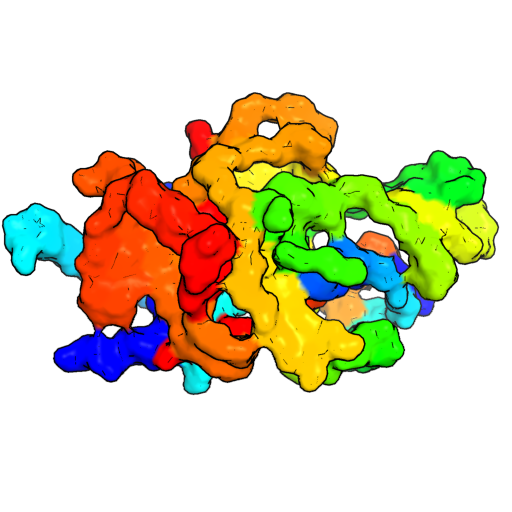GLU D C 1
ATOM 2633 O O . GLU B 2 755 ? 157.37699 122.85399 132.33599 1.000 18.57511 754 GLU D O 1
ATOM 2639 N N . VAL B 2 756 ? 156.89299 121.01799 131.10999 1.000 17.47457 755 VAL D N 1
ATOM 2640 C CA . VAL B 2 756 ? 156.71099 121.69999 129.83399 1.000 17.47457 755 VAL D CA 1
ATOM 2641 C C . VAL B 2 756 ? 155.25699 121.54799 129.42199 1.000 17.47457 755 VAL D C 1
ATOM 2642 O O . VAL B 2 756 ? 154.69699 120.45099 129.50899 1.000 17.47457 755 VAL D O 1
ATOM 2646 N N . LYS B 2 757 ? 154.65299 122.63799 128.96399 1.000 19.55439 756 LYS D N 1
ATOM 2647 C CA . LYS B 2 757 ? 153.25499 122.65499 128.55999 1.000 19.55439 756 LYS D CA 1
ATOM 2648 C C . LYS B 2 757 ? 153.14199 123.08799 127.10799 1.000 19.55439 756 LYS D C 1
ATOM 2649 O O . LYS B 2 757 ? 153.69299 124.12099 126.71999 1.000 19.55439 756 LYS D O 1
ATOM 2655 N N . VAL B 2 758 ? 152.43399 122.29799 126.31499 1.000 25.27025 757 VAL D N 1
ATOM 2656 C CA . VAL B 2 758 ? 152.11999 122.66099 124.93899 1.000 25.27025 757 VAL D CA 1
ATOM 2657 C C . VAL B 2 758 ? 150.87299 123.52999 124.93999 1.000 25.27025 757 VAL D C 1
ATOM 2658 O O . VAL B 2 758 ? 149.93799 123.29799 125.71399 1.000 25.27025 757 VAL D O 1
ATOM 2662 N N . THR B 2 759 ? 150.85699 124.54499 124.07999 1.000 25.95416 758 THR D N 1
ATOM 2663 C CA . THR B 2 759 ? 149.83399 125.57599 124.14299 1.000 25.95416 758 THR D CA 1
ATOM 2664 C C . THR B 2 759 ? 149.48599 126.03099 122.73599 1.000 25.95416 758 THR D C 1
ATOM 2665 O O . THR B 2 759 ? 150.33399 126.03199 121.84299 1.000 25.95416 758 THR D O 1
ATOM 2669 N N . GLU B 2 760 ? 148.22699 126.41199 122.54699 1.000 30.91070 759 GLU D N 1
ATOM 2670 C CA . GLU B 2 760 ? 147.82099 127.07899 121.32199 1.000 30.91070 759 GLU D CA 1
ATOM 2671 C C . GLU B 2 760 ? 148.34799 128.50599 121.30799 1.000 30.91070 759 GLU D C 1
ATOM 2672 O O . GLU B 2 760 ? 148.51899 129.13899 122.35299 1.000 30.91070 759 GLU D O 1
ATOM 2678 N N . GLU B 2 761 ? 148.60999 129.01199 120.10199 1.000 27.73214 760 GLU D N 1
ATOM 2679 C CA . GLU B 2 761 ? 149.05199 130.39599 119.96899 1.000 27.73214 760 GLU D CA 1
ATOM 2680 C C . GLU B 2 761 ? 147.99499 131.35899 120.49399 1.000 27.73214 760 GLU D C 1
ATOM 2681 O O . GLU B 2 761 ? 148.31999 132.43499 121.01099 1.000 27.73214 760 GLU D O 1
ATOM 2687 N N . LYS B 2 762 ? 146.72299 130.97499 120.39099 1.000 31.63330 761 LYS D N 1
ATOM 2688 C CA . LYS B 2 762 ? 145.63499 131.83999 120.82899 1.000 31.63330 761 LYS D CA 1
ATOM 2689 C C . LYS B 2 762 ? 145.62399 131.96499 122.34499 1.000 31.63330 761 LYS D C 1
ATOM 2690 O O . LYS B 2 762 ? 145.50399 133.06599 122.89299 1.000 31.63330 761 LYS D O 1
ATOM 2696 N N . ASP B 2 763 ? 145.74799 130.83299 123.03999 1.000 31.12771 762 ASP D N 1
ATOM 2697 C CA . ASP B 2 763 ? 145.77699 130.84799 124.49699 1.000 31.12771 762 ASP D CA 1
ATOM 2698 C C . ASP B 2 763 ? 146.99499 131.59799 125.01499 1.000 31.12771 762 ASP D C 1
ATOM 2699 O O . ASP B 2 763 ? 146.89799 132.35099 125.98999 1.000 31.12771 762 ASP D O 1
ATOM 2704 N N . PHE B 2 764 ? 148.14799 131.41699 124.36799 1.000 23.78710 763 PHE D N 1
ATOM 2705 C CA . PHE B 2 764 ? 149.34799 132.14699 124.76199 1.000 23.78710 763 PHE D CA 1
ATOM 2706 C C . PHE B 2 764 ? 149.16399 133.64699 124.57699 1.000 23.78710 763 PHE D C 1
ATOM 2707 O O . PHE B 2 764 ? 149.47699 134.43999 125.47599 1.000 23.78710 763 PHE D O 1
ATOM 2715 N N . LEU B 2 765 ? 148.66199 134.05699 123.40999 1.000 26.88867 764 LEU D N 1
ATOM 2716 C CA . LEU B 2 765 ? 148.45999 135.47899 123.15599 1.000 26.88867 764 LEU D CA 1
ATOM 2717 C C . LEU B 2 765 ? 147.45799 136.07699 124.13199 1.000 26.88867 764 LEU D C 1
ATOM 2718 O O . LEU B 2 765 ? 147.61399 137.22399 124.56699 1.000 26.88867 764 LEU D O 1
ATOM 2723 N N . ASN B 2 766 ? 146.42299 135.31599 124.49399 1.000 28.66213 765 ASN D N 1
ATOM 2724 C CA . ASN B 2 766 ? 145.45399 135.81199 125.46399 1.000 28.66213 765 ASN D CA 1
ATOM 2725 C C . ASN B 2 766 ? 146.06399 135.90499 126.85699 1.000 28.66213 765 ASN D C 1
ATOM 2726 O O . ASN B 2 766 ? 145.72899 136.80899 127.62999 1.000 28.66213 765 ASN D O 1
ATOM 2731 N N . SER B 2 767 ? 146.95699 134.97599 127.19999 1.000 25.70829 766 SER D N 1
ATOM 2732 C CA . SER B 2 767 ? 147.65699 135.05499 128.47499 1.000 25.70829 766 SER D CA 1
ATOM 2733 C C . SER B 2 767 ? 148.62599 136.22599 128.52499 1.000 25.70829 766 SER D C 1
ATOM 2734 O O . SER B 2 767 ? 148.90099 136.73999 129.61299 1.000 25.70829 766 SER D O 1
ATOM 2737 N N . LEU B 2 768 ? 149.15099 136.65299 127.37699 1.000 26.28006 767 LEU D N 1
ATOM 2738 C CA . LEU B 2 768 ? 150.02199 137.81999 127.33399 1.000 26.28006 767 LEU D CA 1
ATOM 2739 C C . LEU B 2 768 ? 149.27699 139.12499 127.56799 1.000 26.28006 767 LEU D C 1
ATOM 2740 O O . LEU B 2 768 ? 149.91999 140.14299 127.84399 1.000 26.28006 767 LEU D O 1
ATOM 2745 N N . SER B 2 769 ? 147.95399 139.11399 127.46699 1.000 25.74533 768 SER D N 1
ATOM 2746 C CA . SER B 2 769 ? 147.18199 140.35199 127.43799 1.000 25.74533 768 SER D CA 1
ATOM 2747 C C . SER B 2 769 ? 147.33499 141.11799 128.74699 1.000 25.74533 768 SER D C 1
ATOM 2748 O O . SER B 2 769 ? 147.30099 140.51099 129.82199 1.000 25.74533 768 SER D O 1
ATOM 2751 N N . PRO B 2 770 ? 147.50999 142.43999 128.70199 1.000 24.38657 769 PRO D N 1
ATOM 2752 C CA . PRO B 2 770 ? 147.54899 143.20699 129.95599 1.000 24.38657 769 PRO D CA 1
ATOM 2753 C C . PRO B 2 770 ? 146.19099 143.33499 130.62199 1.000 24.38657 769 PRO D C 1
ATOM 2754 O O . PRO B 2 770 ? 146.12199 143.68599 131.80599 1.000 24.38657 769 PRO D O 1
ATOM 2758 N N . SER B 2 771 ? 145.10399 143.06099 129.89899 1.000 27.19356 770 SER D N 1
ATOM 2759 C CA . SER B 2 771 ? 143.77599 143.09999 130.49599 1.000 27.19356 770 SER D CA 1
ATOM 2760 C C . SER B 2 771 ? 143.51499 141.92499 131.42699 1.000 27.19356 770 SER D C 1
ATOM 2761 O O . SER B 2 771 ? 142.59999 142.00499 132.25299 1.000 27.19356 770 SER D O 1
ATOM 2764 N N . THR B 2 772 ? 144.28499 140.84499 131.31499 1.000 25.95912 771 THR D N 1
ATOM 2765 C CA . THR B 2 772 ? 144.17999 139.70899 132.21899 1.000 25.95912 771 THR D CA 1
ATOM 2766 C C . THR B 2 772 ? 145.05999 139.85199 133.45299 1.000 25.95912 771 THR D C 1
ATOM 2767 O O . THR B 2 772 ? 144.98399 139.00599 134.34899 1.000 25.95912 771 THR D O 1
ATOM 2771 N N . SER B 2 773 ? 145.88899 140.88999 133.51499 1.000 24.75325 772 SER D N 1
ATOM 2772 C CA . SER B 2 773 ? 146.78799 141.13299 134.63699 1.000 24.75325 772 SER D CA 1
ATOM 2773 C C . SER B 2 773 ? 147.65399 139.90999 134.94699 1.000 24.75325 772 SER D C 1
ATOM 2774 O O . SER B 2 773 ? 147.47099 139.25999 135.98199 1.000 24.75325 772 SER D O 1
ATOM 2777 N N . PRO B 2 774 ? 148.59999 139.56899 134.07199 1.000 19.54821 773 PRO D N 1
ATOM 2778 C CA . PRO B 2 774 ? 149.40099 138.36099 134.29199 1.000 19.54821 773 PRO D CA 1
ATOM 2779 C C . PRO B 2 774 ? 150.40099 138.55099 135.42099 1.000 19.54821 773 PRO D C 1
ATOM 2780 O O . PRO B 2 774 ? 150.87899 139.65799 135.67799 1.000 19.54821 773 PRO D O 1
ATOM 2784 N N . THR B 2 775 ? 150.72199 137.44899 136.09699 1.000 12.39654 774 THR D N 1
ATOM 2785 C CA . THR B 2 775 ? 151.75299 137.50499 137.12399 1.000 12.39654 774 THR D CA 1
ATOM 2786 C C . THR B 2 775 ? 153.14299 137.32799 136.52699 1.000 12.39654 774 THR D C 1
ATOM 2787 O O . THR B 2 775 ? 154.13299 137.74699 137.13399 1.000 12.39654 774 THR D O 1
ATOM 2791 N N . SER B 2 776 ? 153.23599 136.72599 135.34399 1.000 8.44091 775 SER D N 1
ATOM 2792 C CA . SER B 2 776 ? 154.49799 136.62799 134.62099 1.000 8.44091 775 SER D CA 1
ATOM 2793 C C . SER B 2 776 ? 154.64299 137.85399 133.73199 1.000 8.44091 775 SER D C 1
ATOM 2794 O O . SER B 2 776 ? 153.92299 137.99899 132.73999 1.000 8.44091 775 SER D O 1
ATOM 2797 N N . THR B 2 777 ? 155.56399 138.73999 134.08999 1.000 6.88705 776 THR D N 1
ATOM 2798 C CA . THR B 2 777 ? 155.78499 139.96299 133.33599 1.000 6.88705 776 THR D CA 1
ATOM 2799 C C . THR B 2 777 ? 156.73999 139.68999 132.18599 1.000 6.88705 776 THR D C 1
ATOM 2800 O O . THR B 2 777 ? 157.86499 139.23699 132.42999 1.000 6.88705 776 THR D O 1
ATOM 2804 N N . PRO B 2 778 ? 156.34299 139.93099 130.93799 1.000 5.67329 777 PRO D N 1
ATOM 2805 C CA . PRO B 2 778 ? 157.28899 139.79799 129.82699 1.000 5.67329 777 PRO D CA 1
ATOM 2806 C C . PRO B 2 778 ? 158.48699 140.71899 130.00099 1.000 5.67329 777 PRO D C 1
ATOM 2807 O O . PRO B 2 778 ? 158.35499 141.88199 130.37999 1.000 5.67329 777 PRO D O 1
ATOM 2811 N N . TYR B 2 779 ? 159.65599 140.18499 129.71899 1.000 4.95581 778 TYR D N 1
ATOM 2812 C CA . TYR B 2 779 ? 160.91699 140.89999 129.86799 1.000 4.95581 778 TYR D CA 1
ATOM 2813 C C . TYR B 2 779 ? 161.73599 140.92199 128.58799 1.000 4.95581 778 TYR D C 1
ATOM 2814 O O . TYR B 2 779 ? 162.32399 141.95099 128.25899 1.000 4.95581 778 TYR D O 1
ATOM 2823 N N . LEU B 2 780 ? 161.78099 139.81499 127.85699 1.000 5.06799 779 LEU D N 1
ATOM 2824 C CA . LEU B 2 780 ? 162.50899 139.72699 126.60199 1.000 5.06799 779 LEU D CA 1
ATOM 2825 C C . LEU B 2 780 ? 161.59499 139.14799 125.53599 1.000 5.06799 779 LEU D C 1
ATOM 2826 O O . LEU B 2 780 ? 161.05299 138.05499 125.70899 1.000 5.06799 779 LEU D O 1
ATOM 2831 N N . LEU B 2 781 ? 161.42399 139.88199 124.44099 1.000 5.49945 780 LEU D N 1
ATOM 2832 C CA . LEU B 2 781 ? 160.68599 139.40899 123.27999 1.000 5.49945 780 LEU D CA 1
ATOM 2833 C C . LEU B 2 781 ? 161.65499 139.13399 122.13999 1.000 5.49945 780 LEU D C 1
ATOM 2834 O O . LEU B 2 781 ? 162.58499 139.90799 121.90399 1.000 5.49945 780 LEU D O 1
ATOM 2839 N N . PHE B 2 782 ? 161.43199 138.03399 121.43299 1.000 6.08131 781 PHE D N 1
ATOM 2840 C CA . PHE B 2 782 ? 162.30999 137.60899 120.35599 1.000 6.08131 781 PHE D CA 1
ATOM 2841 C C . PHE B 2 782 ? 161.50899 137.47599 119.06999 1.000 6.08131 781 PHE D C 1
ATOM 2842 O O . PHE B 2 782 ? 160.50099 136.76499 119.03099 1.000 6.08131 781 PHE D O 1
ATOM 2850 N N . TYR B 2 783 ? 161.96199 138.16299 118.02599 1.000 9.05416 782 TYR D N 1
ATOM 2851 C CA . TYR B 2 783 ? 161.28899 138.20899 116.73599 1.000 9.05416 782 TYR D CA 1
ATOM 2852 C C . TYR B 2 783 ? 162.25599 137.74799 115.65599 1.000 9.05416 782 TYR D C 1
ATOM 2853 O O . TYR B 2 783 ? 163.35799 138.28799 115.53999 1.000 9.05416 782 TYR D O 1
ATOM 2862 N N . LYS B 2 784 ? 161.85499 136.75599 114.87399 1.000 13.60460 783 LYS D N 1
ATOM 2863 C CA . LYS B 2 784 ? 162.68399 136.23899 113.79599 1.000 13.60460 783 LYS D CA 1
ATOM 2864 C C . LYS B 2 784 ? 162.16599 136.73999 112.45599 1.000 13.60460 783 LYS D C 1
ATOM 2865 O O . LYS B 2 784 ? 160.95699 136.89699 112.26499 1.000 13.60460 783 LYS D O 1
ATOM 2871 N N . LYS B 2 785 ? 163.08899 136.99199 111.53199 1.000 18.10090 784 LYS D N 1
ATOM 2872 C CA . LYS B 2 785 ? 162.71799 137.50799 110.22199 1.000 18.10090 784 LYS D CA 1
ATOM 2873 C C . LYS B 2 785 ? 161.95999 136.45399 109.42799 1.000 18.10090 784 LYS D C 1
ATOM 2874 O O . LYS B 2 785 ? 162.32399 135.27499 109.42699 1.000 18.10090 784 LYS D O 1
ATOM 2880 N N . LEU B 2 786 ? 160.90699 136.88499 108.74699 1.000 20.52184 785 LEU D N 1
ATOM 2881 C CA . LEU B 2 786 ? 160.06899 135.97299 107.98499 1.000 20.52184 785 LEU D CA 1
ATOM 2882 C C . LEU B 2 786 ? 160.54999 135.84599 106.54399 1.000 20.52184 785 LEU D C 1
ATOM 2883 O O . LEU B 2 786 ? 161.08099 134.81199 106.13999 1.000 20.52184 785 LEU D O 1
#